Protein AF-A0A7X6XCH7-F1 (afdb_monomer)

Nearest PDB structures (foldseek):
  4cp6-assembly1_A  TM=7.936E-01  e=4.488E-11  Streptococcus pneumoniae
  4h09-assembly2_B  TM=7.066E-01  e=2.573E-09  Eubacterium ventriosum ATCC 27560
  4fs7-assembly1_A  TM=6.495E-01  e=3.274E-09  Bacteroides ovatus ATCC 8483
  4gt6-assembly1_A  TM=5.207E-01  e=1.064E-06  Faecalibacterium duncaniae
  4fd0-assembly1_A  TM=3.273E-01  e=1.185E-05  Bacteroides caccae ATCC 43185

Solvent-accessible surface area (backbone atoms only — not comparable to full-atom values): 25588 Å² total; per-residue (Å²): 131,85,80,81,74,76,48,74,67,56,51,50,50,51,52,50,51,51,50,52,48,46,68,63,45,49,62,53,50,50,50,52,50,50,51,52,50,49,53,50,48,53,50,48,50,52,48,48,55,50,49,56,52,51,60,60,68,76,74,61,90,78,88,87,82,96,80,87,88,89,87,91,87,86,89,67,92,83,80,86,69,88,86,85,79,98,82,74,81,66,93,85,63,75,63,48,78,46,77,48,72,58,94,95,43,83,43,81,44,67,58,60,70,50,60,46,100,86,71,47,78,51,87,88,68,76,80,86,72,78,40,44,36,79,93,74,77,43,79,54,74,82,93,70,98,84,72,79,72,91,75,48,55,72,63,79,68,70,76,71,72,64,68,68,82,29,49,41,66,43,76,91,73,18,25,33,59,28,44,48,68,66,97,58,91,83,66,83,83,79,47,91,74,54,69,40,66,39,74,53,61,47,49,60,97,84,36,55,30,30,29,42,26,55,43,14,53,38,46,62,90,62,98,82,52,76,84,48,35,48,39,57,45,60,38,68,51,28,32,38,40,28,36,26,18,41,15,41,25,49,27,45,54,61,65,60,37,70,45,24,35,38,39,26,36,27,21,43,16,40,23,43,27,38,45,44,57,46,38,49,44,25,32,37,41,20,40,30,18,45,14,43,24,49,24,33,36,43,38,36,31,38,42,40,70,45,74,46,64,47,34,61,36,42,26,58,58,31,53,43,34,46,37,34,89,75,16,78,48,36,32,44,55,57,33,15,40,21,37,54,85,44,30,38,37,51,37,46,26,62,63,13,36,70,51,52,55,71,62,20,33,32,40,30,54,42,16,36,26,37,27,66,32,53,60,58,48,62,42,69,46,26,32,37,38,29,37,26,21,43,18,47,26,44,27,43,53,56,65,58,40,70,43,28,33,39,40,23,38,30,18,42,16,43,28,42,27,43,42,41,52,42,40,67,46,41,44,37,38,22,34,30,16,47,12,42,22,44,31,40,80,65,36,38,34,32,42,49,93,73,92,71,63,43,73,32,66,56,20,39,25,47,21,36,94,76,91,72,34,63,50,67,75,34,72,45,128

Sequence (477 aa):
MKRNAFTLIELLAVIGILGILILAVVPNVIKIYNNALLKTMETQEANVKNASKLYVEDYCIDPIDNTYICPSSYENVVNNERYVCLNKLQSGSDKYIGNITYKNKSCTGVVVYTKDTSGSYSNSKTYLYCGYDEENNSYSYMTDPLLNVSKYSACNIVSVASTENCFAFDSSTGTITGYGYGWDEEYDELNASCPLYVNIPSKIGGVDVVTIGGSSFSRGEGENSVGKLIEITIPNSVVTIEGYAFEYNSLENVIIPNSVTSIESCAFRNNNLTSVVIPDSVMSIGYDAFSHNDLNSVTIGSGLSSISTNPFLNNPNLTNVVVDNNNPNYMSSNSAIYTKDGKTLILGNQTSANNILNTTTRIAQNAFSYNNLTTVTIPSSVTNIDDFAFYNNKLTSLTIPNSVVSIGDYTFYNNKLTNVSISNSVTSIGSFSFARNLIPQGSFLIDNNSSNISIGSYALYYNGTNGNTTITPTYLR

Foldseek 3Di:
DDPPDDDPVNVVVVVVVVVVVCVVVVVVVVVVVVVVVVVVVVVVVVVVVVVVVVVQPPPDPDDDDDDDDDDDDDDDDDPDDGDDDDDDPPPDDQKDWAWDDDPRDIDTDIWGWDADPVRHTDPPDTDDDWFAQPVVRDTDDDDDPDDDPVRTDDPDPPPLPPLLVQFDADLVVLEGQAGQDDPDPPPPPPRLRHDLADEDDCDRPNGGNAELDALRQAWDDDPPTPSARAHYDDDLNYAEQEARSRAQHAHQDDDDHLNHAEQEHCSQHNYAHQEDEAEQNHQEQYHCSQENYCHQEYEAHQNHNYYYANVHHQNQNHQAYAYPPNNQFWGDDQRFIDGPQLAETRADAQRCQAPRDLNHQEQDACNYANHQHQDGDDHLNHAYYEHRSNAQYAHADDDDHLNHAEAYARPNAQYAHQAAEAECNHQEHYALNNENYAHDAARYEYAHPDDDRHYYHCVQWNYHDDDTDRHDYDYDD

Structure (mmCIF, N/CA/C/O backbone):
data_AF-A0A7X6XCH7-F1
#
_entry.id   AF-A0A7X6XCH7-F1
#
loop_
_atom_site.group_PDB
_atom_site.id
_atom_site.type_symbol
_atom_site.label_atom_id
_atom_site.label_alt_id
_atom_site.label_comp_id
_atom_site.label_asym_id
_atom_site.label_entity_id
_atom_site.label_seq_id
_atom_site.pdbx_PDB_ins_code
_atom_site.Cartn_x
_atom_site.Cartn_y
_atom_site.Cartn_z
_atom_site.occupancy
_atom_site.B_iso_or_equiv
_atom_site.auth_seq_id
_atom_site.auth_comp_id
_atom_site.auth_asym_id
_atom_site.auth_atom_id
_atom_site.pdbx_PDB_model_num
ATOM 1 N N . MET A 1 1 ? -7.149 -88.193 10.713 1.00 42.94 1 MET A N 1
ATOM 2 C CA . MET A 1 1 ? -6.137 -87.153 10.428 1.00 42.94 1 MET A CA 1
ATOM 3 C C . MET A 1 1 ? -5.530 -86.712 11.750 1.00 42.94 1 MET A C 1
ATOM 5 O O . MET A 1 1 ? -6.243 -86.150 12.571 1.00 42.94 1 MET A O 1
ATOM 9 N N . LYS A 1 2 ? -4.268 -87.085 12.008 1.00 42.69 2 LYS A N 1
ATOM 10 C CA . LYS A 1 2 ? -3.525 -86.699 13.218 1.00 42.69 2 LYS A CA 1
ATOM 11 C C . LYS A 1 2 ? -3.462 -85.168 13.280 1.00 42.69 2 LYS A C 1
ATOM 13 O O . LYS A 1 2 ? -2.947 -84.553 12.353 1.00 42.69 2 LYS A O 1
ATOM 18 N N . ARG A 1 3 ? -3.996 -84.559 14.343 1.00 49.22 3 ARG A N 1
ATOM 19 C CA . ARG A 1 3 ? -3.659 -83.174 14.697 1.00 49.22 3 ARG A CA 1
ATOM 20 C C . ARG A 1 3 ? -2.193 -83.199 15.121 1.00 49.22 3 ARG A C 1
ATOM 22 O O . ARG A 1 3 ? -1.888 -83.744 16.178 1.00 49.22 3 ARG A O 1
ATOM 29 N N . ASN A 1 4 ? -1.300 -82.703 14.269 1.00 51.75 4 ASN A N 1
ATOM 30 C CA . ASN A 1 4 ? 0.099 -82.508 14.635 1.00 51.75 4 ASN A CA 1
ATOM 31 C C . ASN A 1 4 ? 0.127 -81.520 15.807 1.00 51.75 4 ASN A C 1
ATOM 33 O O . ASN A 1 4 ? -0.217 -80.351 15.644 1.00 51.75 4 ASN A O 1
ATOM 37 N N . ALA A 1 5 ? 0.447 -82.018 17.000 1.00 61.78 5 ALA A N 1
ATOM 38 C CA . ALA A 1 5 ? 0.806 -81.163 18.118 1.00 61.78 5 ALA A CA 1
ATOM 39 C C . ALA A 1 5 ? 2.124 -80.480 17.746 1.00 61.78 5 ALA A C 1
ATOM 41 O O . ALA A 1 5 ? 3.067 -81.167 17.353 1.00 61.78 5 ALA A O 1
ATOM 42 N N . PHE A 1 6 ? 2.161 -79.150 17.825 1.00 59.44 6 PHE A N 1
ATOM 43 C CA . PHE A 1 6 ? 3.385 -78.394 17.589 1.00 59.44 6 PHE A CA 1
ATOM 44 C C . PHE A 1 6 ? 4.492 -78.920 18.505 1.00 59.44 6 PHE A C 1
ATOM 46 O O . PHE A 1 6 ? 4.299 -79.088 19.712 1.00 59.44 6 PHE A O 1
ATOM 53 N N . THR A 1 7 ? 5.647 -79.207 17.921 1.00 76.94 7 THR A N 1
ATOM 54 C CA . THR A 1 7 ? 6.855 -79.533 18.673 1.00 76.94 7 THR A CA 1
ATOM 55 C C . THR A 1 7 ? 7.271 -78.326 19.516 1.00 76.94 7 THR A C 1
ATOM 57 O O . THR A 1 7 ? 6.983 -77.178 19.174 1.00 76.94 7 THR A O 1
ATOM 60 N N . LEU A 1 8 ? 7.983 -78.563 20.623 1.00 67.06 8 LEU A N 1
ATOM 61 C CA . LEU A 1 8 ? 8.484 -77.486 21.490 1.00 67.06 8 LEU A CA 1
ATOM 62 C C . LEU A 1 8 ? 9.296 -76.439 20.700 1.00 67.06 8 LEU A C 1
ATOM 64 O O . LEU A 1 8 ? 9.240 -75.252 21.004 1.00 67.06 8 LEU A O 1
ATOM 68 N N . ILE A 1 9 ? 10.000 -76.875 19.652 1.00 73.00 9 ILE A N 1
ATOM 69 C CA . ILE A 1 9 ? 10.787 -76.016 18.760 1.00 73.00 9 ILE A CA 1
ATOM 70 C C . ILE A 1 9 ? 9.879 -75.102 17.929 1.00 73.00 9 ILE A C 1
ATOM 72 O O . ILE A 1 9 ? 10.142 -73.905 17.833 1.00 73.00 9 ILE A O 1
ATOM 76 N N . GLU A 1 10 ? 8.789 -75.628 17.369 1.00 69.44 10 GLU A N 1
ATOM 77 C CA . GLU A 1 10 ? 7.822 -74.822 16.614 1.00 69.44 10 GLU A CA 1
ATOM 78 C C . GLU A 1 10 ? 7.094 -73.821 17.521 1.00 69.44 10 GLU A C 1
ATOM 80 O O . GLU A 1 10 ? 6.866 -72.682 17.118 1.00 69.44 10 GLU A O 1
ATOM 85 N N . LEU A 1 11 ? 6.799 -74.198 18.771 1.00 67.38 11 LEU A N 1
ATOM 86 C CA . LEU A 1 11 ? 6.211 -73.287 19.757 1.00 67.38 11 LEU A CA 1
ATOM 87 C C . LEU A 1 11 ? 7.166 -72.131 20.102 1.00 67.38 11 LEU A C 1
ATOM 89 O O . LEU A 1 11 ? 6.749 -70.974 20.137 1.00 67.38 11 LEU A O 1
ATOM 93 N N . LEU A 1 12 ? 8.454 -72.424 20.304 1.00 68.38 12 LEU A N 1
ATOM 94 C CA . LEU A 1 12 ? 9.479 -71.409 20.561 1.00 68.38 12 LEU A CA 1
ATOM 95 C C . LEU A 1 12 ? 9.701 -70.491 19.350 1.00 68.38 12 LEU A C 1
ATOM 97 O O . LEU A 1 12 ? 9.882 -69.287 19.528 1.00 68.38 12 LEU A O 1
ATOM 101 N N . ALA A 1 13 ? 9.624 -71.023 18.127 1.00 72.62 13 ALA A N 1
ATOM 102 C CA . ALA A 1 13 ? 9.703 -70.226 16.904 1.00 72.62 13 ALA A CA 1
ATOM 103 C C . ALA A 1 13 ? 8.515 -69.257 16.772 1.00 72.62 13 ALA A C 1
ATOM 105 O O . ALA A 1 13 ? 8.710 -68.085 16.455 1.00 72.62 13 ALA A O 1
ATOM 106 N N . VAL A 1 14 ? 7.295 -69.709 17.084 1.00 71.94 14 VAL A N 1
ATOM 107 C CA . VAL A 1 14 ? 6.093 -68.856 17.090 1.00 71.94 14 VAL A CA 1
ATOM 108 C C . VAL A 1 14 ? 6.190 -67.762 18.156 1.00 71.94 14 VAL A C 1
ATOM 110 O O . VAL A 1 14 ? 5.873 -66.609 17.867 1.00 71.94 14 VAL A O 1
ATOM 113 N N . ILE A 1 15 ? 6.688 -68.080 19.357 1.00 72.94 15 ILE A N 1
ATOM 114 C CA . ILE A 1 15 ? 6.932 -67.086 20.419 1.00 72.94 15 ILE A CA 1
ATOM 115 C C . ILE A 1 15 ? 7.992 -66.066 19.980 1.00 72.94 15 ILE A C 1
ATOM 117 O O . ILE A 1 15 ? 7.808 -64.869 20.193 1.00 72.94 15 ILE A O 1
ATOM 121 N N . GLY A 1 16 ? 9.069 -66.510 19.325 1.00 74.75 16 GLY A N 1
ATOM 122 C CA . GLY A 1 16 ? 10.104 -65.625 18.786 1.00 74.75 16 GLY A CA 1
ATOM 123 C C . GLY A 1 16 ? 9.568 -64.671 17.715 1.00 74.75 16 GLY A C 1
ATOM 124 O O . GLY A 1 16 ? 9.827 -63.471 17.772 1.00 74.75 16 GLY A O 1
ATOM 125 N N . ILE A 1 17 ? 8.758 -65.180 16.782 1.00 74.38 17 ILE A N 1
ATOM 126 C CA . ILE A 1 17 ? 8.119 -64.376 15.729 1.00 74.38 17 ILE A CA 1
ATOM 127 C C . ILE A 1 17 ? 7.124 -63.376 16.329 1.00 74.38 17 ILE A C 1
ATOM 129 O O . ILE A 1 17 ? 7.142 -62.207 15.947 1.00 74.38 17 ILE A O 1
ATOM 133 N N . LEU A 1 18 ? 6.303 -63.795 17.298 1.00 68.50 18 LEU A N 1
ATOM 134 C CA . LEU A 1 18 ? 5.404 -62.902 18.038 1.00 68.50 18 LEU A CA 1
ATOM 135 C C . LEU A 1 18 ? 6.182 -61.820 18.794 1.00 68.50 18 LEU A C 1
ATOM 137 O O . LEU A 1 18 ? 5.777 -60.664 18.765 1.00 68.50 18 LEU A O 1
ATOM 141 N N . GLY A 1 19 ? 7.320 -62.160 19.405 1.00 72.31 19 GLY A N 1
ATOM 142 C CA . GLY A 1 19 ? 8.203 -61.198 20.064 1.00 72.31 19 GLY A CA 1
ATOM 143 C C . GLY A 1 19 ? 8.753 -60.141 19.102 1.00 72.31 19 GLY A C 1
ATOM 144 O O . GLY A 1 19 ? 8.719 -58.953 19.413 1.00 72.31 19 GLY A O 1
ATOM 145 N N . ILE A 1 20 ? 9.187 -60.551 17.906 1.00 73.50 20 ILE A N 1
ATOM 146 C CA . ILE A 1 20 ? 9.663 -59.637 16.852 1.00 73.50 20 ILE A CA 1
ATOM 147 C C . ILE A 1 20 ? 8.519 -58.759 16.326 1.00 73.50 20 ILE A C 1
ATOM 149 O O . ILE A 1 20 ? 8.700 -57.556 16.148 1.00 73.50 20 ILE A O 1
ATOM 153 N N . LEU A 1 21 ? 7.328 -59.329 16.119 1.00 66.75 21 LEU A N 1
ATOM 154 C CA . LEU A 1 21 ? 6.133 -58.589 15.702 1.00 66.75 21 LEU A CA 1
ATOM 155 C C . LEU A 1 21 ? 5.713 -57.555 16.748 1.00 66.75 21 LEU A C 1
ATOM 157 O O . LEU A 1 21 ? 5.419 -56.419 16.395 1.00 66.75 21 LEU A O 1
ATOM 161 N N . ILE A 1 22 ? 5.743 -57.911 18.032 1.00 67.50 22 ILE A N 1
ATOM 162 C CA . ILE A 1 22 ? 5.483 -56.984 19.138 1.00 67.50 22 ILE A CA 1
ATOM 163 C C . ILE A 1 22 ? 6.528 -55.860 19.130 1.00 67.50 22 ILE A C 1
ATOM 165 O O . ILE A 1 22 ? 6.153 -54.691 19.153 1.00 67.50 22 ILE A O 1
ATOM 169 N N . LEU A 1 23 ? 7.819 -56.181 18.997 1.00 67.81 23 LEU A N 1
ATOM 170 C CA . LEU A 1 23 ? 8.896 -55.185 18.919 1.00 67.81 23 LEU A CA 1
ATOM 171 C C . LEU A 1 23 ? 8.790 -54.263 17.692 1.00 67.81 23 LEU A C 1
ATOM 173 O O . LEU A 1 23 ? 9.181 -53.103 17.779 1.00 67.81 23 LEU A O 1
ATOM 177 N N . ALA A 1 24 ? 8.248 -54.741 16.569 1.00 67.38 24 ALA A N 1
ATOM 178 C CA . ALA A 1 24 ? 8.085 -53.953 15.345 1.00 67.38 24 ALA A CA 1
ATOM 179 C C . ALA A 1 24 ? 6.790 -53.117 15.318 1.00 67.38 24 ALA A C 1
ATOM 181 O O . ALA A 1 24 ? 6.766 -52.014 14.769 1.00 67.38 24 ALA A O 1
ATOM 182 N N . VAL A 1 25 ? 5.701 -53.631 15.895 1.00 64.69 25 VAL A N 1
ATOM 183 C CA . VAL A 1 25 ? 4.364 -53.019 15.819 1.00 64.69 25 VAL A CA 1
ATOM 184 C C . VAL A 1 25 ? 4.114 -52.064 16.981 1.00 64.69 25 VAL A C 1
ATOM 186 O O . VAL A 1 25 ? 3.575 -50.978 16.763 1.00 64.69 25 VAL A O 1
ATOM 189 N N . VAL A 1 26 ? 4.536 -52.415 18.200 1.00 66.38 26 VAL A N 1
ATOM 190 C CA . VAL A 1 26 ? 4.289 -51.598 19.400 1.00 66.38 26 VAL A CA 1
ATOM 191 C C . VAL A 1 26 ? 4.837 -50.171 19.264 1.00 66.38 26 VAL A C 1
ATOM 193 O O . VAL A 1 26 ? 4.080 -49.249 19.561 1.00 66.38 26 VAL A O 1
ATOM 196 N N . PRO A 1 27 ? 6.055 -49.918 18.742 1.00 65.62 27 PRO A N 1
ATOM 197 C CA . PRO A 1 27 ? 6.546 -48.550 18.566 1.00 65.62 27 PRO A CA 1
ATOM 198 C C . PRO A 1 27 ? 5.687 -47.715 17.609 1.00 65.62 27 PRO A C 1
ATOM 200 O O . PRO A 1 27 ? 5.450 -46.535 17.859 1.00 65.62 27 PRO A O 1
ATOM 203 N N . ASN A 1 28 ? 5.175 -48.323 16.534 1.00 62.38 28 ASN A N 1
ATOM 204 C CA . ASN A 1 28 ? 4.310 -47.639 15.571 1.00 62.38 28 ASN A CA 1
ATOM 205 C C . ASN A 1 28 ? 2.915 -47.369 16.142 1.00 62.38 28 ASN A C 1
ATOM 207 O O . ASN A 1 28 ? 2.368 -46.291 15.923 1.00 62.38 28 ASN A O 1
ATOM 211 N N . VAL A 1 29 ? 2.359 -48.301 16.920 1.00 59.97 29 VAL A N 1
ATOM 212 C CA . VAL A 1 29 ? 1.086 -48.100 17.629 1.00 59.97 29 VAL A CA 1
ATOM 213 C C . VAL A 1 29 ? 1.227 -47.021 18.702 1.00 59.97 29 VAL A C 1
ATOM 215 O O . VAL A 1 29 ? 0.374 -46.145 18.781 1.00 59.97 29 VAL A O 1
ATOM 218 N N . ILE A 1 30 ? 2.330 -47.013 19.460 1.00 55.72 30 ILE A N 1
ATOM 219 C CA . ILE A 1 30 ? 2.662 -45.942 20.412 1.00 55.72 30 ILE A CA 1
ATOM 220 C C . ILE A 1 30 ? 2.785 -44.603 19.681 1.00 55.72 30 ILE A C 1
ATOM 222 O O . ILE A 1 30 ? 2.250 -43.606 20.149 1.00 55.72 30 ILE A O 1
ATOM 226 N N . LYS A 1 31 ? 3.429 -44.561 18.509 1.00 58.38 31 LYS A N 1
ATOM 227 C CA . LYS A 1 31 ? 3.550 -43.336 17.704 1.00 58.38 31 LYS A CA 1
ATOM 228 C C . LYS A 1 31 ? 2.191 -42.822 17.220 1.00 58.38 31 LYS A C 1
ATOM 230 O O . LYS A 1 31 ? 1.929 -41.629 17.311 1.00 58.38 31 LYS A O 1
ATOM 235 N N . ILE A 1 32 ? 1.316 -43.706 16.739 1.00 60.22 32 ILE A N 1
ATOM 236 C CA . ILE A 1 32 ? -0.049 -43.352 16.317 1.00 60.22 32 ILE A CA 1
ATOM 237 C C . ILE A 1 32 ? -0.876 -42.870 17.514 1.00 60.22 32 ILE A C 1
ATOM 239 O O . ILE A 1 32 ? -1.539 -41.841 17.414 1.00 60.22 32 ILE A O 1
ATOM 243 N N . TYR A 1 33 ? -0.797 -43.570 18.647 1.00 46.72 33 TYR A N 1
ATOM 244 C CA . TYR A 1 33 ? -1.466 -43.190 19.889 1.00 46.72 33 TYR A CA 1
ATOM 245 C C . TYR A 1 33 ? -0.980 -41.829 20.393 1.00 46.72 33 TYR A C 1
ATOM 247 O O . TYR A 1 33 ? -1.797 -40.969 20.692 1.00 46.72 33 TYR A O 1
ATOM 255 N N . ASN A 1 34 ? 0.333 -41.591 20.400 1.00 44.19 34 ASN A N 1
ATOM 256 C CA . ASN A 1 34 ? 0.918 -40.314 20.800 1.00 44.19 34 ASN A CA 1
ATOM 257 C C . ASN A 1 34 ? 0.518 -39.182 19.849 1.00 44.19 34 ASN A C 1
ATOM 259 O O . ASN A 1 34 ? 0.222 -38.096 20.320 1.00 44.19 34 ASN A O 1
ATOM 263 N N . ASN A 1 35 ? 0.441 -39.426 18.537 1.00 49.59 35 ASN A N 1
ATOM 264 C CA . ASN A 1 35 ? -0.033 -38.426 17.575 1.00 49.59 35 ASN A CA 1
ATOM 265 C C . ASN A 1 35 ? -1.529 -38.117 17.748 1.00 49.59 35 ASN A C 1
ATOM 267 O O . ASN A 1 35 ? -1.940 -36.966 17.626 1.00 49.59 35 ASN A O 1
ATOM 271 N N . ALA A 1 36 ? -2.352 -39.129 18.036 1.00 42.38 36 ALA A N 1
ATOM 272 C CA . ALA A 1 36 ? -3.771 -38.940 18.329 1.00 42.38 36 ALA A CA 1
ATOM 273 C C . ALA A 1 36 ? -3.980 -38.210 19.667 1.00 42.38 36 ALA A C 1
ATOM 275 O O . ALA A 1 36 ? -4.830 -37.325 19.756 1.00 42.38 36 ALA A O 1
ATOM 276 N N . LEU A 1 37 ? -3.174 -38.538 20.681 1.00 38.81 37 LEU A N 1
ATOM 277 C CA . LEU A 1 37 ? -3.140 -37.860 21.973 1.00 38.81 37 LEU A CA 1
ATOM 278 C C . LEU A 1 37 ? -2.708 -36.400 21.804 1.00 38.81 37 LEU A C 1
ATOM 280 O O . LEU A 1 37 ? -3.391 -35.523 22.311 1.00 38.81 37 LEU A O 1
ATOM 284 N N . LEU A 1 38 ? -1.660 -36.136 21.019 1.00 38.94 38 LEU A N 1
ATOM 285 C CA . LEU A 1 38 ? -1.181 -34.790 20.696 1.00 38.94 38 LEU A CA 1
ATOM 286 C C . LEU A 1 38 ? -2.274 -33.966 20.008 1.00 38.94 38 LEU A C 1
ATOM 288 O O . LEU A 1 38 ? -2.584 -32.873 20.456 1.00 38.94 38 LEU A O 1
ATOM 292 N N . LYS A 1 39 ? -2.950 -34.529 19.002 1.00 41.44 39 LYS A N 1
ATOM 293 C CA . LYS A 1 39 ? -4.059 -33.861 18.304 1.00 41.44 39 LYS A CA 1
ATOM 294 C C . LYS A 1 39 ? -5.273 -33.609 19.211 1.00 41.44 39 LYS A C 1
ATOM 296 O O . LYS A 1 39 ? -5.966 -32.602 19.077 1.00 41.44 39 LYS A O 1
ATOM 301 N N . THR A 1 40 ? -5.534 -34.519 20.153 1.00 35.97 40 THR A N 1
ATOM 302 C CA . THR A 1 40 ? -6.579 -34.354 21.180 1.00 35.97 40 THR A CA 1
ATOM 303 C C . THR A 1 40 ? -6.195 -33.261 22.177 1.00 35.97 40 THR A C 1
ATOM 305 O O . THR A 1 40 ? -7.048 -32.459 22.549 1.00 35.97 40 THR A O 1
ATOM 308 N N . MET A 1 41 ? -4.916 -33.181 22.554 1.00 36.78 41 MET A N 1
ATOM 309 C CA . MET A 1 41 ? -4.365 -32.127 23.406 1.00 36.78 41 MET A CA 1
ATOM 310 C C . MET A 1 41 ? -4.395 -30.763 22.710 1.00 36.78 41 MET A C 1
ATOM 312 O O . MET A 1 41 ? -4.850 -29.813 23.327 1.00 36.78 41 MET A O 1
ATOM 316 N N . GLU A 1 42 ? -4.032 -30.668 21.428 1.00 39.81 42 GLU A N 1
ATOM 317 C CA . GLU A 1 42 ? -4.151 -29.445 20.610 1.00 39.81 42 GLU A CA 1
ATOM 318 C C . GLU A 1 42 ? -5.610 -28.967 20.522 1.00 39.81 42 GLU A C 1
ATOM 320 O O . GLU A 1 42 ? -5.902 -27.777 20.623 1.00 39.81 42 GLU A O 1
ATOM 325 N N . THR A 1 43 ? -6.552 -29.906 20.388 1.00 37.91 43 THR A N 1
ATOM 326 C CA . THR A 1 43 ? -7.992 -29.604 20.377 1.00 37.91 43 THR A CA 1
ATOM 327 C C . THR A 1 43 ? -8.478 -29.147 21.757 1.00 37.91 43 THR A C 1
ATOM 329 O O . THR A 1 43 ? -9.260 -28.204 21.853 1.00 37.91 43 THR A O 1
ATOM 332 N N . GLN A 1 44 ? -8.006 -29.772 22.843 1.00 36.94 44 GLN A N 1
ATOM 333 C CA . GLN A 1 44 ? -8.281 -29.324 24.212 1.00 36.94 44 GLN A CA 1
ATOM 334 C C . GLN A 1 44 ? -7.660 -27.957 24.502 1.00 36.94 44 GLN A C 1
ATOM 336 O O . GLN A 1 44 ? -8.316 -27.140 25.128 1.00 36.94 44 GLN A O 1
ATOM 341 N N . GLU A 1 45 ? -6.454 -27.676 24.019 1.00 36.59 45 GLU A N 1
ATOM 342 C CA . GLU A 1 45 ? -5.775 -26.386 24.153 1.00 36.59 45 GLU A CA 1
ATOM 343 C C . GLU A 1 45 ? -6.525 -25.285 23.397 1.00 36.59 45 GLU A C 1
ATOM 345 O O . GLU A 1 45 ? -6.772 -24.218 23.955 1.00 36.59 45 GLU A O 1
ATOM 350 N N . ALA A 1 46 ? -6.992 -25.560 22.176 1.00 38.19 46 ALA A N 1
ATOM 351 C CA . ALA A 1 46 ? -7.848 -24.649 21.419 1.00 38.19 46 ALA A CA 1
ATOM 352 C C . ALA A 1 46 ? -9.199 -24.408 22.116 1.00 38.19 46 ALA A C 1
ATOM 354 O O . ALA A 1 46 ? -9.665 -23.271 22.190 1.00 38.19 46 ALA A O 1
ATOM 355 N N . ASN A 1 47 ? -9.805 -25.452 22.689 1.00 37.44 47 ASN A N 1
ATOM 356 C CA . ASN A 1 47 ? -11.039 -25.337 23.467 1.00 37.44 47 ASN A CA 1
ATOM 357 C C . ASN A 1 47 ? -10.825 -24.579 24.781 1.00 37.44 47 ASN A C 1
ATOM 359 O O . ASN A 1 47 ? -11.681 -23.791 25.163 1.00 37.44 47 ASN A O 1
ATOM 363 N N . VAL A 1 48 ? -9.684 -24.765 25.450 1.00 35.00 48 VAL A N 1
ATOM 364 C CA . VAL A 1 48 ? -9.293 -24.016 26.652 1.00 35.00 48 VAL A CA 1
ATOM 365 C C . VAL A 1 48 ? -9.057 -22.554 26.298 1.00 35.00 48 VAL A C 1
ATOM 367 O O . VAL A 1 48 ? -9.571 -21.693 27.001 1.00 35.00 48 VAL A O 1
ATOM 370 N N . LYS A 1 49 ? -8.373 -22.257 25.188 1.00 37.16 49 LYS A N 1
ATOM 371 C CA . LYS A 1 49 ? -8.145 -20.897 24.675 1.00 37.16 49 LYS A CA 1
ATOM 372 C C . LYS A 1 49 ? -9.456 -20.200 24.295 1.00 37.16 49 LYS A C 1
ATOM 374 O O . LYS A 1 49 ? -9.643 -19.030 24.604 1.00 37.16 49 LYS A O 1
ATOM 379 N N . ASN A 1 50 ? -10.396 -20.929 23.697 1.00 36.53 50 ASN A N 1
ATOM 380 C CA . ASN A 1 50 ? -11.723 -20.408 23.365 1.00 36.53 50 ASN A CA 1
ATOM 381 C C . ASN A 1 50 ? -12.629 -20.257 24.601 1.00 36.53 50 ASN A C 1
ATOM 383 O O . ASN A 1 50 ? -13.360 -19.278 24.694 1.00 36.53 50 ASN A O 1
ATOM 387 N N . ALA A 1 51 ? -12.572 -21.173 25.573 1.00 32.62 51 ALA A N 1
ATOM 388 C CA . ALA A 1 51 ? -13.350 -21.088 26.813 1.00 32.62 51 ALA A CA 1
ATOM 389 C C . ALA A 1 51 ? -12.828 -19.996 27.761 1.00 32.62 51 ALA A C 1
ATOM 391 O O . ALA A 1 51 ? -13.620 -19.340 28.431 1.00 32.62 51 ALA A O 1
ATOM 392 N N . SER A 1 52 ? -11.511 -19.775 27.798 1.00 32.03 52 SER A N 1
ATOM 393 C CA . SER A 1 52 ? -10.900 -18.647 28.516 1.00 32.03 52 SER A CA 1
ATOM 394 C C . SER A 1 52 ? -11.192 -17.311 27.832 1.00 32.03 52 SER A C 1
ATOM 396 O O . SER A 1 52 ? -11.420 -16.330 28.528 1.00 32.03 52 SER A O 1
ATOM 398 N N . LYS A 1 53 ? -11.307 -17.288 26.499 1.00 32.56 53 LYS A N 1
ATOM 399 C CA . LYS A 1 53 ? -11.813 -16.131 25.750 1.00 32.56 53 LYS A CA 1
ATOM 400 C C . LYS A 1 53 ? -13.281 -15.808 26.090 1.00 32.56 53 LYS A C 1
ATOM 402 O O . LYS A 1 53 ? -13.572 -14.677 26.448 1.00 32.56 53 LYS A O 1
ATOM 407 N N . LEU A 1 54 ? -14.168 -16.809 26.089 1.00 27.28 54 LEU A N 1
ATOM 408 C CA . LEU A 1 54 ? -15.602 -16.647 26.397 1.00 27.28 54 LEU A CA 1
ATOM 409 C C . LEU A 1 54 ? -15.888 -16.271 27.866 1.00 27.28 54 LEU A C 1
ATOM 411 O O . LEU A 1 54 ? -16.756 -15.450 28.133 1.00 27.28 54 LEU A O 1
ATOM 415 N N . TYR A 1 55 ? -15.166 -16.839 28.840 1.00 31.00 55 TYR A N 1
ATOM 416 C CA . TYR A 1 55 ? -15.403 -16.551 30.267 1.00 31.00 55 TYR A CA 1
ATOM 417 C C . TYR A 1 55 ? -15.021 -15.112 30.665 1.00 31.00 55 TYR A C 1
ATOM 419 O O . TYR A 1 55 ? -15.599 -14.554 31.595 1.00 31.00 55 TYR A O 1
ATOM 427 N N . VAL A 1 56 ? -14.062 -14.508 29.957 1.00 30.91 56 VAL A N 1
ATOM 428 C CA . VAL A 1 56 ? -13.636 -13.111 30.154 1.00 30.91 56 VAL A CA 1
ATOM 429 C C . VAL A 1 56 ? -14.634 -12.119 29.535 1.00 30.91 56 VAL A C 1
ATOM 431 O O . VAL A 1 56 ? -14.756 -11.001 30.025 1.00 30.91 56 VAL A O 1
ATOM 434 N N . GLU A 1 57 ? -15.383 -12.532 28.510 1.00 29.88 57 GLU A N 1
ATOM 435 C CA . GLU A 1 57 ? -16.342 -11.689 27.781 1.00 29.88 57 GLU A CA 1
ATOM 436 C C . GLU A 1 57 ? -17.709 -11.544 28.499 1.00 29.88 57 GLU A C 1
ATOM 438 O O . GLU A 1 57 ? -18.335 -10.494 28.378 1.00 29.88 57 GLU A O 1
ATOM 443 N N . ASP A 1 58 ? -18.156 -12.534 29.291 1.00 28.89 58 ASP A N 1
ATOM 444 C CA . ASP A 1 58 ? -19.542 -12.579 29.816 1.00 28.89 58 ASP A CA 1
ATOM 445 C C . ASP A 1 58 ? -19.761 -12.051 31.258 1.00 28.89 58 ASP A C 1
ATOM 447 O O . ASP A 1 58 ? -20.901 -11.762 31.626 1.00 28.89 58 ASP A O 1
ATOM 451 N N . TYR A 1 59 ? -18.730 -11.925 32.111 1.00 28.67 59 TYR A N 1
ATOM 452 C CA . TYR A 1 59 ? -18.925 -11.628 33.554 1.00 28.67 59 TYR A CA 1
ATOM 453 C C . TYR A 1 59 ? -18.088 -10.481 34.143 1.00 28.67 59 TYR A C 1
ATOM 455 O O . TYR A 1 59 ? -18.193 -10.199 35.340 1.00 28.67 59 TYR A O 1
ATOM 463 N N . CYS A 1 60 ? -17.305 -9.771 33.332 1.00 25.94 60 CYS A N 1
ATOM 464 C CA . CYS A 1 60 ? -16.541 -8.609 33.781 1.00 25.94 60 CYS A CA 1
ATOM 465 C C . CYS A 1 60 ? -17.166 -7.313 33.251 1.00 25.94 60 CYS A C 1
ATOM 467 O O . CYS A 1 60 ? -17.086 -7.011 32.066 1.00 25.94 60 CYS A O 1
ATOM 469 N N . ILE A 1 61 ? -17.771 -6.525 34.147 1.00 25.03 61 ILE A N 1
ATOM 470 C CA . ILE A 1 61 ? -18.102 -5.120 33.885 1.00 25.03 61 ILE A CA 1
ATOM 471 C C . ILE A 1 61 ? -16.798 -4.320 34.037 1.00 25.03 61 ILE A C 1
ATOM 473 O O . ILE A 1 61 ? -16.458 -3.903 35.138 1.00 25.03 61 ILE A O 1
ATOM 477 N N . ASP A 1 62 ? -16.098 -4.194 32.907 1.00 30.53 62 ASP A N 1
ATOM 478 C CA . ASP A 1 62 ? -15.013 -3.270 32.535 1.00 30.53 62 ASP A CA 1
ATOM 479 C C . ASP A 1 62 ? -13.681 -3.246 33.348 1.00 30.53 62 ASP A C 1
ATOM 481 O O . ASP A 1 62 ? -13.651 -3.434 34.562 1.00 30.53 62 ASP A O 1
ATOM 485 N N . PRO A 1 63 ? -12.529 -3.031 32.675 1.00 42.56 63 PRO A N 1
ATOM 486 C CA . PRO A 1 63 ? -11.683 -4.149 32.218 1.00 42.56 63 PRO A CA 1
ATOM 487 C C . PRO A 1 63 ? -10.171 -3.813 32.255 1.00 42.56 63 PRO A C 1
ATOM 489 O O . PRO A 1 63 ? -9.796 -2.661 32.059 1.00 42.56 63 PRO A O 1
ATOM 492 N N . ILE A 1 64 ? -9.249 -4.773 32.402 1.00 28.08 64 ILE A N 1
ATOM 493 C CA . ILE A 1 64 ? -7.849 -4.518 31.989 1.00 28.08 64 ILE A CA 1
ATOM 494 C C . ILE A 1 64 ? -7.192 -5.776 31.393 1.00 28.08 64 ILE A C 1
ATOM 496 O O . ILE A 1 64 ? -7.010 -6.776 32.082 1.00 28.08 64 ILE A O 1
ATOM 500 N N . ASP A 1 65 ? -6.827 -5.638 30.116 1.00 28.80 65 ASP A N 1
ATOM 501 C CA . ASP A 1 65 ? -5.809 -6.337 29.318 1.00 28.80 65 ASP A CA 1
ATOM 502 C C . ASP A 1 65 ? -5.886 -7.849 29.087 1.00 28.80 65 ASP A C 1
ATOM 504 O O . ASP A 1 65 ? -5.245 -8.665 29.747 1.00 28.80 65 ASP A O 1
ATOM 508 N N . ASN A 1 66 ? -6.533 -8.187 27.969 1.00 26.89 66 ASN A N 1
ATOM 509 C CA . ASN A 1 66 ? -6.232 -9.372 27.173 1.00 26.89 66 ASN A CA 1
ATOM 510 C C . ASN A 1 66 ? -5.056 -9.106 26.207 1.00 26.89 66 ASN A C 1
ATOM 512 O O . ASN A 1 66 ? -5.282 -8.840 25.026 1.00 26.89 66 ASN A O 1
ATOM 516 N N . THR A 1 67 ? -3.807 -9.309 26.639 1.00 24.72 67 THR A N 1
ATOM 517 C CA . THR A 1 67 ? -2.719 -9.641 25.698 1.00 24.72 67 THR A CA 1
ATOM 518 C C . THR A 1 67 ? -2.096 -11.004 26.000 1.00 24.72 67 THR A C 1
ATOM 520 O O . THR A 1 67 ? -1.388 -11.230 26.976 1.00 24.72 67 THR A O 1
ATOM 523 N N . TYR A 1 68 ? -2.357 -11.937 25.086 1.00 24.64 68 TYR A N 1
ATOM 524 C CA . TYR A 1 68 ? -1.516 -13.093 24.786 1.00 24.64 68 TYR A CA 1
ATOM 525 C C . TYR A 1 68 ? -0.798 -12.792 23.468 1.00 24.64 68 TYR A C 1
ATOM 527 O O . TYR A 1 68 ? -1.548 -12.593 22.524 1.00 24.64 68 TYR A O 1
ATOM 535 N N . ILE A 1 69 ? 0.551 -12.821 23.385 1.00 24.98 69 ILE A N 1
ATOM 536 C CA . ILE A 1 69 ? 1.427 -13.614 22.458 1.00 24.98 69 ILE A CA 1
ATOM 537 C C . ILE A 1 69 ? 2.894 -13.529 23.011 1.00 24.98 69 ILE A C 1
ATOM 539 O O . ILE A 1 69 ? 3.228 -12.537 23.640 1.00 24.98 69 ILE A O 1
ATOM 543 N N . CYS A 1 70 ? 3.816 -14.510 22.944 1.00 23.02 70 CYS A N 1
ATOM 544 C CA . CYS A 1 70 ? 4.559 -14.903 21.733 1.00 23.02 70 CYS A CA 1
ATOM 545 C C . CYS A 1 70 ? 5.471 -16.156 21.896 1.00 23.02 70 CYS A C 1
ATOM 547 O O . CYS A 1 70 ? 5.892 -16.473 23.010 1.00 23.02 70 CYS A O 1
ATOM 549 N N . PRO A 1 71 ? 5.807 -16.857 20.785 1.00 25.17 71 PRO A N 1
ATOM 550 C CA . PRO A 1 71 ? 6.628 -18.070 20.741 1.00 25.17 71 PRO A CA 1
ATOM 551 C C . PRO A 1 71 ? 8.124 -17.841 20.406 1.00 25.17 71 PRO A C 1
ATOM 553 O O . PRO A 1 71 ? 8.504 -16.844 19.800 1.00 25.17 71 PRO A O 1
ATOM 556 N N . SER A 1 72 ? 8.919 -18.889 20.688 1.00 25.72 72 SER A N 1
ATOM 557 C CA . SER A 1 72 ? 10.325 -19.209 20.332 1.00 25.72 72 SER A CA 1
ATOM 558 C C . SER A 1 72 ? 11.462 -18.734 21.270 1.00 25.72 72 SER A C 1
ATOM 560 O O . SER A 1 72 ? 11.772 -17.561 21.417 1.00 25.72 72 SER A O 1
ATOM 562 N N . SER A 1 73 ? 12.082 -19.722 21.926 1.00 29.17 73 SER A N 1
ATOM 563 C CA . SER A 1 73 ? 12.997 -19.652 23.076 1.00 29.17 73 SER A CA 1
ATOM 564 C C . SER A 1 73 ? 14.482 -19.770 22.695 1.00 29.17 73 SER A C 1
ATOM 566 O O . SER A 1 73 ? 14.824 -20.647 21.900 1.00 29.17 73 SER A O 1
ATOM 568 N N . TYR A 1 74 ? 15.377 -19.007 23.336 1.00 28.59 74 TYR A N 1
ATOM 569 C CA . TYR A 1 74 ? 16.837 -19.185 23.238 1.00 28.59 74 TYR A CA 1
ATOM 570 C C . TYR A 1 74 ? 17.545 -18.915 24.582 1.00 28.59 74 TYR A C 1
ATOM 572 O O . TYR A 1 74 ? 17.087 -18.094 25.373 1.00 28.59 74 TYR A O 1
ATOM 580 N N . GLU A 1 75 ? 18.654 -19.617 24.843 1.00 33.06 75 GLU A N 1
ATOM 581 C CA . GLU A 1 75 ? 19.397 -19.637 26.116 1.00 33.06 75 GLU A CA 1
ATOM 582 C C . GLU A 1 75 ? 20.834 -19.094 25.925 1.00 33.06 75 GLU A C 1
ATOM 584 O O . GLU A 1 75 ? 21.519 -19.498 24.986 1.00 33.06 75 GLU A O 1
ATOM 589 N N . ASN A 1 76 ? 21.340 -18.226 26.818 1.00 27.45 76 ASN A N 1
ATOM 590 C CA . ASN A 1 76 ? 22.775 -17.886 26.896 1.00 27.45 76 ASN A CA 1
ATOM 591 C C . ASN A 1 76 ? 23.261 -17.847 28.365 1.00 27.45 76 ASN A C 1
ATOM 593 O O . ASN A 1 76 ? 22.569 -17.360 29.253 1.00 27.45 76 ASN A O 1
ATOM 597 N N . VAL A 1 77 ? 24.439 -18.425 28.623 1.00 40.12 77 VAL A N 1
ATOM 598 C CA . VAL A 1 77 ? 24.848 -19.079 29.885 1.00 40.12 77 VAL A CA 1
ATOM 599 C C . VAL A 1 77 ? 25.914 -18.294 30.678 1.00 40.12 77 VAL A C 1
ATOM 601 O O . VAL A 1 77 ? 26.564 -18.861 31.545 1.00 40.12 77 VAL A O 1
ATOM 604 N N . VAL A 1 78 ? 26.109 -16.988 30.461 1.00 35.03 78 VAL A N 1
ATOM 605 C CA . VAL A 1 78 ? 27.172 -16.247 31.192 1.00 35.03 78 VAL A CA 1
ATOM 606 C C . VAL A 1 78 ? 26.643 -15.216 32.201 1.00 35.03 78 VAL A C 1
ATOM 608 O O . VAL A 1 78 ? 27.297 -15.000 33.216 1.00 35.03 78 VAL A O 1
ATOM 611 N N . ASN A 1 79 ? 25.427 -14.676 32.024 1.00 30.69 79 ASN A N 1
ATOM 612 C CA . ASN A 1 79 ? 24.922 -13.568 32.861 1.00 30.69 79 ASN A CA 1
ATOM 613 C C . ASN A 1 79 ? 23.598 -13.847 33.608 1.00 30.69 79 ASN A C 1
ATOM 615 O O . ASN A 1 79 ? 23.000 -12.934 34.159 1.00 30.69 79 ASN A O 1
ATOM 619 N N . ASN A 1 80 ? 23.180 -15.112 33.700 1.00 32.47 80 ASN A N 1
ATOM 620 C CA . ASN A 1 80 ? 22.181 -15.584 34.670 1.00 32.47 80 ASN A CA 1
ATOM 621 C C . ASN A 1 80 ? 20.750 -14.986 34.602 1.00 32.47 80 ASN A C 1
ATOM 623 O O . ASN A 1 80 ? 20.082 -14.895 35.630 1.00 32.47 80 ASN A O 1
ATOM 627 N N . GLU A 1 81 ? 20.231 -14.691 33.406 1.00 28.34 81 GLU A N 1
ATOM 628 C CA . GLU A 1 81 ? 18.797 -14.434 33.171 1.00 28.34 81 GLU A CA 1
ATOM 629 C C . GLU A 1 81 ? 18.192 -15.510 32.244 1.00 28.34 81 GLU A C 1
ATOM 631 O O . GLU A 1 81 ? 18.784 -15.851 31.217 1.00 28.34 81 GLU A O 1
ATOM 636 N N . ARG A 1 82 ? 17.025 -16.077 32.609 1.00 28.00 82 ARG A N 1
ATOM 637 C CA . ARG A 1 82 ? 16.251 -17.042 31.793 1.00 28.00 82 ARG A CA 1
ATOM 638 C C . ARG A 1 82 ? 14.736 -16.838 31.939 1.00 28.00 82 ARG A C 1
ATOM 640 O O . ARG A 1 82 ? 14.229 -16.743 33.053 1.00 28.00 82 ARG A O 1
ATOM 647 N N . TYR A 1 83 ? 14.032 -16.880 30.806 1.00 33.56 83 TYR A N 1
ATOM 648 C CA . TYR A 1 83 ? 12.569 -16.856 30.641 1.00 33.56 83 TYR A CA 1
ATOM 649 C C . TYR A 1 83 ? 12.082 -18.250 30.172 1.00 33.56 83 TYR A C 1
ATOM 651 O O . TYR A 1 83 ? 12.760 -18.855 29.342 1.00 33.56 83 TYR A O 1
ATOM 659 N N . VAL A 1 84 ? 10.955 -18.800 30.678 1.00 28.11 84 VAL A N 1
ATOM 660 C CA . VAL A 1 84 ? 10.495 -20.175 30.326 1.00 28.11 84 VAL A CA 1
ATOM 661 C C . VAL A 1 84 ? 8.962 -20.335 30.224 1.00 28.11 84 VAL A C 1
ATOM 663 O O . VAL A 1 84 ? 8.239 -20.046 31.175 1.00 28.11 84 VAL A O 1
ATOM 666 N N . CYS A 1 85 ? 8.496 -20.906 29.097 1.00 25.25 85 CYS A N 1
ATOM 667 C CA . CYS A 1 85 ? 7.151 -21.466 28.867 1.00 25.25 85 CYS A CA 1
ATOM 668 C C . CYS A 1 85 ? 6.967 -22.886 29.455 1.00 25.25 85 CYS A C 1
ATOM 670 O O . CYS A 1 85 ? 7.910 -23.668 29.561 1.00 25.25 85 CYS A O 1
ATOM 672 N N . LEU A 1 86 ? 5.709 -23.222 29.773 1.00 27.17 86 LEU A N 1
ATOM 673 C CA . LEU A 1 86 ? 5.182 -24.477 30.335 1.00 27.17 86 LEU A CA 1
ATOM 674 C C . LEU A 1 86 ? 5.735 -25.763 29.686 1.00 27.17 86 LEU A C 1
ATOM 676 O O . LEU A 1 86 ? 5.173 -26.272 28.728 1.00 27.17 86 LEU A O 1
ATOM 680 N N . ASN A 1 87 ? 6.788 -26.345 30.260 1.00 27.86 87 ASN A N 1
ATOM 681 C CA . ASN A 1 87 ? 7.166 -27.743 30.018 1.00 27.86 87 ASN A CA 1
ATOM 682 C C . ASN A 1 87 ? 7.818 -28.370 31.261 1.00 27.86 87 ASN A C 1
ATOM 684 O O . ASN A 1 87 ? 8.902 -28.935 31.190 1.00 27.86 87 ASN A O 1
ATOM 688 N N . LYS A 1 88 ? 7.157 -28.259 32.423 1.00 26.09 88 LYS A N 1
ATOM 689 C CA . LYS A 1 88 ? 7.348 -29.136 33.597 1.00 26.09 88 LYS A CA 1
ATOM 690 C C . LYS A 1 88 ? 6.073 -29.160 34.446 1.00 26.09 88 LYS A C 1
ATOM 692 O O . LYS A 1 88 ? 6.035 -28.597 35.534 1.00 26.09 88 LYS A O 1
ATOM 697 N N . LEU A 1 89 ? 5.033 -29.849 33.982 1.00 30.34 89 LEU A N 1
ATOM 698 C CA . LEU A 1 89 ? 4.145 -30.509 34.938 1.00 30.34 89 LEU A CA 1
ATOM 699 C C . LEU A 1 89 ? 4.934 -31.705 35.478 1.00 30.34 89 LEU A C 1
ATOM 701 O O . LEU A 1 89 ? 5.169 -32.673 34.756 1.00 30.34 89 LEU A O 1
ATOM 705 N N . GLN A 1 90 ? 5.394 -31.634 36.729 1.00 28.73 90 GLN A N 1
ATOM 706 C CA . GLN A 1 90 ? 5.664 -32.876 37.448 1.00 28.73 90 GLN A CA 1
ATOM 707 C C . GLN A 1 90 ? 4.343 -33.647 37.501 1.00 28.73 90 GLN A C 1
ATOM 709 O O . GLN A 1 90 ? 3.301 -33.078 37.829 1.00 28.73 90 GLN A O 1
ATOM 714 N N . SER A 1 91 ? 4.366 -34.927 37.133 1.00 28.09 91 SER A N 1
ATOM 715 C CA . SER A 1 91 ? 3.182 -35.770 37.246 1.00 28.09 91 SER A CA 1
ATOM 716 C C . SER A 1 91 ? 2.717 -35.780 38.706 1.00 28.09 91 SER A C 1
ATOM 718 O O . SER A 1 91 ? 3.442 -36.279 39.567 1.00 28.09 91 SER A O 1
ATOM 720 N N . GLY A 1 92 ? 1.518 -35.255 38.977 1.00 35.09 92 GLY A N 1
ATOM 721 C CA . GLY A 1 92 ? 0.810 -35.512 40.234 1.00 35.09 92 GLY A CA 1
ATOM 722 C C . GLY A 1 92 ? 0.556 -34.346 41.194 1.00 35.09 92 GLY A C 1
ATOM 723 O O . GLY A 1 92 ? 0.211 -34.633 42.335 1.00 35.09 92 GLY A O 1
ATOM 724 N N . SER A 1 93 ? 0.659 -33.070 40.803 1.00 33.44 93 SER A N 1
ATOM 725 C CA . SER A 1 93 ? 0.193 -31.972 41.674 1.00 33.44 93 SER A CA 1
ATOM 726 C C . SER A 1 93 ? -0.791 -31.019 40.992 1.00 33.44 93 SER A C 1
ATOM 728 O O . SER A 1 93 ? -0.459 -30.379 39.998 1.00 33.44 93 SER A O 1
ATOM 730 N N . ASP A 1 94 ? -1.981 -30.879 41.589 1.00 37.84 94 ASP A N 1
ATOM 731 C CA . ASP A 1 94 ? -3.118 -30.040 41.162 1.00 37.84 94 ASP A CA 1
ATOM 732 C C . ASP A 1 94 ? -2.902 -28.519 41.384 1.00 37.84 94 ASP A C 1
ATOM 734 O O . ASP A 1 94 ? -3.843 -27.777 41.672 1.00 37.84 94 ASP A O 1
ATOM 738 N N . LYS A 1 95 ? -1.654 -28.031 41.332 1.00 35.81 95 LYS A N 1
ATOM 739 C CA . LYS A 1 95 ? -1.304 -26.639 41.667 1.00 35.81 95 LYS A CA 1
ATOM 740 C C . LYS A 1 95 ? -0.174 -26.109 40.789 1.00 35.81 95 LYS A C 1
ATOM 742 O O . LYS A 1 95 ? 0.826 -26.795 40.592 1.00 35.81 95 LYS A O 1
ATOM 747 N N . TYR A 1 96 ? -0.312 -24.862 40.347 1.00 37.56 96 TYR A N 1
ATOM 748 C CA . TYR A 1 96 ? 0.759 -24.079 39.733 1.00 37.56 96 TYR A CA 1
ATOM 749 C C . TYR A 1 96 ? 1.178 -22.944 40.677 1.00 37.56 96 TYR A C 1
ATOM 751 O O . TYR A 1 96 ? 0.327 -22.182 41.133 1.00 37.56 96 TYR A O 1
ATOM 759 N N . ILE A 1 97 ? 2.478 -22.827 40.963 1.00 35.28 97 ILE A N 1
ATOM 760 C CA . ILE A 1 97 ? 3.082 -21.738 41.749 1.00 35.28 97 ILE A CA 1
ATOM 761 C C . ILE A 1 97 ? 4.089 -21.040 40.834 1.00 35.28 97 ILE A C 1
ATOM 763 O O . ILE A 1 97 ? 5.041 -21.679 40.383 1.00 35.28 97 ILE A O 1
ATOM 767 N N . GLY A 1 98 ? 3.889 -19.753 40.549 1.00 35.88 98 GLY A N 1
ATOM 768 C CA . GLY A 1 98 ? 4.753 -19.002 39.639 1.00 35.88 98 GLY A CA 1
ATOM 769 C C . GLY A 1 98 ? 4.677 -17.492 39.850 1.00 35.88 98 GLY A C 1
ATOM 770 O O . GLY A 1 98 ? 3.733 -16.975 40.443 1.00 35.88 98 GLY A O 1
ATOM 771 N N . ASN A 1 99 ? 5.693 -16.770 39.380 1.00 34.94 99 ASN A N 1
ATOM 772 C CA . ASN A 1 99 ? 5.679 -15.309 39.397 1.00 34.94 99 ASN A CA 1
ATOM 773 C C . ASN A 1 99 ? 4.804 -14.782 38.257 1.00 34.94 99 ASN A C 1
ATOM 775 O O . ASN A 1 99 ? 4.948 -15.217 37.117 1.00 34.94 99 ASN A O 1
ATOM 779 N N . ILE A 1 100 ? 3.922 -13.842 38.576 1.00 36.16 100 ILE A N 1
ATOM 780 C CA . ILE A 1 100 ? 3.078 -13.113 37.636 1.00 36.16 100 ILE A CA 1
ATOM 781 C C . ILE A 1 100 ? 3.502 -11.647 37.710 1.00 36.16 100 ILE A C 1
ATOM 783 O O . ILE A 1 100 ? 3.540 -11.055 38.792 1.00 36.16 100 ILE A O 1
ATOM 787 N N . THR A 1 101 ? 3.845 -11.072 36.562 1.00 34.41 101 THR A N 1
ATOM 788 C CA . THR A 1 101 ? 4.267 -9.673 36.455 1.00 34.41 101 THR A CA 1
ATOM 789 C C . THR A 1 101 ? 3.136 -8.867 35.840 1.00 34.41 101 THR A C 1
ATOM 791 O O . THR A 1 101 ? 2.658 -9.203 34.761 1.00 34.41 101 THR A O 1
ATOM 794 N N . TYR A 1 102 ? 2.717 -7.801 36.517 1.00 35.38 102 TYR A N 1
ATOM 795 C CA . TYR A 1 102 ? 1.709 -6.866 36.019 1.00 35.38 102 TYR A CA 1
ATOM 796 C C . TYR A 1 102 ? 2.223 -5.437 36.217 1.00 35.38 102 TYR A C 1
ATOM 798 O O . TYR A 1 102 ? 2.655 -5.081 37.315 1.00 35.38 102 TYR A O 1
ATOM 806 N N . LYS A 1 103 ? 2.236 -4.640 35.139 1.00 31.05 103 LYS A N 1
ATOM 807 C CA . LYS A 1 103 ? 2.712 -3.240 35.109 1.00 31.05 103 LYS A CA 1
ATOM 808 C C . LYS A 1 103 ? 4.051 -3.019 35.842 1.00 31.05 103 LYS A C 1
ATOM 810 O O . LYS A 1 103 ? 4.148 -2.200 36.753 1.00 31.05 103 LYS A O 1
ATOM 815 N N . ASN A 1 104 ? 5.089 -3.764 35.451 1.00 34.00 104 ASN A N 1
ATOM 816 C CA . ASN A 1 104 ? 6.463 -3.665 35.978 1.00 34.00 104 ASN A CA 1
ATOM 817 C C . ASN A 1 104 ? 6.650 -3.939 37.490 1.00 34.00 104 ASN A C 1
ATOM 819 O O . ASN A 1 104 ? 7.674 -3.561 38.059 1.00 34.00 104 ASN A O 1
ATOM 823 N N . LYS A 1 105 ? 5.725 -4.654 38.147 1.00 32.53 105 LYS A N 1
ATOM 824 C CA . LYS A 1 105 ? 5.949 -5.264 39.472 1.00 32.53 105 LYS A CA 1
ATOM 825 C C . LYS A 1 105 ? 5.742 -6.780 39.417 1.00 32.53 105 LYS A C 1
ATOM 827 O O . LYS A 1 105 ? 4.778 -7.255 38.820 1.00 32.53 105 LYS A O 1
ATOM 832 N N . SER A 1 106 ? 6.647 -7.526 40.053 1.00 33.72 106 SER A N 1
ATOM 833 C CA . SER A 1 106 ? 6.581 -8.989 40.176 1.00 33.72 106 SER A CA 1
ATOM 834 C C . SER A 1 106 ? 5.852 -9.391 41.455 1.00 33.72 106 SER A C 1
ATOM 836 O O . SER A 1 106 ? 6.265 -8.999 42.545 1.00 33.72 106 SER A O 1
ATOM 838 N N . CYS A 1 107 ? 4.824 -10.228 41.333 1.00 32.03 107 CYS A N 1
ATOM 839 C CA . CYS A 1 107 ? 4.143 -10.868 42.457 1.00 32.03 107 CYS A CA 1
ATOM 840 C C . CYS A 1 107 ? 4.237 -12.391 42.298 1.00 32.03 107 CYS A C 1
ATOM 842 O O . CYS A 1 107 ? 4.098 -12.906 41.193 1.00 32.03 107 CYS A O 1
ATOM 844 N N . THR A 1 108 ? 4.435 -13.146 43.379 1.00 32.56 108 THR A N 1
ATOM 845 C CA . THR A 1 108 ? 4.340 -14.616 43.332 1.00 32.56 108 THR A CA 1
ATOM 846 C C . THR A 1 108 ? 2.882 -15.027 43.537 1.00 32.56 108 THR A C 1
ATOM 848 O O . THR A 1 108 ? 2.324 -14.807 44.609 1.00 32.56 108 THR A O 1
ATOM 851 N N . GLY A 1 109 ? 2.253 -15.587 42.502 1.00 35.53 109 GLY A N 1
ATOM 852 C CA . GLY A 1 109 ? 0.856 -16.023 42.503 1.00 35.53 109 GLY A CA 1
ATOM 853 C C . GLY A 1 109 ? 0.723 -17.547 42.458 1.00 35.53 109 GLY A C 1
ATOM 854 O O . GLY A 1 109 ? 1.604 -18.259 41.972 1.00 35.53 109 GLY A O 1
ATOM 855 N N . VAL A 1 110 ? -0.400 -18.065 42.956 1.00 33.34 110 VAL A N 1
ATOM 856 C CA . VAL A 1 110 ? -0.762 -19.486 42.844 1.00 33.34 110 VAL A CA 1
ATOM 857 C C . VAL A 1 110 ? -2.079 -19.584 42.091 1.00 33.34 110 VAL A C 1
ATOM 859 O O . VAL A 1 110 ? -3.074 -19.007 42.520 1.00 33.34 110 VAL A O 1
ATOM 862 N N . VAL A 1 111 ? -2.097 -20.337 40.992 1.00 37.69 111 VAL A N 1
ATOM 863 C CA . VAL A 1 111 ? -3.334 -20.680 40.278 1.00 37.69 111 VAL A CA 1
ATOM 864 C C . VAL A 1 111 ? -3.705 -22.108 40.668 1.00 37.69 111 VAL A C 1
ATOM 866 O O . VAL A 1 111 ? -2.932 -23.047 40.450 1.00 37.69 111 VAL A O 1
ATOM 869 N N . VAL A 1 112 ? -4.873 -22.268 41.293 1.00 33.06 112 VAL A N 1
ATOM 870 C CA . VAL A 1 112 ? -5.399 -23.563 41.744 1.00 33.06 112 VAL A CA 1
ATOM 871 C C . VAL A 1 112 ? -6.629 -23.910 40.920 1.00 33.06 112 VAL A C 1
ATOM 873 O O . VAL A 1 112 ? -7.557 -23.113 40.833 1.00 33.06 112 VAL A O 1
ATOM 876 N N . TYR A 1 113 ? -6.661 -25.124 40.374 1.00 40.31 113 TYR A N 1
ATOM 877 C CA . TYR A 1 113 ? -7.846 -25.667 39.718 1.00 40.31 113 TYR A CA 1
ATOM 878 C C . TYR A 1 113 ? -8.464 -26.750 40.603 1.00 40.31 113 TYR A C 1
ATOM 880 O O . TYR A 1 113 ? -7.748 -27.592 41.144 1.00 40.31 113 TYR A O 1
ATOM 888 N N . THR A 1 114 ? -9.792 -26.762 40.735 1.00 35.03 114 THR A N 1
ATOM 889 C CA . THR A 1 114 ? -10.510 -27.869 41.387 1.00 35.03 114 THR A CA 1
ATOM 890 C C . THR A 1 114 ? -11.270 -28.685 40.347 1.00 35.03 114 THR A C 1
ATOM 892 O O . THR A 1 114 ? -11.922 -28.137 39.456 1.00 35.03 114 THR A O 1
ATOM 895 N N . LYS A 1 115 ? -11.145 -30.014 40.435 1.00 36.81 115 LYS A N 1
ATOM 896 C CA . LYS A 1 115 ? -11.959 -30.945 39.650 1.00 36.81 115 LYS A CA 1
ATOM 897 C C . LYS A 1 115 ? -13.339 -31.051 40.283 1.00 36.81 115 LYS A C 1
ATOM 899 O O . LYS A 1 115 ? -13.451 -31.134 41.507 1.00 36.81 115 LYS A O 1
ATOM 904 N N . ASP A 1 116 ? -14.374 -31.068 39.460 1.00 41.09 116 ASP A N 1
ATOM 905 C CA . ASP A 1 116 ? -15.687 -31.514 39.899 1.00 41.09 116 ASP A CA 1
ATOM 906 C C . ASP A 1 116 ? -15.700 -33.038 40.136 1.00 41.09 116 ASP A C 1
ATOM 908 O O . ASP A 1 116 ? -14.713 -33.750 39.913 1.00 41.09 116 ASP A O 1
ATOM 912 N N . THR A 1 117 ? -16.831 -33.563 40.606 1.00 37.25 117 THR A N 1
ATOM 913 C CA . THR A 1 117 ? -17.003 -34.988 40.930 1.00 37.25 117 THR A CA 1
ATOM 914 C C . THR A 1 117 ? -16.901 -35.921 39.718 1.00 37.25 117 THR A C 1
ATOM 916 O O . THR A 1 117 ? -16.819 -37.134 39.906 1.00 37.25 117 THR A O 1
ATOM 919 N N . SER A 1 118 ? -16.872 -35.385 38.491 1.00 40.03 118 SER A N 1
ATOM 920 C CA . SER A 1 118 ? -16.644 -36.136 37.251 1.00 40.03 118 SER A CA 1
ATOM 921 C C . SER A 1 118 ? -15.162 -36.213 36.856 1.00 40.03 118 SER A C 1
ATOM 923 O O . SER A 1 118 ? -14.811 -36.920 35.913 1.00 40.03 118 SER A O 1
ATOM 925 N N . GLY A 1 119 ? -14.280 -35.512 37.579 1.00 38.97 119 GLY A N 1
ATOM 926 C CA . GLY A 1 119 ? -12.859 -35.402 37.253 1.00 38.97 119 GLY A CA 1
ATOM 927 C C . GLY A 1 119 ? -12.536 -34.312 36.225 1.00 38.97 119 GLY A C 1
ATOM 928 O O . GLY A 1 119 ? -11.380 -34.216 35.808 1.00 38.97 119 GLY A O 1
ATOM 929 N N . SER A 1 120 ? -13.519 -33.484 35.851 1.00 39.91 120 SER A N 1
ATOM 930 C CA . SER A 1 120 ? -13.362 -32.358 34.923 1.00 39.91 120 SER A CA 1
ATOM 931 C C . SER A 1 120 ? -13.059 -31.069 35.685 1.00 39.91 120 SER A C 1
ATOM 933 O O . SER A 1 120 ? -13.583 -30.841 36.772 1.00 39.91 120 SER A O 1
ATOM 935 N N . TYR A 1 121 ? -12.184 -30.219 35.148 1.00 42.91 121 TYR A N 1
ATOM 936 C CA . TYR A 1 121 ? -11.850 -28.936 35.773 1.00 42.91 121 TYR A CA 1
ATOM 937 C C . TYR A 1 121 ? -13.044 -27.974 35.681 1.00 42.91 121 TYR A C 1
ATOM 939 O O . TYR A 1 121 ? -13.562 -27.736 34.593 1.00 42.91 121 TYR A O 1
ATOM 947 N N . SER A 1 122 ? -13.492 -27.440 36.820 1.00 37.03 122 SER A N 1
ATOM 948 C CA . SER A 1 122 ? -14.654 -26.547 36.896 1.00 37.03 122 SER A CA 1
ATOM 949 C C . SER A 1 122 ? -14.218 -25.079 36.923 1.00 37.03 122 SER A C 1
ATOM 951 O O . SER A 1 122 ? -13.521 -24.660 37.845 1.00 37.03 122 SER A O 1
ATOM 953 N N . ASN A 1 123 ? -14.689 -24.275 35.962 1.00 34.88 123 ASN A N 1
ATOM 954 C CA . ASN A 1 123 ? -14.382 -22.837 35.840 1.00 34.88 123 ASN A CA 1
ATOM 955 C C . ASN A 1 123 ? -15.001 -21.956 36.949 1.00 34.88 123 ASN A C 1
ATOM 957 O O . ASN A 1 123 ? -14.744 -20.759 37.002 1.00 34.88 123 ASN A O 1
ATOM 961 N N . SER A 1 124 ? -15.825 -22.514 37.840 1.00 31.69 124 SER A N 1
ATOM 962 C CA . SER A 1 124 ? -16.681 -21.742 38.755 1.00 31.69 124 SER A CA 1
ATOM 963 C C . SER A 1 124 ? -16.035 -21.293 40.075 1.00 31.69 124 SER A C 1
ATOM 965 O O . SER A 1 124 ? -16.719 -20.676 40.891 1.00 31.69 124 SER A O 1
ATOM 967 N N . LYS A 1 125 ? -14.754 -21.601 40.335 1.00 34.00 125 LYS A N 1
ATOM 968 C CA . LYS A 1 125 ? -14.082 -21.269 41.612 1.00 34.00 125 LYS A CA 1
ATOM 969 C C . LYS A 1 125 ? -12.605 -20.903 41.446 1.00 34.00 125 LYS A C 1
ATOM 971 O O . LYS A 1 125 ? -11.727 -21.558 42.005 1.00 34.00 125 LYS A O 1
ATOM 976 N N . THR A 1 126 ? -12.344 -19.841 40.694 1.00 34.25 126 THR A N 1
ATOM 977 C CA . THR A 1 126 ? -11.024 -19.199 40.623 1.00 34.25 126 THR A CA 1
ATOM 978 C C . THR A 1 126 ? -11.010 -18.004 41.575 1.00 34.25 126 THR A C 1
ATOM 980 O O . THR A 1 126 ? -11.874 -17.138 41.473 1.00 34.25 126 THR A O 1
ATOM 983 N N . TYR A 1 127 ? -10.045 -17.943 42.495 1.00 34.69 127 TYR A N 1
ATOM 984 C CA . TYR A 1 127 ? -9.870 -16.806 43.406 1.00 34.69 127 TYR A CA 1
ATOM 985 C C . TYR A 1 127 ? -8.496 -16.171 43.184 1.00 34.69 127 TYR A C 1
ATOM 987 O O . TYR A 1 127 ? -7.486 -16.873 43.186 1.00 34.69 127 TYR A O 1
ATOM 995 N N . LEU A 1 128 ? -8.464 -14.848 43.019 1.00 34.06 128 LEU A N 1
ATOM 996 C CA . LEU A 1 128 ? -7.249 -14.040 42.944 1.00 34.06 128 LEU A CA 1
ATOM 997 C C . LEU A 1 128 ? -7.389 -12.890 43.951 1.00 34.06 128 LEU A C 1
ATOM 999 O O . LEU A 1 128 ? -8.370 -12.152 43.892 1.00 34.06 128 LEU A O 1
ATOM 1003 N N . TYR A 1 129 ? -6.444 -12.733 44.879 1.00 38.03 129 TYR A N 1
ATOM 1004 C CA . TYR A 1 129 ? -6.379 -11.539 45.727 1.00 38.03 129 TYR A CA 1
ATOM 1005 C C . TYR A 1 129 ? -4.933 -11.240 46.123 1.00 38.03 129 TYR A C 1
ATOM 1007 O O . TYR A 1 129 ? -4.210 -12.134 46.563 1.00 38.03 129 TYR A O 1
ATOM 1015 N N . CYS A 1 130 ? -4.517 -9.985 45.975 1.00 37.00 130 CYS A N 1
ATOM 1016 C CA . CYS A 1 130 ? -3.200 -9.488 46.361 1.00 37.00 130 CYS A CA 1
ATOM 1017 C C . CYS A 1 130 ? -3.357 -8.281 47.301 1.00 37.00 130 CYS A C 1
ATOM 1019 O O . CYS A 1 130 ? -4.125 -7.364 47.017 1.00 37.00 130 CYS A O 1
ATOM 1021 N N . GLY A 1 131 ? -2.647 -8.292 48.434 1.00 38.81 131 GLY A N 1
ATOM 1022 C CA . GLY A 1 131 ? -2.679 -7.221 49.434 1.00 38.81 131 GLY A CA 1
ATOM 1023 C C . GLY A 1 131 ? -1.308 -6.984 50.071 1.00 38.81 131 GLY A C 1
ATOM 1024 O O . GLY A 1 131 ? -0.480 -7.896 50.143 1.00 38.81 131 GLY A O 1
ATOM 1025 N N . TYR A 1 132 ? -1.072 -5.746 50.506 1.00 39.69 132 TYR A N 1
ATOM 1026 C CA . TYR A 1 132 ? 0.142 -5.317 51.201 1.00 39.69 132 TYR A CA 1
ATOM 1027 C C . TYR A 1 132 ? -0.144 -5.208 52.704 1.00 39.69 132 TYR A C 1
ATOM 1029 O O . TYR A 1 132 ? -1.126 -4.581 53.098 1.00 39.69 132 TYR A O 1
ATOM 1037 N N . ASP A 1 133 ? 0.672 -5.854 53.537 1.00 44.34 133 ASP A N 1
ATOM 1038 C CA . ASP A 1 133 ? 0.582 -5.771 54.998 1.00 44.34 133 ASP A CA 1
ATOM 1039 C C . ASP A 1 133 ? 1.532 -4.672 55.497 1.00 44.34 133 ASP A C 1
ATOM 1041 O O . ASP A 1 133 ? 2.757 -4.835 55.471 1.00 44.34 133 ASP A O 1
ATOM 1045 N N . GLU A 1 134 ? 0.961 -3.544 55.928 1.00 41.72 134 GLU A N 1
ATOM 1046 C CA . GLU A 1 134 ? 1.711 -2.372 56.395 1.00 41.72 134 GLU A CA 1
ATOM 1047 C C . GLU A 1 134 ? 2.378 -2.581 57.763 1.00 41.72 134 GLU A C 1
ATOM 1049 O O . GLU A 1 134 ? 3.422 -1.983 58.017 1.00 41.72 134 GLU A O 1
ATOM 1054 N N . GLU A 1 135 ? 1.840 -3.449 58.628 1.00 42.41 135 GLU A N 1
ATOM 1055 C CA . GLU A 1 135 ? 2.419 -3.711 59.955 1.00 42.41 135 GLU A CA 1
ATOM 1056 C C . GLU A 1 135 ? 3.703 -4.544 59.847 1.00 42.41 135 GLU A C 1
ATOM 1058 O O . GLU A 1 135 ? 4.646 -4.344 60.613 1.00 42.41 135 GLU A O 1
ATOM 1063 N N . ASN A 1 136 ? 3.759 -5.454 58.869 1.00 44.88 136 ASN A N 1
ATOM 1064 C CA . ASN A 1 136 ? 4.877 -6.384 58.684 1.00 44.88 136 ASN A CA 1
ATOM 1065 C C . ASN A 1 136 ? 5.753 -6.072 57.461 1.00 44.88 136 ASN A C 1
ATOM 1067 O O . ASN A 1 136 ? 6.691 -6.819 57.173 1.00 44.88 136 ASN A O 1
ATOM 1071 N N . ASN A 1 137 ? 5.454 -4.988 56.737 1.00 42.50 137 ASN A N 1
ATOM 1072 C CA . ASN A 1 137 ? 6.164 -4.538 55.537 1.00 42.50 137 ASN A CA 1
ATOM 1073 C C . ASN A 1 137 ? 6.381 -5.673 54.512 1.00 42.50 137 ASN A C 1
ATOM 1075 O O . ASN A 1 137 ? 7.481 -5.857 53.983 1.00 42.50 137 ASN A O 1
ATOM 1079 N N . SER A 1 138 ? 5.343 -6.486 54.284 1.00 37.94 138 SER A N 1
ATOM 1080 C CA . SER A 1 138 ? 5.431 -7.709 53.477 1.00 37.94 138 SER A CA 1
ATOM 1081 C C . SER A 1 138 ? 4.183 -7.936 52.618 1.00 37.94 138 SER A C 1
ATOM 1083 O O . SER A 1 138 ? 3.083 -7.502 52.956 1.00 37.94 138 SER A O 1
ATOM 1085 N N . TYR A 1 139 ? 4.355 -8.615 51.481 1.00 40.62 139 TYR A N 1
ATOM 1086 C CA . TYR A 1 139 ? 3.246 -9.038 50.623 1.00 40.62 139 TYR A CA 1
ATOM 1087 C C . TYR A 1 139 ? 2.744 -10.408 51.084 1.00 40.62 139 TYR A C 1
ATOM 1089 O O . TYR A 1 139 ? 3.542 -11.334 51.237 1.00 40.62 139 TYR A O 1
ATOM 1097 N N . SER A 1 140 ? 1.431 -10.550 51.277 1.00 36.00 140 SER A N 1
ATOM 1098 C CA . SER A 1 140 ? 0.805 -11.809 51.696 1.00 36.00 140 SER A CA 1
ATOM 1099 C C . SER A 1 140 ? -0.330 -12.207 50.748 1.00 36.00 140 SER A C 1
ATOM 1101 O O . SER A 1 140 ? -0.949 -11.353 50.111 1.00 36.00 140 SER A O 1
ATOM 1103 N N . TYR A 1 141 ? -0.600 -13.510 50.638 1.00 37.12 141 TYR A N 1
ATOM 1104 C CA . TYR A 1 141 ? -1.706 -14.076 49.859 1.00 37.12 141 TYR A CA 1
ATOM 1105 C C . TYR A 1 141 ? -2.575 -14.964 50.761 1.00 37.12 141 TYR A C 1
ATOM 1107 O O . TYR A 1 141 ? -2.057 -15.684 51.614 1.00 37.12 141 TYR A O 1
ATOM 1115 N N . MET A 1 142 ? -3.903 -14.918 50.595 1.00 38.47 142 MET A N 1
ATOM 1116 C CA . MET A 1 142 ? -4.844 -15.688 51.423 1.00 38.47 142 MET A CA 1
ATOM 1117 C C . MET A 1 142 ? -5.438 -16.897 50.698 1.00 38.47 142 MET A C 1
ATOM 1119 O O . MET A 1 142 ? -5.639 -16.888 49.487 1.00 38.47 142 MET A O 1
ATOM 1123 N N . THR A 1 143 ? -5.770 -17.925 51.486 1.00 36.72 143 THR A N 1
ATOM 1124 C CA . THR A 1 143 ? -6.535 -19.118 51.074 1.00 36.72 143 THR A CA 1
ATOM 1125 C C . THR A 1 143 ? -7.746 -19.402 51.989 1.00 36.72 143 THR A C 1
ATOM 1127 O O . THR A 1 143 ? -8.349 -20.465 51.869 1.00 36.72 143 THR A O 1
ATOM 1130 N N . ASP A 1 144 ? -8.132 -18.473 52.883 1.00 34.50 144 ASP A N 1
ATOM 1131 C CA . ASP A 1 144 ? -9.169 -18.677 53.918 1.00 34.50 144 ASP A CA 1
ATOM 1132 C C . ASP A 1 144 ? -10.376 -17.714 53.746 1.00 34.50 144 ASP A C 1
ATOM 1134 O O . ASP A 1 144 ? -10.177 -16.498 53.723 1.00 34.50 144 ASP A O 1
ATOM 1138 N N . PRO A 1 145 ? -11.623 -18.218 53.629 1.00 36.69 145 PRO A N 1
ATOM 1139 C CA . PRO A 1 145 ? -12.819 -17.409 53.383 1.00 36.69 145 PRO A CA 1
ATOM 1140 C C . PRO A 1 145 ? -13.432 -16.685 54.606 1.00 36.69 145 PRO A C 1
ATOM 1142 O O . PRO A 1 145 ? -14.499 -16.092 54.452 1.00 36.69 145 PRO A O 1
ATOM 1145 N N . LEU A 1 146 ? -12.831 -16.711 55.808 1.00 33.84 146 LEU A N 1
ATOM 1146 C CA . LEU A 1 146 ? -13.460 -16.165 57.036 1.00 33.84 146 LEU A CA 1
ATOM 1147 C C . LEU A 1 146 ? -12.732 -14.990 57.731 1.00 33.84 146 LEU A C 1
ATOM 1149 O O . LEU A 1 146 ? -13.083 -14.649 58.863 1.00 33.84 146 LEU A O 1
ATOM 1153 N N . LEU A 1 147 ? -11.756 -14.329 57.097 1.00 32.62 147 LEU A N 1
ATOM 1154 C CA . LEU A 1 147 ? -10.968 -13.256 57.735 1.00 32.62 147 LEU A CA 1
ATOM 1155 C C . LEU A 1 147 ? -11.411 -11.823 57.375 1.00 32.62 147 LEU A C 1
ATOM 1157 O O . LEU A 1 147 ? -11.813 -11.522 56.255 1.00 32.62 147 LEU A O 1
ATOM 1161 N N . ASN A 1 148 ? -11.334 -10.933 58.373 1.00 38.44 148 ASN A N 1
ATOM 1162 C CA . ASN A 1 148 ? -11.856 -9.563 58.355 1.00 38.44 148 ASN A CA 1
ATOM 1163 C C . ASN A 1 148 ? -10.962 -8.601 57.539 1.00 38.44 148 ASN A C 1
ATOM 1165 O O . ASN A 1 148 ? -9.820 -8.328 57.910 1.00 38.44 148 ASN A O 1
ATOM 1169 N N . VAL A 1 149 ? -11.525 -8.071 56.450 1.00 34.69 149 VAL A N 1
ATOM 1170 C CA . VAL A 1 149 ? -10.882 -7.296 55.367 1.00 34.69 149 VAL A CA 1
ATOM 1171 C C . VAL A 1 149 ? -10.305 -5.942 55.824 1.00 34.69 149 VAL A C 1
ATOM 1173 O O . VAL A 1 149 ? -9.514 -5.329 55.117 1.00 34.69 149 VAL A O 1
ATOM 1176 N N . SER A 1 150 ? -10.641 -5.472 57.027 1.00 37.41 150 SER A N 1
ATOM 1177 C CA . SER A 1 150 ? -10.297 -4.129 57.521 1.00 37.41 150 SER A CA 1
ATOM 1178 C C . SER A 1 150 ? -8.824 -3.908 57.909 1.00 37.41 150 SER A C 1
ATOM 1180 O O . SER A 1 150 ? -8.486 -2.811 58.341 1.00 37.41 150 SER A O 1
ATOM 1182 N N . LYS A 1 151 ? -7.960 -4.930 57.822 1.00 32.44 151 LYS A N 1
ATOM 1183 C CA . LYS A 1 151 ? -6.526 -4.856 58.181 1.00 32.44 151 LYS A CA 1
ATOM 1184 C C . LYS A 1 151 ? -5.569 -4.663 56.999 1.00 32.44 151 LYS A C 1
ATOM 1186 O O . LYS A 1 151 ? -4.386 -4.444 57.227 1.00 32.44 151 LYS A O 1
ATOM 1191 N N . TYR A 1 152 ? -6.054 -4.758 55.764 1.00 35.75 152 TYR A N 1
ATOM 1192 C CA . TYR A 1 152 ? -5.220 -4.699 54.564 1.00 35.75 152 TYR A CA 1
ATOM 1193 C C . TYR A 1 152 ? -5.616 -3.479 53.741 1.00 35.75 152 TYR A C 1
ATOM 1195 O O . TYR A 1 152 ? -6.780 -3.344 53.357 1.00 35.75 152 TYR A O 1
ATOM 1203 N N . SER A 1 153 ? -4.666 -2.582 53.475 1.00 36.00 153 SER A N 1
ATOM 1204 C CA . SER A 1 153 ? -4.897 -1.478 52.551 1.00 36.00 153 SER A CA 1
ATOM 1205 C C . SER A 1 153 ? -5.052 -2.063 51.146 1.00 36.00 153 SER A C 1
ATOM 1207 O O . SER A 1 153 ? -4.229 -2.859 50.681 1.00 36.00 153 SER A O 1
ATOM 1209 N N . ALA A 1 154 ? -6.162 -1.727 50.479 1.00 33.59 154 ALA A N 1
ATOM 1210 C CA . ALA A 1 154 ? -6.309 -1.992 49.055 1.00 33.59 154 ALA A CA 1
ATOM 1211 C C . ALA A 1 154 ? -5.044 -1.466 48.375 1.00 33.59 154 ALA A C 1
ATOM 1213 O O . ALA A 1 154 ? -4.653 -0.329 48.639 1.00 33.59 154 ALA A O 1
ATOM 1214 N N . CYS A 1 155 ? -4.383 -2.326 47.592 1.00 27.00 155 CYS A N 1
ATOM 1215 C CA . CYS A 1 155 ? -3.143 -2.022 46.885 1.00 27.00 155 CYS A CA 1
ATOM 1216 C C . CYS A 1 155 ? -3.253 -0.597 46.346 1.00 27.00 155 CYS A C 1
ATOM 1218 O O . CYS A 1 155 ? -4.137 -0.371 45.523 1.00 27.00 155 CYS A O 1
ATOM 1220 N N . ASN A 1 156 ? -2.475 0.346 46.901 1.00 27.59 156 ASN A N 1
ATOM 1221 C CA . ASN A 1 156 ? -2.651 1.774 46.650 1.00 27.59 156 ASN A CA 1
ATOM 1222 C C . ASN A 1 156 ? -2.694 1.999 45.138 1.00 27.59 156 ASN A C 1
ATOM 1224 O O . ASN A 1 156 ? -1.660 2.026 44.465 1.00 27.59 156 ASN A O 1
ATOM 1228 N N . ILE A 1 157 ? -3.912 2.137 44.616 1.00 29.02 157 ILE A N 1
ATOM 1229 C CA . ILE A 1 157 ? -4.179 2.747 43.335 1.00 29.02 157 ILE A CA 1
ATOM 1230 C C . ILE A 1 157 ? -3.672 4.155 43.584 1.00 29.02 157 ILE A C 1
ATOM 1232 O O . ILE A 1 157 ? -4.324 4.934 44.277 1.00 29.02 157 ILE A O 1
ATOM 1236 N N . VAL A 1 158 ? -2.455 4.451 43.112 1.00 26.53 158 VAL A N 1
ATOM 1237 C CA . VAL A 1 158 ? -2.073 5.838 42.851 1.00 26.53 158 VAL A CA 1
ATOM 1238 C C . VAL A 1 158 ? -3.268 6.375 42.102 1.00 26.53 158 VAL A C 1
ATOM 1240 O O . VAL A 1 158 ? -3.586 5.824 41.049 1.00 26.53 158 VAL A O 1
ATOM 1243 N N . SER A 1 159 ? -3.996 7.299 42.728 1.00 29.72 159 SER A N 1
ATOM 1244 C CA . SER A 1 159 ? -5.228 7.860 42.200 1.00 29.72 159 SER A CA 1
ATOM 1245 C C . SER A 1 159 ? -4.962 8.195 40.745 1.00 29.72 159 SER A C 1
ATOM 1247 O O . SER A 1 159 ? -4.217 9.135 40.461 1.00 29.72 159 SER A O 1
ATOM 1249 N N . VAL A 1 160 ? -5.467 7.358 39.838 1.00 35.84 160 VAL A N 1
ATOM 1250 C CA . VAL A 1 160 ? -5.375 7.627 38.415 1.00 35.84 160 VAL A CA 1
ATOM 1251 C C . VAL A 1 160 ? -6.191 8.895 38.295 1.00 35.84 160 VAL A C 1
ATOM 1253 O O . VAL A 1 160 ? -7.394 8.871 38.568 1.00 35.84 160 VAL A O 1
ATOM 1256 N N . ALA A 1 161 ? -5.530 10.025 38.041 1.00 36.56 161 ALA A N 1
ATOM 1257 C CA . ALA A 1 161 ? -6.241 11.225 37.641 1.00 36.56 161 ALA A CA 1
ATOM 1258 C C . ALA A 1 161 ? -7.223 10.775 36.555 1.00 36.56 161 ALA A C 1
ATOM 1260 O O . ALA A 1 161 ? -6.824 10.029 35.659 1.00 36.56 161 ALA A O 1
ATOM 1261 N N . SER A 1 162 ? -8.508 11.093 36.713 1.00 45.06 162 SER A N 1
ATOM 1262 C CA . SER A 1 162 ? -9.559 10.624 35.811 1.00 45.06 162 SER A CA 1
ATOM 1263 C C . SER A 1 162 ? -9.100 10.800 34.365 1.00 45.06 162 SER A C 1
ATOM 1265 O O . SER A 1 162 ? -8.844 11.928 33.938 1.00 45.06 162 SER A O 1
ATOM 1267 N N . THR A 1 163 ? -8.976 9.697 33.622 1.00 52.50 163 THR A N 1
ATOM 1268 C CA . THR A 1 163 ? -8.544 9.718 32.215 1.00 52.50 163 THR A CA 1
ATOM 1269 C C . THR A 1 163 ? -9.484 10.551 31.351 1.00 52.50 163 THR A C 1
ATOM 1271 O O . THR A 1 163 ? -9.060 11.038 30.312 1.00 52.50 163 THR A O 1
ATOM 1274 N N . GLU A 1 164 ? -10.721 10.794 31.805 1.00 58.97 164 GLU A N 1
ATOM 1275 C CA . GLU A 1 164 ? -11.661 11.733 31.183 1.00 58.97 164 GLU A CA 1
ATOM 1276 C C . GLU A 1 164 ? -11.049 13.118 30.935 1.00 58.97 164 GLU A C 1
ATOM 1278 O O . GLU A 1 164 ? -11.286 13.692 29.878 1.00 58.97 164 GLU A O 1
ATOM 1283 N N . ASN A 1 165 ? -10.192 13.626 31.829 1.00 71.44 165 ASN A N 1
ATOM 1284 C CA . ASN A 1 165 ? -9.574 14.948 31.650 1.00 71.44 165 ASN A CA 1
ATOM 1285 C C . ASN A 1 165 ? -8.514 14.972 30.537 1.00 71.44 165 ASN A C 1
ATOM 1287 O O . ASN A 1 165 ? -8.070 16.047 30.148 1.00 71.44 165 ASN A O 1
ATOM 1291 N N . CYS A 1 166 ? -8.093 13.807 30.038 1.00 82.19 166 CYS A N 1
ATOM 1292 C CA . CYS A 1 166 ? -7.136 13.702 28.944 1.00 82.19 166 CYS A CA 1
ATOM 1293 C C . CYS A 1 166 ? -7.792 13.727 27.566 1.00 82.19 166 CYS A C 1
ATOM 1295 O O . CYS A 1 166 ? -7.070 13.880 26.585 1.00 82.19 166 CYS A O 1
ATOM 1297 N N . PHE A 1 167 ? -9.114 13.574 27.467 1.00 87.38 167 PHE A N 1
ATOM 1298 C CA . PHE A 1 167 ? -9.821 13.553 26.190 1.00 87.38 167 PHE A CA 1
ATOM 1299 C C . PHE A 1 167 ? -10.538 14.883 25.949 1.00 87.38 167 PHE A C 1
ATOM 1301 O O . PHE A 1 167 ? -11.445 15.259 26.690 1.00 87.38 167 PHE A O 1
ATOM 1308 N N . ALA A 1 168 ? -10.187 15.565 24.862 1.00 90.25 168 ALA A N 1
ATOM 1309 C CA . ALA A 1 168 ? -11.064 16.566 24.274 1.00 90.25 168 ALA A CA 1
ATOM 1310 C C . ALA A 1 168 ? -12.146 15.831 23.472 1.00 90.25 168 ALA A C 1
ATOM 1312 O O . ALA A 1 168 ? -11.834 15.006 22.610 1.00 90.25 168 ALA A O 1
ATOM 1313 N N . PHE A 1 169 ? -13.416 16.088 23.792 1.00 92.75 169 PHE A N 1
ATOM 1314 C CA . PHE A 1 169 ? -14.541 15.315 23.273 1.00 92.75 169 PHE A CA 1
ATOM 1315 C C . PHE A 1 169 ? -15.694 16.216 22.823 1.00 92.75 169 PHE A C 1
ATOM 1317 O O . PHE A 1 169 ? -16.223 17.013 23.599 1.00 92.75 169 PHE A O 1
ATOM 1324 N N . ASP A 1 170 ? -16.110 16.060 21.568 1.00 95.50 170 ASP A N 1
ATOM 1325 C CA . ASP A 1 170 ? -17.317 16.671 21.023 1.00 95.50 170 ASP A CA 1
ATOM 1326 C C . ASP A 1 170 ? -18.513 15.733 21.220 1.00 95.50 170 ASP A C 1
ATOM 1328 O O . ASP A 1 170 ? -18.764 14.811 20.441 1.00 95.50 170 ASP A O 1
ATOM 1332 N N . SER A 1 171 ? -19.290 16.011 22.266 1.00 96.00 171 SER A N 1
ATOM 1333 C CA . SER A 1 171 ? -20.502 15.256 22.606 1.00 96.00 171 SER A CA 1
ATOM 1334 C C . SER A 1 171 ? -21.625 15.330 21.563 1.00 96.00 171 SER A C 1
ATOM 1336 O O . SER A 1 171 ? -22.525 14.495 21.596 1.00 96.00 171 SER A O 1
ATOM 1338 N N . SER A 1 172 ? -21.606 16.301 20.641 1.00 97.31 172 SER A N 1
ATOM 1339 C CA . SER A 1 172 ? -22.637 16.410 19.599 1.00 97.31 172 SER A CA 1
ATOM 1340 C C . SER A 1 172 ? -22.440 15.397 18.471 1.00 97.31 172 SER A C 1
ATOM 1342 O O . SER A 1 172 ? -23.409 14.982 17.833 1.00 97.31 172 SER A O 1
ATOM 1344 N N . THR A 1 173 ? -21.192 14.975 18.260 1.00 97.00 173 THR A N 1
ATOM 1345 C CA . THR A 1 173 ? -20.793 14.019 17.222 1.00 97.00 173 THR A CA 1
ATOM 1346 C C . THR A 1 173 ? -20.272 12.700 17.792 1.00 97.00 173 THR A C 1
ATOM 1348 O O . THR A 1 173 ? -20.141 11.736 17.046 1.00 97.00 173 THR A O 1
ATOM 1351 N N . GLY A 1 174 ? -19.995 12.633 19.099 1.00 97.19 174 GLY A N 1
ATOM 1352 C CA . GLY A 1 174 ? -19.358 11.482 19.738 1.00 97.19 174 GLY A CA 1
ATOM 1353 C C . GLY A 1 174 ? -17.891 11.320 19.326 1.00 97.19 174 GLY A C 1
ATOM 1354 O O . GLY A 1 174 ? -17.394 10.196 19.220 1.00 97.19 174 GLY A O 1
ATOM 1355 N N . THR A 1 175 ? -17.204 12.436 19.065 1.00 97.81 175 THR A N 1
ATOM 1356 C CA . THR A 1 175 ? -15.847 12.455 18.501 1.00 97.81 175 THR A CA 1
ATOM 1357 C C . THR A 1 175 ? -14.814 12.839 19.548 1.00 97.81 175 THR A C 1
ATOM 1359 O O . THR A 1 175 ? -14.937 13.881 20.189 1.00 97.81 175 THR A O 1
ATOM 1362 N N . ILE A 1 176 ? -13.745 12.051 19.680 1.00 95.56 176 ILE A N 1
ATOM 1363 C CA . ILE A 1 176 ? -12.538 12.508 20.381 1.00 95.56 176 ILE A CA 1
ATOM 1364 C C . ILE A 1 176 ? -11.780 13.441 19.443 1.00 95.56 176 ILE A C 1
ATOM 1366 O O . ILE A 1 176 ? -11.305 13.016 18.395 1.00 95.56 176 ILE A O 1
ATOM 1370 N N . THR A 1 177 ? -11.663 14.709 19.816 1.00 93.69 177 THR A N 1
ATOM 1371 C CA . THR A 1 177 ? -11.000 15.753 19.023 1.00 93.69 177 THR A CA 1
ATOM 1372 C C . THR A 1 177 ? -9.557 15.996 19.456 1.00 93.69 177 THR A C 1
ATOM 1374 O O . THR A 1 177 ? -8.812 16.672 18.753 1.00 93.69 177 THR A O 1
ATOM 1377 N N . GLY A 1 178 ? -9.132 15.421 20.583 1.00 89.38 178 GLY A N 1
ATOM 1378 C CA . GLY A 1 178 ? -7.768 15.553 21.083 1.00 89.38 178 GLY A CA 1
ATOM 1379 C C . GLY A 1 178 ? -7.486 14.658 22.285 1.00 89.38 178 GLY A C 1
ATOM 1380 O O . GLY A 1 178 ? -8.396 14.304 23.036 1.00 89.38 178 GLY A O 1
ATOM 1381 N N . TYR A 1 179 ? -6.214 14.313 22.474 1.00 86.75 179 TYR A N 1
ATOM 1382 C CA . TYR A 1 179 ? -5.732 13.558 23.623 1.00 86.75 179 TYR A CA 1
ATOM 1383 C C . TYR A 1 179 ? -4.432 14.125 24.200 1.00 86.75 179 TYR A C 1
ATOM 1385 O O . TYR A 1 179 ? -3.362 14.077 23.573 1.00 86.75 179 TYR A O 1
ATOM 1393 N N . GLY A 1 180 ? -4.516 14.594 25.445 1.00 77.81 180 GLY A N 1
ATOM 1394 C CA . GLY A 1 180 ? -3.427 15.270 26.141 1.00 77.81 180 GLY A CA 1
ATOM 1395 C C . GLY A 1 180 ? -3.127 16.643 25.531 1.00 77.81 180 GLY A C 1
ATOM 1396 O O . GLY A 1 180 ? -3.901 17.578 25.713 1.00 77.81 180 GLY A O 1
ATOM 1397 N N . TYR A 1 181 ? -1.992 16.763 24.832 1.00 62.28 181 TYR A N 1
ATOM 1398 C CA . TYR A 1 181 ? -1.508 18.003 24.213 1.00 62.28 181 TYR A CA 1
ATOM 1399 C C . TYR A 1 181 ? -2.348 18.402 22.989 1.00 62.28 181 TYR A C 1
ATOM 1401 O O . TYR A 1 181 ? -2.382 17.681 21.992 1.00 62.28 181 TYR A O 1
ATOM 1409 N N . GLY A 1 182 ? -2.982 19.575 23.047 1.00 49.00 182 GLY A N 1
ATOM 1410 C CA . GLY A 1 182 ? -3.351 20.329 21.849 1.00 49.00 182 GLY A CA 1
ATOM 1411 C C . GLY A 1 182 ? -2.113 21.017 21.265 1.00 49.00 182 GLY A C 1
ATOM 1412 O O . GLY A 1 182 ? -1.160 21.289 21.986 1.00 49.00 182 GLY A O 1
ATOM 1413 N N . TRP A 1 183 ? -2.123 21.314 19.967 1.00 44.78 183 TRP A N 1
ATOM 1414 C CA . TRP A 1 183 ? -1.042 22.003 19.243 1.00 44.78 183 TRP A CA 1
ATOM 1415 C C . TRP A 1 183 ? -0.861 23.485 19.633 1.00 44.78 183 TRP A C 1
ATOM 1417 O O . TRP A 1 183 ? -0.131 24.206 18.958 1.00 44.78 183 TRP A O 1
ATOM 1427 N N . ASP A 1 184 ? -1.524 23.944 20.695 1.00 43.31 184 ASP A N 1
ATOM 1428 C CA . ASP A 1 184 ? -1.409 25.309 21.194 1.00 43.31 184 ASP A CA 1
ATOM 1429 C C . ASP A 1 184 ? -0.310 25.384 22.261 1.00 43.31 184 ASP A C 1
ATOM 1431 O O . ASP A 1 184 ? -0.412 24.787 23.334 1.00 43.31 184 ASP A O 1
ATOM 1435 N N . GLU A 1 185 ? 0.727 26.169 21.961 1.00 43.69 185 GLU A N 1
ATOM 1436 C CA . GLU A 1 185 ? 1.911 26.447 22.793 1.00 43.69 185 GLU A CA 1
ATOM 1437 C C . GLU A 1 185 ? 1.595 27.101 24.163 1.00 43.69 185 GLU A C 1
ATOM 1439 O O . GLU A 1 185 ? 2.508 27.395 24.928 1.00 43.69 185 GLU A O 1
ATOM 1444 N N . GLU A 1 186 ? 0.324 27.343 24.507 1.00 42.72 186 GLU A N 1
ATOM 1445 C CA . GLU A 1 186 ? -0.074 28.144 25.679 1.00 42.72 186 GLU A CA 1
ATOM 1446 C C . GLU A 1 186 ? -0.522 27.317 26.909 1.00 42.72 186 GLU A C 1
ATOM 1448 O O . GLU A 1 186 ? -0.758 27.877 27.978 1.00 42.72 186 GLU A O 1
ATOM 1453 N N . TYR A 1 187 ? -0.592 25.983 26.821 1.00 44.44 187 TYR A N 1
ATOM 1454 C CA . TYR A 1 187 ? -1.019 25.108 27.934 1.00 44.44 187 TYR A CA 1
ATOM 1455 C C . TYR A 1 187 ? 0.094 24.156 28.410 1.00 44.44 187 TYR A C 1
ATOM 1457 O O . TYR A 1 187 ? -0.067 22.934 28.438 1.00 44.44 187 TYR A O 1
ATOM 1465 N N . ASP A 1 188 ? 1.231 24.728 28.807 1.00 43.03 188 ASP A N 1
ATOM 1466 C CA . ASP A 1 188 ? 2.498 23.999 28.993 1.00 43.03 188 ASP A CA 1
ATOM 1467 C C . ASP A 1 188 ? 2.775 23.457 30.417 1.00 43.03 188 ASP A C 1
ATOM 1469 O O . ASP A 1 188 ? 3.858 22.948 30.682 1.00 43.03 188 ASP A O 1
ATOM 1473 N N . GLU A 1 189 ? 1.830 23.497 31.370 1.00 40.03 189 GLU A N 1
ATOM 1474 C CA . GLU A 1 189 ? 2.138 23.040 32.750 1.00 40.03 189 GLU A CA 1
ATOM 1475 C C . GLU A 1 189 ? 1.160 22.029 33.382 1.00 40.03 189 GLU A C 1
ATOM 1477 O O . GLU A 1 189 ? 1.477 21.450 34.420 1.00 40.03 189 GLU A O 1
ATOM 1482 N N . LEU A 1 190 ? 0.010 21.725 32.761 1.00 40.38 190 LEU A N 1
ATOM 1483 C CA . LEU A 1 190 ? -0.990 20.791 33.328 1.00 40.38 190 LEU A CA 1
ATOM 1484 C C . LEU A 1 190 ? -1.148 19.459 32.566 1.00 40.38 190 LEU A C 1
ATOM 1486 O O . LEU A 1 190 ? -1.700 18.509 33.120 1.00 40.38 190 LEU A O 1
ATOM 1490 N N . ASN A 1 191 ? -0.620 19.345 31.341 1.00 48.66 191 ASN A N 1
ATOM 1491 C CA . ASN A 1 191 ? -0.935 18.244 30.412 1.00 48.66 191 ASN A CA 1
ATOM 1492 C C . ASN A 1 191 ? 0.164 17.170 30.251 1.00 48.66 191 ASN A C 1
ATOM 1494 O O . ASN A 1 191 ? -0.012 16.213 29.498 1.00 48.66 191 ASN A O 1
ATOM 1498 N N . ALA A 1 192 ? 1.250 17.241 31.029 1.00 51.19 192 ALA A N 1
ATOM 1499 C CA . ALA A 1 192 ? 2.317 16.228 31.066 1.00 51.19 192 ALA A CA 1
ATOM 1500 C C . ALA A 1 192 ? 1.934 14.913 31.797 1.00 51.19 192 ALA A C 1
ATOM 1502 O O . ALA A 1 192 ? 2.781 14.042 31.991 1.00 51.19 192 ALA A O 1
ATOM 1503 N N . SER A 1 193 ? 0.676 14.760 32.235 1.00 66.12 193 SER A N 1
ATOM 1504 C CA . SER A 1 193 ? 0.224 13.650 33.095 1.00 66.12 193 SER A CA 1
ATOM 1505 C C . SER A 1 193 ? -0.632 12.593 32.383 1.00 66.12 193 SER A C 1
ATOM 1507 O O . SER A 1 193 ? -1.008 11.600 33.013 1.00 66.12 193 SER A O 1
ATOM 1509 N N . CYS A 1 194 ? -0.980 12.783 31.108 1.00 75.06 194 CYS A N 1
ATOM 1510 C CA . CYS A 1 194 ? -1.818 11.817 30.399 1.00 75.06 194 CYS A CA 1
ATOM 1511 C C . CYS A 1 194 ? -1.039 10.531 30.082 1.00 75.06 194 CYS A C 1
ATOM 1513 O O . CYS A 1 194 ? 0.113 10.600 29.644 1.00 75.06 194 CYS A O 1
ATOM 1515 N N . PRO A 1 195 ? -1.628 9.344 30.316 1.00 74.81 195 PRO A N 1
ATOM 1516 C CA . PRO A 1 195 ? -0.918 8.085 30.138 1.00 74.81 195 PRO A CA 1
ATOM 1517 C C . PRO A 1 195 ? -0.571 7.825 28.666 1.00 74.81 195 PRO A C 1
ATOM 1519 O O . PRO A 1 195 ? -1.325 8.177 27.763 1.00 74.81 195 PRO A O 1
ATOM 1522 N N . LEU A 1 196 ? 0.564 7.161 28.432 1.00 75.75 196 LEU A N 1
ATOM 1523 C CA . LEU A 1 196 ? 0.998 6.703 27.099 1.00 75.75 196 LEU A CA 1
ATOM 1524 C C . LEU A 1 196 ? 0.395 5.344 26.704 1.00 75.75 196 LEU A C 1
ATOM 1526 O O . LEU A 1 196 ? 0.511 4.928 25.554 1.00 75.75 196 LEU A O 1
ATOM 1530 N N . TYR A 1 197 ? -0.227 4.673 27.676 1.00 76.81 197 TYR A N 1
ATOM 1531 C CA . TYR A 1 197 ? -1.029 3.462 27.523 1.00 76.81 197 TYR A CA 1
ATOM 1532 C C . TYR A 1 197 ? -2.484 3.882 27.670 1.00 76.81 197 TYR A C 1
ATOM 1534 O O . TYR A 1 197 ? -2.923 4.231 28.771 1.00 76.81 197 TYR A O 1
ATOM 1542 N N . VAL A 1 198 ? -3.204 3.930 26.559 1.00 76.75 198 VAL A N 1
ATOM 1543 C CA . VAL A 1 198 ? -4.513 4.575 26.507 1.00 76.75 198 VAL A CA 1
ATOM 1544 C C . VAL A 1 198 ? -5.587 3.529 26.290 1.00 76.75 198 VAL A C 1
ATOM 1546 O O . VAL A 1 198 ? -5.601 2.839 25.277 1.00 76.75 198 VAL A O 1
ATOM 1549 N N . ASN A 1 199 ? -6.527 3.454 27.226 1.00 80.75 199 ASN A N 1
ATOM 1550 C CA . ASN A 1 199 ? -7.788 2.763 27.009 1.00 80.75 199 ASN A CA 1
ATOM 1551 C C . ASN A 1 199 ? -8.858 3.815 26.713 1.00 80.75 199 ASN A C 1
ATOM 1553 O O . ASN A 1 199 ? -9.236 4.569 27.613 1.00 80.75 199 ASN A O 1
ATOM 1557 N N . ILE A 1 200 ? -9.288 3.917 25.453 1.00 83.12 200 ILE A N 1
ATOM 1558 C CA . ILE A 1 200 ? -10.343 4.857 25.075 1.00 83.12 200 ILE A CA 1
ATOM 1559 C C . ILE A 1 200 ? -11.664 4.335 25.659 1.00 83.12 200 ILE A C 1
ATOM 1561 O O . ILE A 1 200 ? -12.068 3.214 25.341 1.00 83.12 200 ILE A O 1
ATOM 1565 N N . PRO A 1 201 ? -12.363 5.116 26.500 1.00 83.81 201 PRO A N 1
ATOM 1566 C CA . PRO A 1 201 ? -13.636 4.678 27.045 1.00 83.81 201 PRO A CA 1
ATOM 1567 C C . PRO A 1 201 ? -14.687 4.604 25.932 1.00 83.81 201 PRO A C 1
ATOM 1569 O O . PRO A 1 201 ? -14.704 5.425 25.018 1.00 83.81 201 PRO A O 1
ATOM 1572 N N . SER A 1 202 ? -15.611 3.648 26.030 1.00 88.38 202 SER A N 1
ATOM 1573 C CA . SER A 1 202 ? -16.736 3.548 25.087 1.00 88.38 202 SER A CA 1
ATOM 1574 C C . SER A 1 202 ? -17.704 4.731 25.187 1.00 88.38 202 SER A C 1
ATOM 1576 O O . SER A 1 202 ? -18.451 4.991 24.246 1.00 88.38 202 SER A O 1
ATOM 1578 N N . LYS A 1 203 ? -17.678 5.463 26.311 1.00 91.06 203 LYS A N 1
ATOM 1579 C CA . LYS A 1 203 ? -18.486 6.656 26.573 1.00 91.06 203 LYS A CA 1
ATOM 1580 C C . LYS A 1 203 ? -17.687 7.736 27.290 1.00 91.06 203 LYS A C 1
ATOM 1582 O O . LYS A 1 203 ? -16.926 7.426 28.200 1.00 91.06 203 LYS A O 1
ATOM 1587 N N . ILE A 1 204 ? -17.945 8.999 26.962 1.00 86.81 204 ILE A N 1
ATOM 1588 C CA . ILE A 1 204 ? -17.449 10.171 27.700 1.00 86.81 204 ILE A CA 1
ATOM 1589 C C . ILE A 1 204 ? -18.655 11.047 28.041 1.00 86.81 204 ILE A C 1
ATOM 1591 O O . ILE A 1 204 ? -19.459 11.379 27.171 1.00 86.81 204 ILE A O 1
ATOM 1595 N N . GLY A 1 205 ? -18.851 11.363 29.326 1.00 88.25 205 GLY A N 1
ATOM 1596 C CA . GLY A 1 205 ? -20.028 12.126 29.769 1.00 88.25 205 GLY A CA 1
ATOM 1597 C C . GLY A 1 205 ? -21.372 11.445 29.451 1.00 88.25 205 GLY A C 1
ATOM 1598 O O . GLY A 1 205 ? -22.386 12.118 29.286 1.00 88.25 205 GLY A O 1
ATOM 1599 N N . GLY A 1 206 ? -21.381 10.112 29.326 1.00 90.88 206 GLY A N 1
ATOM 1600 C CA . GLY A 1 206 ? -22.565 9.315 28.984 1.00 90.88 206 GLY A CA 1
ATOM 1601 C C . GLY A 1 206 ? -22.892 9.216 27.487 1.00 90.88 206 GLY A C 1
ATOM 1602 O O . GLY A 1 206 ? -23.813 8.476 27.139 1.00 90.88 206 GLY A O 1
ATOM 1603 N N . VAL A 1 207 ? -22.145 9.900 26.616 1.00 95.00 207 VAL A N 1
ATOM 1604 C CA . VAL A 1 207 ? -22.286 9.834 25.151 1.00 95.00 207 VAL A CA 1
ATOM 1605 C C . VAL A 1 207 ? -21.291 8.829 24.582 1.00 95.00 207 VAL A C 1
ATOM 1607 O O . VAL A 1 207 ? -20.139 8.811 25.010 1.00 95.00 207 VAL A O 1
ATOM 1610 N N . ASP A 1 208 ? -21.731 8.003 23.630 1.00 94.69 208 ASP A N 1
ATOM 1611 C CA . ASP A 1 208 ? -20.877 7.017 22.962 1.00 94.69 208 ASP A CA 1
ATOM 1612 C C . ASP A 1 208 ? -19.724 7.686 22.200 1.00 94.69 208 ASP A C 1
ATOM 1614 O O . ASP A 1 208 ? -19.912 8.671 21.483 1.00 94.69 208 ASP A O 1
ATOM 1618 N N . VAL A 1 209 ? -18.526 7.119 22.335 1.00 95.62 209 VAL A N 1
ATOM 1619 C CA . VAL A 1 209 ? -17.365 7.474 21.518 1.00 95.62 209 VAL A CA 1
ATOM 1620 C C . VAL A 1 209 ? -17.456 6.692 20.214 1.00 95.62 209 VAL A C 1
ATOM 1622 O O . VAL A 1 209 ? -17.186 5.490 20.191 1.00 95.62 209 VAL A O 1
ATOM 1625 N N . VAL A 1 210 ? -17.851 7.371 19.139 1.00 97.38 210 VAL A N 1
ATOM 1626 C CA . VAL A 1 210 ? -18.091 6.767 17.817 1.00 97.38 210 VAL A CA 1
ATOM 1627 C C . VAL A 1 210 ? -17.021 7.125 16.789 1.00 97.38 210 VAL A C 1
ATOM 1629 O O . VAL A 1 210 ? -16.831 6.378 15.829 1.00 97.38 210 VAL A O 1
ATOM 1632 N N . THR A 1 211 ? -16.275 8.209 17.005 1.00 98.25 211 THR A N 1
ATOM 1633 C CA . THR A 1 211 ? -15.241 8.673 16.072 1.00 98.25 211 THR A CA 1
ATOM 1634 C C . THR A 1 211 ? -13.955 9.014 16.811 1.00 98.25 211 THR A C 1
ATOM 1636 O O . THR A 1 211 ? -13.961 9.723 17.821 1.00 98.25 211 THR A O 1
ATOM 1639 N N . ILE A 1 212 ? -12.833 8.549 16.267 1.00 98.12 212 ILE A N 1
ATOM 1640 C CA . ILE A 1 212 ? -11.511 9.075 16.602 1.00 98.12 212 ILE A CA 1
ATOM 1641 C C . ILE A 1 212 ? -11.192 10.176 15.599 1.00 98.12 212 ILE A C 1
ATOM 1643 O O . ILE A 1 212 ? -10.962 9.886 14.425 1.00 98.12 212 ILE A O 1
ATOM 1647 N N . GLY A 1 213 ? -11.239 11.425 16.059 1.00 97.00 213 GLY A N 1
ATOM 1648 C CA . GLY A 1 213 ? -11.123 12.604 15.213 1.00 97.00 213 GLY A CA 1
ATOM 1649 C C . GLY A 1 213 ? -9.727 12.786 14.630 1.00 97.00 213 GLY A C 1
ATOM 1650 O O . GLY A 1 213 ? -8.733 12.266 15.155 1.00 97.00 213 GLY A O 1
ATOM 1651 N N . GLY A 1 214 ? -9.655 13.539 13.536 1.00 93.81 214 GLY A N 1
ATOM 1652 C CA . GLY A 1 214 ? -8.411 13.764 12.814 1.00 93.81 214 GLY A CA 1
ATOM 1653 C C . GLY A 1 214 ? -7.321 14.368 13.699 1.00 93.81 214 GLY A C 1
ATOM 1654 O O . GLY A 1 214 ? -7.571 15.285 14.479 1.00 93.81 214 GLY A O 1
ATOM 1655 N N . SER A 1 215 ? -6.111 13.818 13.606 1.00 91.62 215 SER A N 1
ATOM 1656 C CA . SER A 1 215 ? -4.947 14.198 14.424 1.00 91.62 215 SER A CA 1
ATOM 1657 C C . SER A 1 215 ? -5.136 14.144 15.952 1.00 91.62 215 SER A C 1
ATOM 1659 O O . SER A 1 215 ? -4.259 14.614 16.677 1.00 91.62 215 SER A O 1
ATOM 1661 N N . SER A 1 216 ? -6.230 13.568 16.468 1.00 91.75 216 SER A N 1
ATOM 1662 C CA . SER A 1 216 ? -6.589 13.642 17.896 1.00 91.75 216 SER A CA 1
ATOM 1663 C C . SER A 1 216 ? -5.544 13.031 18.836 1.00 91.75 216 SER A C 1
ATOM 1665 O O . SER A 1 216 ? -5.323 13.546 19.930 1.00 91.75 216 SER A O 1
ATOM 1667 N N . PHE A 1 217 ? -4.848 11.981 18.401 1.00 91.94 217 PHE A N 1
ATOM 1668 C CA . PHE A 1 217 ? -3.733 11.358 19.115 1.00 91.94 217 PHE A CA 1
ATOM 1669 C C . PHE A 1 217 ? -2.393 11.541 18.387 1.00 91.94 217 PHE A C 1
ATOM 1671 O O . PHE A 1 217 ? -1.396 10.941 18.791 1.00 91.94 217 PHE A O 1
ATOM 1678 N N . SER A 1 218 ? -2.336 12.362 17.332 1.00 89.25 218 SER A N 1
ATOM 1679 C CA . SER A 1 218 ? -1.106 12.603 16.576 1.00 89.25 218 SER A CA 1
ATOM 1680 C C . SER A 1 218 ? -0.032 13.216 17.468 1.00 89.25 218 SER A C 1
ATOM 1682 O O . SER A 1 218 ? -0.314 13.985 18.396 1.00 89.25 218 SER A O 1
ATOM 1684 N N . ARG A 1 219 ? 1.227 12.913 17.158 1.00 84.44 219 ARG A N 1
ATOM 1685 C CA . ARG A 1 219 ? 2.385 13.606 17.733 1.00 84.44 219 ARG A CA 1
ATOM 1686 C C . ARG A 1 219 ? 3.189 14.298 16.638 1.00 84.44 219 ARG A C 1
ATOM 1688 O O . ARG A 1 219 ? 2.995 14.036 15.457 1.00 84.44 219 ARG A O 1
ATOM 1695 N N . GLY A 1 220 ? 4.021 15.263 17.019 1.00 71.56 220 GLY A N 1
ATOM 1696 C CA . GLY A 1 220 ? 4.869 15.980 16.067 1.00 71.56 220 GLY A CA 1
ATOM 1697 C C . GLY A 1 220 ? 6.009 15.108 15.528 1.00 71.56 220 GLY A C 1
ATOM 1698 O O . GLY A 1 220 ? 6.482 14.191 16.199 1.00 71.56 220 GLY A O 1
ATOM 1699 N N . GLU A 1 221 ? 6.489 15.426 14.327 1.00 67.19 221 GLU A N 1
ATOM 1700 C CA . GLU A 1 221 ? 7.678 14.814 13.726 1.00 67.19 221 GLU A CA 1
ATOM 1701 C C . GLU A 1 221 ? 8.965 15.328 14.412 1.00 67.19 221 GLU A C 1
ATOM 1703 O O . GLU A 1 221 ? 9.168 16.535 14.529 1.00 67.19 221 GLU A O 1
ATOM 1708 N N . GLY A 1 222 ? 9.853 14.428 14.865 1.00 57.00 222 GLY A N 1
ATOM 1709 C CA . GLY A 1 222 ? 11.194 14.772 15.382 1.00 57.00 222 GLY A CA 1
ATOM 1710 C C . GLY A 1 222 ? 11.585 14.103 16.709 1.00 57.00 222 GLY A C 1
ATOM 1711 O O . GLY A 1 222 ? 10.729 13.684 17.483 1.00 57.00 222 GLY A O 1
ATOM 1712 N N . GLU A 1 223 ? 12.891 14.008 16.992 1.00 48.56 223 GLU A N 1
ATOM 1713 C CA . GLU A 1 223 ? 13.468 13.325 18.176 1.00 48.56 223 GLU A CA 1
ATOM 1714 C C . GLU A 1 223 ? 13.078 13.955 19.530 1.00 48.56 223 GLU A C 1
ATOM 1716 O O . GLU A 1 223 ? 13.174 13.299 20.562 1.00 48.56 223 GLU A O 1
ATOM 1721 N N . ASN A 1 224 ? 12.577 15.197 19.526 1.00 51.19 224 ASN A N 1
ATOM 1722 C CA . ASN A 1 224 ? 12.156 15.926 20.730 1.00 51.19 224 ASN A CA 1
ATOM 1723 C C . ASN A 1 224 ? 10.645 15.829 21.019 1.00 51.19 224 ASN A C 1
ATOM 1725 O O . ASN A 1 224 ? 10.151 16.497 21.925 1.00 51.19 224 ASN A O 1
ATOM 1729 N N . SER A 1 225 ? 9.897 15.028 20.252 1.00 61.84 225 SER A N 1
ATOM 1730 C CA . SER A 1 225 ? 8.468 14.813 20.504 1.00 61.84 225 SER A CA 1
ATOM 1731 C C . SER A 1 225 ? 8.274 13.918 21.735 1.00 61.84 225 SER A C 1
ATOM 1733 O O . SER A 1 225 ? 8.468 12.702 21.697 1.00 61.84 225 SER A O 1
ATOM 1735 N N . VAL A 1 226 ? 7.909 14.538 22.858 1.00 63.69 226 VAL A N 1
ATOM 1736 C CA . VAL A 1 226 ? 7.501 13.842 24.085 1.00 63.69 226 VAL A CA 1
ATOM 1737 C C . VAL A 1 226 ? 6.053 13.351 23.971 1.00 63.69 226 VAL A C 1
ATOM 1739 O O . VAL A 1 226 ? 5.265 13.863 23.180 1.00 63.69 226 VAL A O 1
ATOM 1742 N N . GLY A 1 227 ? 5.681 12.341 24.761 1.00 70.88 227 GLY A N 1
ATOM 1743 C CA . GLY A 1 227 ? 4.280 11.923 24.879 1.00 70.88 227 GLY A CA 1
ATOM 1744 C C . GLY A 1 227 ? 3.753 10.995 23.778 1.00 70.88 227 GLY A C 1
ATOM 1745 O O . GLY A 1 227 ? 2.535 10.902 23.609 1.00 70.88 227 GLY A O 1
ATOM 1746 N N . LYS A 1 228 ? 4.632 10.311 23.032 1.00 81.56 228 LYS A N 1
ATOM 1747 C CA . LYS A 1 228 ? 4.235 9.282 22.056 1.00 81.56 228 LYS A CA 1
ATOM 1748 C C . LYS A 1 228 ? 3.531 8.116 22.728 1.00 81.56 228 LYS A C 1
ATOM 1750 O O . LYS A 1 228 ? 4.035 7.562 23.704 1.00 81.56 228 LYS A O 1
ATOM 1755 N N . LEU A 1 229 ? 2.379 7.745 22.185 1.00 81.31 229 LEU A N 1
ATOM 1756 C CA . LEU A 1 229 ? 1.629 6.592 22.653 1.00 81.31 229 LEU A CA 1
ATOM 1757 C C . LEU A 1 229 ? 2.408 5.312 22.382 1.00 81.31 229 LEU A C 1
ATOM 1759 O O . LEU A 1 229 ? 3.004 5.158 21.317 1.00 81.31 229 LEU A O 1
ATOM 1763 N N . ILE A 1 230 ? 2.368 4.406 23.352 1.00 77.00 230 ILE A N 1
ATOM 1764 C CA . ILE A 1 230 ? 2.975 3.073 23.264 1.00 77.00 230 ILE A CA 1
ATOM 1765 C C . ILE A 1 230 ? 1.888 2.030 22.998 1.00 77.00 230 ILE A C 1
ATOM 1767 O O . ILE A 1 230 ? 2.091 1.097 22.225 1.00 77.00 230 ILE A O 1
ATOM 1771 N N . GLU A 1 231 ? 0.709 2.219 23.593 1.00 78.44 231 GLU A N 1
ATOM 1772 C CA . GLU A 1 231 ? -0.412 1.298 23.460 1.00 78.44 231 GLU A CA 1
ATOM 1773 C C . GLU A 1 231 ? -1.736 2.052 23.395 1.00 78.44 231 GLU A C 1
ATOM 1775 O O . GLU A 1 231 ? -1.938 3.062 24.079 1.00 78.44 231 GLU A O 1
ATOM 1780 N N . ILE A 1 232 ? -2.646 1.527 22.577 1.00 81.94 232 ILE A N 1
ATOM 1781 C CA . ILE A 1 232 ? -3.995 2.046 22.412 1.00 81.94 232 ILE A CA 1
ATOM 1782 C C . ILE A 1 232 ? -4.997 0.892 22.372 1.00 81.94 232 ILE A C 1
ATOM 1784 O O . ILE A 1 232 ? -4.856 -0.052 21.596 1.00 81.94 232 ILE A O 1
ATOM 1788 N N . THR A 1 233 ? -6.043 1.001 23.185 1.00 83.12 233 THR A N 1
ATOM 1789 C CA . THR A 1 233 ? -7.251 0.182 23.074 1.00 83.12 233 THR A CA 1
ATOM 1790 C C . THR A 1 233 ? -8.380 1.049 22.537 1.00 83.12 233 THR A C 1
ATOM 1792 O O . THR A 1 233 ? -8.724 2.074 23.130 1.00 83.12 233 THR A O 1
ATOM 1795 N N . ILE A 1 234 ? -8.940 0.634 21.400 1.00 82.94 234 ILE A N 1
ATOM 1796 C CA . ILE A 1 234 ? -10.064 1.291 20.730 1.00 82.94 234 ILE A CA 1
ATOM 1797 C C . ILE A 1 234 ? -11.334 0.480 21.046 1.00 82.94 234 ILE A C 1
ATOM 1799 O O . ILE A 1 234 ? -11.348 -0.726 20.789 1.00 82.94 234 ILE A O 1
ATOM 1803 N N . PRO A 1 235 ? -12.400 1.079 21.606 1.00 84.88 235 PRO A N 1
ATOM 1804 C CA . PRO A 1 235 ? -13.609 0.350 21.970 1.00 84.88 235 PRO A CA 1
ATOM 1805 C C . PRO A 1 235 ? -14.473 0.030 20.743 1.00 84.88 235 PRO A C 1
ATOM 1807 O O . PRO A 1 235 ? -14.470 0.754 19.750 1.00 84.88 235 PRO A O 1
ATOM 1810 N N . ASN A 1 236 ? -15.306 -1.011 20.853 1.00 83.25 236 ASN A N 1
ATOM 1811 C CA . ASN A 1 236 ? -16.271 -1.422 19.817 1.00 83.25 236 ASN A CA 1
ATOM 1812 C C . ASN A 1 236 ? -17.386 -0.388 19.537 1.00 83.25 236 ASN A C 1
ATOM 1814 O O . ASN A 1 236 ? -18.243 -0.626 18.692 1.00 83.25 236 ASN A O 1
ATOM 1818 N N . SER A 1 237 ? -17.434 0.731 20.264 1.00 87.88 237 SER A N 1
ATOM 1819 C CA . SER A 1 237 ? -18.324 1.850 19.941 1.00 87.88 237 SER A CA 1
ATOM 1820 C C . SER A 1 237 ? -17.802 2.678 18.760 1.00 87.88 237 SER A C 1
ATOM 1822 O O . SER A 1 237 ? -18.592 3.341 18.094 1.00 87.88 237 SER A O 1
ATOM 1824 N N . VAL A 1 238 ? -16.494 2.625 18.476 1.00 93.19 238 VAL A N 1
ATOM 1825 C CA . VAL A 1 238 ? -15.854 3.411 17.414 1.00 93.19 238 VAL A CA 1
ATOM 1826 C C . VAL A 1 238 ? -16.179 2.832 16.042 1.00 93.19 238 VAL A C 1
ATOM 1828 O O . VAL A 1 238 ? -15.951 1.653 15.778 1.00 93.19 238 VAL A O 1
ATOM 1831 N N . VAL A 1 239 ? -16.658 3.688 15.146 1.00 94.50 239 VAL A N 1
ATOM 1832 C CA . VAL A 1 239 ? -17.030 3.371 13.762 1.00 94.50 239 VAL A CA 1
ATOM 1833 C C . VAL A 1 239 ? -16.028 3.957 12.762 1.00 94.50 239 VAL A C 1
ATOM 1835 O O . VAL A 1 239 ? -15.760 3.350 11.724 1.00 94.50 239 VAL A O 1
ATOM 1838 N N . THR A 1 240 ? -15.422 5.103 13.080 1.00 96.75 240 THR A N 1
ATOM 1839 C CA . THR A 1 240 ? -14.531 5.822 12.157 1.00 96.75 240 THR A CA 1
ATOM 1840 C C . THR A 1 240 ? -13.220 6.209 12.834 1.00 96.75 240 THR A C 1
ATOM 1842 O O . THR A 1 240 ? -13.221 6.748 13.942 1.00 96.75 240 THR A O 1
ATOM 1845 N N . ILE A 1 241 ? -12.104 5.964 12.139 1.00 98.38 241 ILE A N 1
ATOM 1846 C CA . ILE A 1 241 ? -10.776 6.479 12.492 1.00 98.38 241 ILE A CA 1
ATOM 1847 C C . ILE A 1 241 ? -10.374 7.487 11.415 1.00 98.38 241 ILE A C 1
ATOM 1849 O O . ILE A 1 241 ? -10.073 7.103 10.283 1.00 98.38 241 ILE A O 1
ATOM 1853 N N . GLU A 1 242 ? -10.416 8.772 11.760 1.00 98.38 242 GLU A N 1
ATOM 1854 C CA . GLU A 1 242 ? -10.148 9.862 10.825 1.00 98.38 242 GLU A CA 1
ATOM 1855 C C . GLU A 1 242 ? -8.653 10.050 10.530 1.00 98.38 242 GLU A C 1
ATOM 1857 O O . GLU A 1 242 ? -7.770 9.406 11.106 1.00 98.38 242 GLU A O 1
ATOM 1862 N N . GLY A 1 243 ? -8.369 10.930 9.567 1.00 96.75 243 GLY A N 1
ATOM 1863 C CA . GLY A 1 243 ? -7.028 11.095 9.034 1.00 96.75 243 GLY A CA 1
ATOM 1864 C C . GLY A 1 243 ? -6.040 11.561 10.099 1.00 96.75 243 GLY A C 1
ATOM 1865 O O . GLY A 1 243 ? -6.370 12.390 10.942 1.00 96.75 243 GLY A O 1
ATOM 1866 N N . TYR A 1 244 ? -4.819 11.032 10.053 1.00 95.62 244 TYR A N 1
ATOM 1867 C CA . TYR A 1 244 ? -3.738 11.356 10.994 1.00 95.62 244 TYR A CA 1
ATOM 1868 C C . TYR A 1 244 ? -4.022 11.017 12.471 1.00 95.62 244 TYR A C 1
ATOM 1870 O O . TYR A 1 244 ? -3.213 11.364 13.327 1.00 95.62 244 TYR A O 1
ATOM 1878 N N . ALA A 1 245 ? -5.136 10.341 12.792 1.00 96.31 245 ALA A N 1
ATOM 1879 C CA . ALA A 1 245 ? -5.602 10.105 14.162 1.00 96.31 245 ALA A CA 1
ATOM 1880 C C . ALA A 1 245 ? -4.496 9.673 15.136 1.00 96.31 245 ALA A C 1
ATOM 1882 O O . ALA A 1 245 ? -4.399 10.247 16.214 1.00 96.31 245 ALA A O 1
ATOM 1883 N N . PHE A 1 246 ? -3.646 8.722 14.747 1.00 96.12 246 PHE A N 1
ATOM 1884 C CA . PHE A 1 246 ? -2.558 8.165 15.553 1.00 96.12 246 PHE A CA 1
ATOM 1885 C C . PHE A 1 246 ? -1.173 8.361 14.912 1.00 96.12 246 PHE A C 1
ATOM 1887 O O . PHE A 1 246 ? -0.248 7.606 15.222 1.00 96.12 246 PHE A O 1
ATOM 1894 N N . GLU A 1 247 ? -0.991 9.347 14.029 1.00 94.31 247 GLU A N 1
ATOM 1895 C CA . GLU A 1 247 ? 0.287 9.557 13.334 1.00 94.31 247 GLU A CA 1
ATOM 1896 C C . GLU A 1 247 ? 1.447 9.893 14.302 1.00 94.31 247 GLU A C 1
ATOM 1898 O O . GLU A 1 247 ? 1.253 10.562 15.321 1.00 94.31 247 GLU A O 1
ATOM 1903 N N . TYR A 1 248 ? 2.667 9.445 13.973 1.00 91.56 248 TYR A N 1
ATOM 1904 C CA . TYR A 1 248 ? 3.922 9.769 14.680 1.00 91.56 248 TYR A CA 1
ATOM 1905 C C . TYR A 1 248 ? 3.985 9.301 16.149 1.00 91.56 248 TYR A C 1
ATOM 1907 O O . TYR A 1 248 ? 4.682 9.896 16.979 1.00 91.56 248 TYR A O 1
ATOM 1915 N N . ASN A 1 249 ? 3.305 8.204 16.478 1.00 89.19 249 ASN A N 1
ATOM 1916 C CA . ASN A 1 249 ? 3.386 7.557 17.789 1.00 89.19 249 ASN A CA 1
ATOM 1917 C C . ASN A 1 249 ? 4.412 6.406 17.808 1.00 89.19 249 ASN A C 1
ATOM 1919 O O . ASN A 1 249 ? 5.191 6.226 16.875 1.00 89.19 249 ASN A O 1
ATOM 1923 N N . SER A 1 250 ? 4.455 5.660 18.912 1.00 86.88 250 SER A N 1
ATOM 1924 C CA . SER A 1 250 ? 5.319 4.490 19.114 1.00 86.88 250 SER A CA 1
ATOM 1925 C C . SER A 1 250 ? 4.489 3.210 19.267 1.00 86.88 250 SER A C 1
ATOM 1927 O O . SER A 1 250 ? 4.894 2.300 19.988 1.00 86.88 250 SER A O 1
ATOM 1929 N N . LEU A 1 251 ? 3.307 3.147 18.640 1.00 84.31 251 LEU A N 1
ATOM 1930 C CA . LEU A 1 251 ? 2.411 1.999 18.770 1.00 84.31 251 LEU A CA 1
ATOM 1931 C C . LEU A 1 251 ? 3.053 0.762 18.142 1.00 84.31 251 LEU A C 1
ATOM 1933 O O . LEU A 1 251 ? 3.376 0.776 16.957 1.00 84.31 251 LEU A O 1
ATOM 1937 N N . GLU A 1 252 ? 3.196 -0.309 18.919 1.00 84.56 252 GLU A N 1
ATOM 1938 C CA . GLU A 1 252 ? 3.718 -1.598 18.430 1.00 84.56 252 GLU A CA 1
ATOM 1939 C C . GLU A 1 252 ? 2.606 -2.532 17.938 1.00 84.56 252 GLU A C 1
ATOM 1941 O O . GLU A 1 252 ? 2.819 -3.386 17.070 1.00 84.56 252 GLU A O 1
ATOM 1946 N N . ASN A 1 253 ? 1.405 -2.357 18.495 1.00 79.56 253 ASN A N 1
ATOM 1947 C CA . ASN A 1 253 ? 0.223 -3.152 18.204 1.00 79.56 253 ASN A CA 1
ATOM 1948 C C . ASN A 1 253 ? -1.024 -2.265 18.204 1.00 79.56 253 ASN A C 1
ATOM 1950 O O . ASN A 1 253 ? -1.120 -1.299 18.961 1.00 79.56 253 ASN A O 1
ATOM 1954 N N . VAL A 1 254 ? -2.002 -2.640 17.383 1.00 81.00 254 VAL A N 1
ATOM 1955 C CA . VAL A 1 254 ? -3.344 -2.062 17.412 1.00 81.00 254 VAL A CA 1
ATOM 1956 C C . VAL A 1 254 ? -4.367 -3.139 17.075 1.00 81.00 254 VAL A C 1
ATOM 1958 O O . VAL A 1 254 ? -4.186 -3.920 16.140 1.00 81.00 254 VAL A O 1
ATOM 1961 N N . ILE A 1 255 ? -5.457 -3.173 17.839 1.00 83.44 255 ILE A N 1
ATOM 1962 C CA . ILE A 1 255 ? -6.642 -3.961 17.507 1.00 83.44 255 ILE A CA 1
ATOM 1963 C C . ILE A 1 255 ? -7.659 -2.995 16.914 1.00 83.44 255 ILE A C 1
ATOM 1965 O O . ILE A 1 255 ? -8.114 -2.083 17.601 1.00 83.44 255 ILE A O 1
ATOM 1969 N N . ILE A 1 256 ? -8.004 -3.192 15.641 1.00 84.81 256 ILE A N 1
ATOM 1970 C CA . ILE A 1 256 ? -9.070 -2.440 14.976 1.00 84.81 256 ILE A CA 1
ATOM 1971 C C . ILE A 1 256 ? -10.391 -3.171 15.261 1.00 84.81 256 ILE A C 1
ATOM 1973 O O . ILE A 1 256 ? -10.536 -4.325 14.848 1.00 84.81 256 ILE A O 1
ATOM 1977 N N . PRO A 1 257 ? -11.347 -2.549 15.972 1.00 81.94 257 PRO A N 1
ATOM 1978 C CA . PRO A 1 257 ? -12.629 -3.170 16.289 1.00 81.94 257 PRO A CA 1
ATOM 1979 C C . PRO A 1 257 ? -13.459 -3.526 15.051 1.00 81.94 257 PRO A C 1
ATOM 1981 O O . PRO A 1 257 ? -13.440 -2.809 14.052 1.00 81.94 257 PRO A O 1
ATOM 1984 N N . ASN A 1 258 ? -14.289 -4.570 15.155 1.00 82.94 258 ASN A N 1
ATOM 1985 C CA . ASN A 1 258 ? -15.230 -4.986 14.097 1.00 82.94 258 ASN A CA 1
ATOM 1986 C C . ASN A 1 258 ? -16.384 -3.989 13.862 1.00 82.94 258 ASN A C 1
ATOM 1988 O O . ASN A 1 258 ? -17.255 -4.228 13.030 1.00 82.94 258 ASN A O 1
ATOM 1992 N N . SER A 1 259 ? -16.445 -2.905 14.630 1.00 88.12 259 SER A N 1
ATOM 1993 C CA . SER A 1 259 ? -17.356 -1.783 14.410 1.00 88.12 259 SER A CA 1
ATOM 1994 C C . SER A 1 259 ? -16.793 -0.754 13.428 1.00 88.12 259 SER A C 1
ATOM 1996 O O . SER A 1 259 ? -17.563 0.018 12.862 1.00 88.12 259 SER A O 1
ATOM 1998 N N . VAL A 1 260 ? -15.472 -0.737 13.205 1.00 94.06 260 VAL A N 1
ATOM 1999 C CA . VAL A 1 260 ? -14.820 0.259 12.351 1.00 94.06 260 VAL A CA 1
ATOM 2000 C C . VAL A 1 260 ? -15.122 -0.024 10.886 1.00 94.06 260 VAL A C 1
ATOM 2002 O O . VAL A 1 260 ? -14.881 -1.131 10.401 1.00 94.06 260 VAL A O 1
ATOM 2005 N N . THR A 1 261 ? -15.608 0.988 10.169 1.00 95.62 261 THR A N 1
ATOM 2006 C CA . THR A 1 261 ? -15.949 0.894 8.743 1.00 95.62 261 THR A CA 1
ATOM 2007 C C . THR A 1 261 ? -14.980 1.632 7.825 1.00 95.62 261 THR A C 1
ATOM 2009 O O . THR A 1 261 ? -14.884 1.275 6.652 1.00 95.62 261 THR A O 1
ATOM 2012 N N . SER A 1 262 ? -14.247 2.634 8.322 1.00 95.00 262 SER A N 1
ATOM 2013 C CA . SER A 1 262 ? -13.239 3.361 7.535 1.00 95.00 262 SER A CA 1
ATOM 2014 C C . SER A 1 262 ? -12.001 3.697 8.362 1.00 95.00 262 SER A C 1
ATOM 2016 O O . SER A 1 262 ? -12.107 4.059 9.537 1.00 95.00 262 SER A O 1
ATOM 2018 N N . ILE A 1 263 ? -10.838 3.586 7.715 1.00 98.25 263 ILE A N 1
ATOM 2019 C CA . ILE A 1 263 ? -9.534 4.021 8.219 1.00 98.25 263 ILE A CA 1
ATOM 2020 C C . ILE A 1 263 ? -9.007 5.055 7.234 1.00 98.25 263 ILE A C 1
ATOM 2022 O O . ILE A 1 263 ? -8.624 4.710 6.115 1.00 98.25 263 ILE A O 1
ATOM 2026 N N . GLU A 1 264 ? -9.016 6.319 7.629 1.00 98.25 264 GLU A N 1
ATOM 2027 C CA . GLU A 1 264 ? -8.705 7.431 6.736 1.00 98.25 264 GLU A CA 1
ATOM 2028 C C . GLU A 1 264 ? -7.193 7.663 6.567 1.00 98.25 264 GLU A C 1
ATOM 2030 O O . GLU A 1 264 ? -6.340 6.972 7.132 1.00 98.25 264 GLU A O 1
ATOM 2035 N N . SER A 1 265 ? -6.849 8.634 5.720 1.00 97.88 265 SER A N 1
ATOM 2036 C CA . SER A 1 265 ? -5.471 8.896 5.294 1.00 97.88 265 SER A CA 1
ATOM 2037 C C . SER A 1 265 ? -4.507 9.129 6.463 1.00 97.88 265 SER A C 1
ATOM 2039 O O . SER A 1 265 ? -4.796 9.891 7.379 1.00 97.88 265 SER A O 1
ATOM 2041 N N . CYS A 1 266 ? -3.337 8.493 6.416 1.00 97.25 266 CYS A N 1
ATOM 2042 C CA . CYS A 1 266 ? -2.268 8.596 7.414 1.00 97.25 266 CYS A CA 1
ATOM 2043 C C . CYS A 1 266 ? -2.658 8.218 8.859 1.00 97.25 266 CYS A C 1
ATOM 2045 O O . CYS A 1 266 ? -1.887 8.503 9.772 1.00 97.25 266 CYS A O 1
ATOM 2047 N N . ALA A 1 267 ? -3.811 7.575 9.095 1.00 98.06 267 ALA A N 1
ATOM 2048 C CA . ALA A 1 267 ? -4.334 7.313 10.442 1.00 98.06 267 ALA A CA 1
ATOM 2049 C C . ALA A 1 267 ? -3.327 6.654 11.405 1.00 98.06 267 ALA A C 1
ATOM 2051 O O . ALA A 1 267 ? -3.306 7.003 12.577 1.00 98.06 267 ALA A O 1
ATOM 2052 N N . PHE A 1 268 ? -2.476 5.749 10.919 1.00 98.19 268 PHE A N 1
ATOM 2053 C CA . PHE A 1 268 ? -1.440 5.042 11.682 1.00 98.19 268 PHE A CA 1
ATOM 2054 C C . PHE A 1 268 ? -0.035 5.222 11.080 1.00 98.19 268 PHE A C 1
ATOM 2056 O O . PHE A 1 268 ? 0.860 4.405 11.316 1.00 98.19 268 PHE A O 1
ATOM 2063 N N . ARG A 1 269 ? 0.191 6.277 10.289 1.00 97.31 269 ARG A N 1
ATOM 2064 C CA . ARG A 1 269 ? 1.493 6.544 9.661 1.00 97.31 269 ARG A CA 1
ATOM 2065 C C . ARG A 1 269 ? 2.571 6.849 10.716 1.00 97.31 269 ARG A C 1
ATOM 2067 O O . ARG A 1 269 ? 2.276 7.457 11.741 1.00 97.31 269 ARG A O 1
ATOM 2074 N N . ASN A 1 270 ? 3.820 6.446 10.465 1.00 95.50 270 ASN A N 1
ATOM 2075 C CA . ASN A 1 270 ? 4.957 6.658 11.379 1.00 95.50 270 ASN A CA 1
ATOM 2076 C C . ASN A 1 270 ? 4.703 6.105 12.795 1.00 95.50 270 ASN A C 1
ATOM 2078 O O . ASN A 1 270 ? 4.718 6.848 13.773 1.00 95.50 270 ASN A O 1
ATOM 2082 N N . ASN A 1 271 ? 4.452 4.802 12.882 1.00 94.81 271 ASN A N 1
ATOM 2083 C CA . ASN A 1 271 ? 4.369 4.049 14.135 1.00 94.81 271 ASN A CA 1
ATOM 2084 C C . ASN A 1 271 ? 5.352 2.866 14.090 1.00 94.81 271 ASN A C 1
ATOM 2086 O O . ASN A 1 271 ? 6.116 2.726 13.137 1.00 94.81 271 ASN A O 1
ATOM 2090 N N . ASN A 1 272 ? 5.316 1.999 15.102 1.00 93.00 272 ASN A N 1
ATOM 2091 C CA . ASN A 1 272 ? 6.164 0.810 15.196 1.00 93.00 272 ASN A CA 1
ATOM 2092 C C . ASN A 1 272 ? 5.342 -0.478 15.002 1.00 93.00 272 ASN A C 1
ATOM 2094 O O . ASN A 1 272 ? 5.689 -1.532 15.542 1.00 93.00 272 ASN A O 1
ATOM 2098 N N . LEU A 1 273 ? 4.211 -0.407 14.284 1.00 92.25 273 LEU A N 1
ATOM 2099 C CA . LEU A 1 273 ? 3.294 -1.538 14.169 1.00 92.25 273 LEU A CA 1
ATOM 2100 C C . LEU A 1 273 ? 3.993 -2.695 13.466 1.00 92.25 273 LEU A C 1
ATOM 2102 O O . LEU A 1 273 ? 4.505 -2.541 12.359 1.00 92.25 273 LEU A O 1
ATOM 2106 N N . THR A 1 274 ? 3.962 -3.872 14.086 1.00 89.19 274 THR A N 1
ATOM 2107 C CA . THR A 1 274 ? 4.592 -5.078 13.523 1.00 89.19 274 THR A CA 1
ATOM 2108 C C . THR A 1 274 ? 3.614 -5.937 12.728 1.00 89.19 274 THR A C 1
ATOM 2110 O O . THR A 1 274 ? 4.009 -6.684 11.831 1.00 89.19 274 THR A O 1
ATOM 2113 N N . SER A 1 275 ? 2.322 -5.825 13.019 1.00 88.12 275 SER A N 1
ATOM 2114 C CA . SER A 1 275 ? 1.260 -6.479 12.266 1.00 88.12 275 SER A CA 1
ATOM 2115 C C . SER A 1 275 ? -0.026 -5.671 12.334 1.00 88.12 275 SER A C 1
ATOM 2117 O O . SER A 1 275 ? -0.228 -4.881 13.256 1.00 88.12 275 SER A O 1
ATOM 2119 N N . VAL A 1 276 ? -0.906 -5.883 11.358 1.00 89.12 276 VAL A N 1
ATOM 2120 C CA . VAL A 1 276 ? -2.256 -5.323 11.391 1.00 89.12 276 VAL A CA 1
ATOM 2121 C C . VAL A 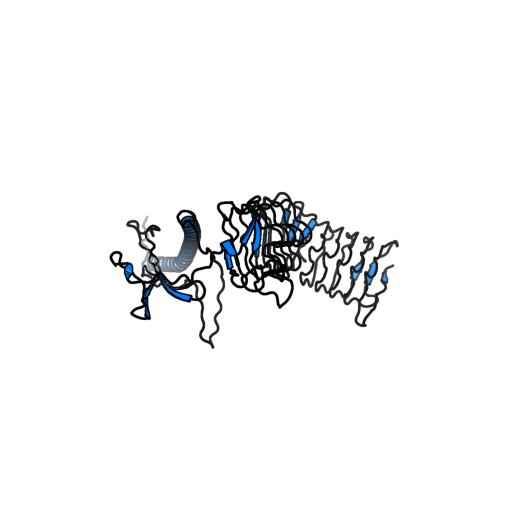1 276 ? -3.267 -6.313 10.821 1.00 89.12 276 VAL A C 1
ATOM 2123 O O . VAL A 1 276 ? -3.026 -6.975 9.805 1.00 89.12 276 VAL A O 1
ATOM 2126 N N . VAL A 1 277 ? -4.416 -6.403 11.489 1.00 91.75 277 VAL A 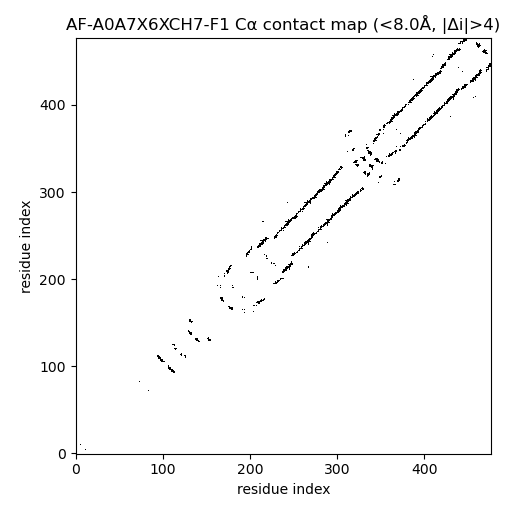N 1
ATOM 2127 C CA . VAL A 1 277 ? -5.600 -7.117 11.008 1.00 91.75 277 VAL A CA 1
ATOM 2128 C C . VAL A 1 277 ? -6.667 -6.082 10.687 1.00 91.75 277 VAL A C 1
ATOM 2130 O O . VAL A 1 277 ? -7.164 -5.402 11.580 1.00 91.75 277 VAL A O 1
ATOM 2133 N N . ILE A 1 278 ? -7.009 -5.966 9.409 1.00 93.69 278 ILE A N 1
ATOM 2134 C CA . ILE A 1 278 ? -8.118 -5.149 8.925 1.00 93.69 278 ILE A CA 1
ATOM 2135 C C . ILE A 1 278 ? -9.379 -6.026 8.964 1.00 93.69 278 ILE A C 1
ATOM 2137 O O . ILE A 1 278 ? -9.442 -6.993 8.198 1.00 93.69 278 ILE A O 1
ATOM 2141 N N . PRO A 1 279 ? -10.352 -5.759 9.854 1.00 86.81 279 PRO A N 1
ATOM 2142 C CA . PRO A 1 279 ? -11.509 -6.630 10.037 1.00 86.81 279 PRO A CA 1
ATOM 2143 C C . PRO A 1 279 ? -12.482 -6.575 8.853 1.00 86.81 279 PRO A C 1
ATOM 2145 O O . PRO A 1 279 ? -12.421 -5.678 8.011 1.00 86.81 279 PRO A O 1
ATOM 2148 N N . ASP A 1 280 ? -13.420 -7.526 8.815 1.00 89.81 280 ASP A N 1
ATOM 2149 C CA . ASP A 1 280 ? -14.446 -7.636 7.766 1.00 89.81 280 ASP A CA 1
ATOM 2150 C C . ASP A 1 280 ? -15.326 -6.388 7.629 1.00 89.81 280 ASP A C 1
ATOM 2152 O O . ASP A 1 280 ? -15.895 -6.159 6.568 1.00 89.81 280 ASP A O 1
ATOM 2156 N N . SER A 1 281 ? -15.451 -5.586 8.685 1.00 93.00 281 SER A N 1
ATOM 2157 C CA . SER A 1 281 ? -16.261 -4.369 8.698 1.00 93.00 281 SER A CA 1
ATOM 2158 C C . SER A 1 281 ? -15.632 -3.199 7.941 1.00 93.00 281 SER A C 1
ATOM 2160 O O . SER A 1 281 ? -16.357 -2.303 7.509 1.00 93.00 281 SER A O 1
ATOM 2162 N N . VAL A 1 282 ? -14.306 -3.184 7.770 1.00 97.19 282 VAL A N 1
ATOM 2163 C CA . VAL A 1 282 ? -13.606 -2.057 7.143 1.00 97.19 282 VAL A CA 1
ATOM 2164 C C . VAL A 1 282 ? -13.827 -2.092 5.637 1.00 97.19 282 VAL A C 1
ATOM 2166 O O . VAL A 1 282 ? -13.407 -3.017 4.944 1.00 97.19 282 VAL A O 1
ATOM 2169 N N . MET A 1 283 ? -14.454 -1.039 5.120 1.00 97.75 283 MET A N 1
ATOM 2170 C CA . MET A 1 283 ? -14.792 -0.885 3.708 1.00 97.75 283 MET A CA 1
ATOM 2171 C C . MET A 1 283 ? -13.725 -0.118 2.924 1.00 97.75 283 MET A C 1
ATOM 2173 O O . MET A 1 283 ? -13.622 -0.311 1.708 1.00 97.75 283 MET A O 1
ATOM 2177 N N . SER A 1 284 ? -12.929 0.724 3.590 1.00 97.38 284 SER A N 1
ATOM 2178 C CA . SER A 1 284 ? -11.906 1.569 2.963 1.00 97.38 284 SER A CA 1
ATOM 2179 C C . SER A 1 284 ? -10.651 1.750 3.818 1.00 97.38 284 SER A C 1
ATOM 2181 O O . SER A 1 284 ? -10.737 1.933 5.032 1.00 97.38 284 SER A O 1
ATOM 2183 N N . ILE A 1 285 ? -9.491 1.749 3.149 1.00 98.06 285 ILE A N 1
ATOM 2184 C CA . ILE A 1 285 ? -8.194 2.160 3.710 1.00 98.06 285 ILE A CA 1
ATOM 2185 C C . ILE A 1 285 ? -7.677 3.369 2.921 1.00 98.06 285 ILE A C 1
ATOM 2187 O O . ILE A 1 285 ? -7.518 3.303 1.697 1.00 98.06 285 ILE A O 1
ATOM 2191 N N . GLY A 1 286 ? -7.424 4.463 3.634 1.00 97.75 286 GLY A N 1
ATOM 2192 C CA . GLY A 1 286 ? -6.992 5.749 3.104 1.00 97.75 286 GLY A CA 1
ATOM 2193 C C . GLY A 1 286 ? -5.539 5.789 2.631 1.00 97.75 286 GLY A C 1
ATOM 2194 O O . GLY A 1 286 ? -4.783 4.821 2.727 1.00 97.75 286 GLY A O 1
ATOM 2195 N N . TYR A 1 287 ? -5.161 6.944 2.082 1.00 96.50 287 TYR A N 1
ATOM 2196 C CA . TYR A 1 287 ? -3.815 7.190 1.563 1.00 96.50 287 TYR A CA 1
ATOM 2197 C C . TYR A 1 287 ? -2.778 7.078 2.691 1.00 96.50 287 TYR A C 1
ATOM 2199 O O . TYR A 1 287 ? -2.993 7.644 3.759 1.00 96.50 287 TYR A O 1
ATOM 2207 N N . ASP A 1 288 ? -1.674 6.353 2.481 1.00 96.75 288 ASP A N 1
ATOM 2208 C CA . ASP A 1 288 ? -0.567 6.211 3.451 1.00 96.75 288 ASP A CA 1
ATOM 2209 C C . ASP A 1 288 ? -0.969 5.731 4.870 1.00 96.75 288 ASP A C 1
ATOM 2211 O O . ASP A 1 288 ? -0.172 5.857 5.803 1.00 96.75 288 ASP A O 1
ATOM 2215 N N . ALA A 1 289 ? -2.171 5.161 5.053 1.00 98.12 289 ALA A N 1
ATOM 2216 C CA . ALA A 1 289 ? -2.781 4.894 6.366 1.00 98.12 289 ALA A CA 1
ATOM 2217 C C . ALA A 1 289 ? -1.881 4.128 7.352 1.00 98.12 289 ALA A C 1
ATOM 2219 O O . ALA A 1 289 ? -1.870 4.457 8.530 1.00 98.12 289 ALA A O 1
ATOM 2220 N N . PHE A 1 290 ? -1.103 3.159 6.875 1.00 98.19 290 PHE A N 1
ATOM 2221 C CA . PHE A 1 290 ? -0.138 2.362 7.641 1.00 98.19 290 PHE A CA 1
ATOM 2222 C C . PHE A 1 290 ? 1.285 2.487 7.074 1.00 98.19 290 PHE A C 1
ATOM 2224 O O . PHE A 1 290 ? 2.103 1.567 7.182 1.00 98.19 290 PHE A O 1
ATOM 2231 N N . SER A 1 291 ? 1.596 3.602 6.412 1.00 97.25 291 SER A N 1
ATOM 2232 C CA . SER A 1 291 ? 2.938 3.823 5.876 1.00 97.25 291 SER A CA 1
ATOM 2233 C C . SER A 1 291 ? 3.957 4.066 6.995 1.00 97.25 291 SER A C 1
ATOM 2235 O O . SER A 1 291 ? 3.596 4.539 8.073 1.00 97.25 291 SER A O 1
ATOM 2237 N N . HIS A 1 292 ? 5.235 3.778 6.734 1.00 96.56 292 HIS A N 1
ATOM 2238 C CA . HIS A 1 292 ? 6.333 4.010 7.683 1.00 96.56 292 HIS A CA 1
ATOM 2239 C C . HIS A 1 292 ? 6.093 3.308 9.029 1.00 96.56 292 HIS A C 1
ATOM 2241 O O . HIS A 1 292 ? 6.021 3.946 10.075 1.00 96.56 292 HIS A O 1
ATOM 2247 N N . ASN A 1 293 ? 5.910 1.993 8.971 1.00 96.31 293 ASN A N 1
ATOM 2248 C CA . ASN A 1 293 ? 5.794 1.110 10.128 1.00 96.31 293 ASN A CA 1
ATOM 2249 C C . ASN A 1 293 ? 6.804 -0.046 9.996 1.00 96.31 293 ASN A C 1
ATOM 2251 O O . ASN A 1 293 ? 7.566 -0.123 9.026 1.00 96.31 293 ASN A O 1
ATOM 2255 N N . ASP A 1 294 ? 6.778 -0.973 10.951 1.00 94.12 294 ASP A N 1
ATOM 2256 C CA . ASP A 1 294 ? 7.610 -2.178 10.969 1.00 94.12 294 ASP A CA 1
ATOM 2257 C C . ASP A 1 294 ? 6.818 -3.440 10.584 1.00 94.12 294 ASP A C 1
ATOM 2259 O O . ASP A 1 294 ? 7.135 -4.552 11.027 1.00 94.12 294 ASP A O 1
ATOM 2263 N N . LEU A 1 295 ? 5.777 -3.291 9.749 1.00 94.00 295 LEU A N 1
ATOM 2264 C CA . LEU A 1 295 ? 4.853 -4.383 9.454 1.00 94.00 295 LEU A CA 1
ATOM 2265 C C . LEU A 1 295 ? 5.599 -5.554 8.816 1.00 94.00 295 LEU A C 1
ATOM 2267 O O . LEU A 1 295 ? 6.196 -5.428 7.749 1.00 94.00 295 LEU A O 1
ATOM 2271 N N . ASN A 1 296 ? 5.503 -6.721 9.447 1.00 92.50 296 ASN A N 1
ATOM 2272 C CA . ASN A 1 296 ? 5.894 -8.005 8.873 1.00 92.50 296 ASN A CA 1
ATOM 2273 C C . ASN A 1 296 ? 4.696 -8.742 8.257 1.00 92.50 296 ASN A C 1
ATOM 2275 O O . ASN A 1 296 ? 4.878 -9.545 7.331 1.00 92.50 296 ASN A O 1
ATOM 2279 N N . SER A 1 297 ? 3.482 -8.442 8.737 1.00 89.38 297 SER A N 1
ATOM 2280 C CA . SER A 1 297 ? 2.254 -9.090 8.297 1.00 89.38 297 SER A CA 1
ATOM 2281 C C . SER A 1 297 ? 1.047 -8.155 8.224 1.00 89.38 297 SER A C 1
ATOM 2283 O O . SER A 1 297 ? 0.833 -7.300 9.081 1.00 89.38 297 SER A O 1
ATOM 2285 N N . VAL A 1 298 ? 0.233 -8.358 7.189 1.00 94.12 298 VAL A N 1
ATOM 2286 C CA . VAL A 1 298 ? -1.051 -7.677 6.987 1.00 94.12 298 VAL A CA 1
ATOM 2287 C C . VAL A 1 298 ? -2.110 -8.727 6.667 1.00 94.12 298 VAL A C 1
ATOM 2289 O O . VAL A 1 298 ? -1.923 -9.536 5.756 1.00 94.12 298 VAL A O 1
ATOM 2292 N N . THR A 1 299 ? -3.229 -8.706 7.390 1.00 93.44 299 THR A N 1
ATOM 2293 C CA . THR A 1 299 ? -4.424 -9.499 7.055 1.00 93.44 299 THR A CA 1
ATOM 2294 C C . THR A 1 299 ? -5.584 -8.568 6.739 1.00 93.44 299 THR A C 1
ATOM 2296 O O . THR A 1 299 ? -5.829 -7.625 7.484 1.00 93.44 299 THR A O 1
ATOM 2299 N N . ILE A 1 300 ? -6.293 -8.829 5.644 1.00 93.69 300 ILE A N 1
ATOM 2300 C CA . ILE A 1 300 ? -7.411 -8.020 5.161 1.00 93.69 300 ILE A CA 1
ATOM 2301 C C . ILE A 1 300 ? -8.683 -8.860 5.108 1.00 93.69 300 ILE A C 1
ATOM 2303 O O . ILE A 1 300 ? -8.705 -9.898 4.450 1.00 93.69 300 ILE A O 1
ATOM 2307 N N . GLY A 1 301 ? -9.740 -8.384 5.762 1.00 90.19 301 GLY A N 1
ATOM 2308 C CA . GLY A 1 301 ? -11.064 -8.993 5.758 1.00 90.19 301 GLY A CA 1
ATOM 2309 C C . GLY A 1 301 ? -11.811 -8.899 4.423 1.00 90.19 301 GLY A C 1
ATOM 2310 O O . GLY A 1 301 ? -11.382 -8.298 3.432 1.00 90.19 301 GLY A O 1
ATOM 2311 N N . SER A 1 302 ? -12.983 -9.515 4.403 1.00 95.12 302 SER A N 1
ATOM 2312 C CA . SER A 1 302 ? -13.836 -9.678 3.227 1.00 95.12 302 SER A CA 1
ATOM 2313 C C . SER A 1 302 ? -14.565 -8.401 2.787 1.00 95.12 302 SER A C 1
ATOM 2315 O O . SER A 1 302 ? -14.860 -8.264 1.600 1.00 95.12 302 SER A O 1
ATOM 2317 N N . GLY A 1 303 ? -14.827 -7.448 3.689 1.00 95.50 303 GLY A N 1
ATOM 2318 C CA . GLY A 1 303 ? -15.602 -6.239 3.375 1.00 95.50 303 GLY A CA 1
ATOM 2319 C C . GLY A 1 303 ? -14.837 -5.118 2.673 1.00 95.50 303 GLY A C 1
ATOM 2320 O O . GLY A 1 303 ? -15.465 -4.175 2.186 1.00 95.50 303 GLY A O 1
ATOM 2321 N N . LEU A 1 304 ? -13.506 -5.210 2.564 1.00 97.44 304 LEU A N 1
ATOM 2322 C CA . LEU A 1 304 ? -12.706 -4.132 1.987 1.00 97.44 304 LEU A CA 1
ATOM 2323 C C . LEU A 1 304 ? -13.048 -3.914 0.508 1.00 97.44 304 LEU A C 1
ATOM 2325 O O . LEU A 1 304 ? -12.876 -4.803 -0.331 1.00 97.44 304 LEU A O 1
ATOM 2329 N N . SER A 1 305 ? -13.513 -2.706 0.199 1.00 96.94 305 SER A N 1
ATOM 2330 C CA . SER A 1 305 ? -13.996 -2.305 -1.124 1.00 96.94 305 SER A CA 1
ATOM 2331 C C . SER A 1 305 ? -13.092 -1.312 -1.841 1.00 96.94 305 SER A C 1
ATOM 2333 O O . SER A 1 305 ? -13.089 -1.268 -3.070 1.00 96.94 305 SER A O 1
ATOM 2335 N N . SER A 1 306 ? -12.299 -0.554 -1.083 1.00 96.00 306 SER A N 1
ATOM 2336 C CA . SER A 1 306 ? -11.386 0.446 -1.617 1.00 96.00 306 SER A CA 1
ATOM 2337 C C . SER A 1 306 ? -10.070 0.466 -0.845 1.00 96.00 306 SER A C 1
ATOM 2339 O O . SER A 1 306 ? -10.046 0.542 0.383 1.00 96.00 306 SER A O 1
ATOM 2341 N N . ILE A 1 307 ? -8.969 0.433 -1.586 1.00 95.12 307 ILE A N 1
ATOM 2342 C CA . ILE A 1 307 ? -7.613 0.658 -1.101 1.00 95.12 307 ILE A CA 1
ATOM 2343 C C . ILE A 1 307 ? -7.085 1.875 -1.851 1.00 95.12 307 ILE A C 1
ATOM 2345 O O . ILE A 1 307 ? -6.979 1.843 -3.079 1.00 95.12 307 ILE A O 1
ATOM 2349 N N . SER A 1 308 ? -6.785 2.946 -1.118 1.00 94.44 308 SER A N 1
ATOM 2350 C CA . SER A 1 308 ? -6.174 4.144 -1.690 1.00 94.44 308 SER A CA 1
ATOM 2351 C C . SER A 1 308 ? -4.718 3.891 -2.101 1.00 94.44 308 SER A C 1
ATOM 2353 O O . SER A 1 308 ? -4.179 2.794 -1.962 1.00 94.44 308 SER A O 1
ATOM 2355 N N . THR A 1 309 ? -4.054 4.914 -2.623 1.00 89.81 309 THR A N 1
ATOM 2356 C CA . THR A 1 309 ? -2.633 4.855 -2.962 1.00 89.81 309 THR A CA 1
ATOM 2357 C C . THR A 1 309 ? -1.787 4.672 -1.690 1.00 89.81 309 THR A C 1
ATOM 2359 O O . THR A 1 309 ? -1.982 5.375 -0.701 1.00 89.81 309 THR A O 1
ATOM 2362 N N . ASN A 1 310 ? -0.819 3.749 -1.738 1.00 90.81 310 ASN A N 1
ATOM 2363 C CA . ASN A 1 310 ? 0.272 3.597 -0.761 1.00 90.81 310 ASN A CA 1
ATOM 2364 C C . ASN A 1 310 ? -0.081 3.248 0.706 1.00 90.81 310 ASN A C 1
ATOM 2366 O O . ASN A 1 310 ? 0.698 3.581 1.599 1.00 90.81 310 ASN A O 1
ATOM 2370 N N . PRO A 1 311 ? -1.160 2.509 1.020 1.00 94.12 311 PRO A N 1
ATOM 2371 C CA . PRO A 1 311 ? -1.595 2.290 2.406 1.00 94.12 311 PRO A CA 1
ATOM 2372 C C . PRO A 1 311 ? -0.521 1.653 3.299 1.00 94.12 311 PRO A C 1
ATOM 2374 O O . PRO A 1 311 ? -0.538 1.871 4.499 1.00 94.12 311 PRO A O 1
ATOM 2377 N N . PHE A 1 312 ? 0.413 0.885 2.727 1.00 96.50 312 PHE A N 1
ATOM 2378 C CA . PHE A 1 312 ? 1.463 0.155 3.443 1.00 96.50 312 PHE A CA 1
ATOM 2379 C C . PHE A 1 312 ? 2.876 0.538 2.964 1.00 96.50 312 PHE A C 1
ATOM 2381 O O . PHE A 1 312 ? 3.807 -0.262 3.074 1.00 96.50 312 PHE A O 1
ATOM 2388 N N . LEU A 1 313 ? 3.059 1.736 2.398 1.00 95.31 313 LEU A N 1
ATOM 2389 C CA . LEU A 1 313 ? 4.358 2.196 1.894 1.00 95.31 313 LEU A CA 1
ATOM 2390 C C . LEU A 1 313 ? 5.438 2.189 2.986 1.00 95.31 313 LEU A C 1
ATOM 2392 O O . LEU A 1 313 ? 5.177 2.565 4.124 1.00 95.31 313 LEU A O 1
ATOM 2396 N N . ASN A 1 314 ? 6.671 1.827 2.621 1.00 94.81 314 ASN A N 1
ATOM 2397 C CA . ASN A 1 314 ? 7.821 1.835 3.530 1.00 94.81 314 ASN A CA 1
ATOM 2398 C C . ASN A 1 314 ? 7.609 0.965 4.785 1.00 94.81 314 ASN A C 1
ATOM 2400 O O . ASN A 1 314 ? 7.819 1.405 5.910 1.00 94.81 314 ASN A O 1
ATOM 2404 N N . ASN A 1 315 ? 7.192 -0.283 4.555 1.00 95.31 315 ASN A N 1
ATOM 2405 C CA . ASN A 1 315 ? 7.213 -1.374 5.530 1.00 95.31 315 ASN A CA 1
ATOM 2406 C C . ASN A 1 315 ? 8.232 -2.432 5.064 1.00 95.31 315 ASN A C 1
ATOM 2408 O O . ASN A 1 315 ? 7.858 -3.435 4.450 1.00 95.31 315 ASN A O 1
ATOM 2412 N N . PRO A 1 316 ? 9.541 -2.207 5.273 1.00 89.12 316 PRO A N 1
ATOM 2413 C CA . PRO A 1 316 ? 10.600 -2.978 4.616 1.00 89.12 316 PRO A CA 1
ATOM 2414 C C . PRO A 1 316 ? 10.655 -4.458 5.028 1.00 89.12 316 PRO A C 1
ATOM 2416 O O . PRO A 1 316 ? 11.253 -5.265 4.311 1.00 89.12 316 PRO A O 1
ATOM 2419 N N . ASN A 1 317 ? 10.051 -4.808 6.168 1.00 90.50 317 ASN A N 1
ATOM 2420 C CA . ASN A 1 317 ? 10.011 -6.164 6.722 1.00 90.50 317 ASN A CA 1
ATOM 2421 C C . ASN A 1 317 ? 8.759 -6.955 6.306 1.00 90.50 317 ASN A C 1
ATOM 2423 O O . ASN A 1 317 ? 8.605 -8.112 6.712 1.00 90.50 317 ASN A O 1
ATOM 2427 N N . LEU A 1 318 ? 7.873 -6.364 5.497 1.00 92.94 318 LEU A N 1
ATOM 2428 C CA . LEU A 1 318 ? 6.621 -6.993 5.099 1.00 92.94 318 LEU A CA 1
ATOM 2429 C C . LEU A 1 318 ? 6.910 -8.230 4.252 1.00 92.94 318 LEU A C 1
ATOM 2431 O O . LEU A 1 318 ? 7.534 -8.150 3.199 1.00 92.94 318 LEU A O 1
ATOM 2435 N N . THR A 1 319 ? 6.464 -9.394 4.711 1.00 90.50 319 THR A N 1
ATOM 2436 C CA . THR A 1 319 ? 6.705 -10.676 4.020 1.00 90.50 319 THR A CA 1
ATOM 2437 C C . THR A 1 319 ? 5.456 -11.537 3.918 1.00 90.50 319 THR A C 1
ATOM 2439 O O . THR A 1 319 ? 5.413 -12.458 3.095 1.00 90.50 319 THR A O 1
ATOM 2442 N N . ASN A 1 320 ? 4.427 -11.226 4.712 1.00 88.00 320 ASN A N 1
ATOM 2443 C CA . ASN A 1 320 ? 3.162 -11.938 4.728 1.00 88.00 320 ASN A CA 1
ATOM 2444 C C . ASN A 1 320 ? 1.991 -10.980 4.489 1.00 88.00 320 ASN A C 1
ATOM 2446 O O . ASN A 1 320 ? 1.746 -10.073 5.278 1.00 88.00 320 ASN A O 1
ATOM 2450 N N . VAL A 1 321 ? 1.245 -11.195 3.410 1.00 94.00 321 VAL A N 1
ATOM 2451 C CA . VAL A 1 321 ? 0.020 -10.438 3.142 1.00 94.00 321 VAL A CA 1
ATOM 2452 C C . VAL A 1 321 ? -1.073 -11.406 2.744 1.00 94.00 321 VAL A C 1
ATOM 2454 O O . VAL A 1 321 ? -0.906 -12.174 1.794 1.00 94.00 321 VAL A O 1
ATOM 2457 N N . VAL A 1 322 ? -2.186 -11.351 3.468 1.00 94.19 322 VAL A N 1
ATOM 2458 C CA . VAL A 1 322 ? -3.343 -12.218 3.262 1.00 94.19 322 VAL A CA 1
ATOM 2459 C C . VAL A 1 322 ? -4.583 -11.356 3.091 1.00 94.19 322 VAL A C 1
ATOM 2461 O O . VAL A 1 322 ? -4.851 -10.471 3.895 1.00 94.19 322 VAL A O 1
ATOM 2464 N N . VAL A 1 323 ? -5.350 -11.632 2.045 1.00 96.44 323 VAL A N 1
ATOM 2465 C CA . VAL A 1 323 ? -6.694 -11.093 1.842 1.00 96.44 323 VAL A CA 1
ATOM 2466 C C . VAL A 1 323 ? -7.664 -12.260 1.952 1.00 96.44 323 VAL A C 1
ATOM 2468 O O . VAL A 1 323 ? -7.417 -13.315 1.364 1.00 96.44 323 VAL A O 1
ATOM 2471 N N . ASP A 1 324 ? -8.756 -12.080 2.691 1.00 95.94 324 ASP A N 1
ATOM 2472 C CA . ASP A 1 324 ? -9.809 -13.082 2.815 1.00 95.94 324 ASP A CA 1
ATOM 2473 C C . ASP A 1 324 ? -10.306 -13.528 1.430 1.00 95.94 324 ASP A C 1
ATOM 2475 O O . ASP A 1 324 ? -10.543 -12.718 0.527 1.00 95.94 324 ASP A O 1
ATOM 2479 N N . ASN A 1 325 ? -10.483 -14.837 1.250 1.00 94.38 325 ASN A N 1
ATOM 2480 C CA . ASN A 1 325 ? -10.864 -15.411 -0.041 1.00 94.38 325 ASN A CA 1
ATOM 2481 C C . ASN A 1 325 ? -12.242 -14.927 -0.528 1.00 94.38 325 ASN A C 1
ATOM 2483 O O . ASN A 1 325 ? -12.483 -14.896 -1.742 1.00 94.38 325 ASN A O 1
ATOM 2487 N N . ASN A 1 326 ? -13.121 -14.526 0.393 1.00 96.12 326 ASN A N 1
ATOM 2488 C CA . ASN A 1 326 ? -14.446 -13.988 0.108 1.00 96.12 326 ASN A CA 1
ATOM 2489 C C . ASN A 1 326 ? -14.431 -12.492 -0.220 1.00 96.12 326 ASN A C 1
ATOM 2491 O O . ASN A 1 326 ? -15.473 -11.973 -0.617 1.00 96.12 326 ASN A O 1
ATOM 2495 N N . ASN A 1 327 ? -13.290 -11.796 -0.114 1.00 98.00 327 ASN A N 1
ATOM 2496 C CA . ASN A 1 327 ? -13.214 -10.400 -0.534 1.00 98.00 327 ASN A CA 1
ATOM 2497 C C . ASN A 1 327 ? -13.549 -10.286 -2.039 1.00 98.00 327 ASN A C 1
ATOM 2499 O O . ASN A 1 327 ? -12.902 -10.955 -2.855 1.00 98.00 327 ASN A O 1
ATOM 2503 N N . PRO A 1 328 ? -14.551 -9.482 -2.441 1.00 97.88 328 PRO A N 1
ATOM 2504 C CA . PRO A 1 328 ? -14.994 -9.426 -3.832 1.00 97.88 328 PRO A CA 1
ATOM 2505 C C . PRO A 1 328 ? -14.100 -8.558 -4.730 1.00 97.88 328 PRO A C 1
ATOM 2507 O O . PRO A 1 328 ? -14.157 -8.705 -5.949 1.00 97.88 328 PRO A O 1
ATOM 2510 N N . ASN A 1 329 ? -13.268 -7.679 -4.162 1.00 98.31 329 ASN A N 1
ATOM 2511 C CA . ASN A 1 329 ? -12.497 -6.672 -4.905 1.00 98.31 329 ASN A CA 1
ATOM 2512 C C . ASN A 1 329 ? -11.003 -6.985 -4.975 1.00 98.31 329 ASN A C 1
ATOM 2514 O O . ASN A 1 329 ? -10.338 -6.622 -5.950 1.00 98.31 329 ASN A O 1
ATOM 2518 N N . TYR A 1 330 ? -10.487 -7.699 -3.978 1.00 98.50 330 TYR A N 1
ATOM 2519 C CA . TYR A 1 330 ? -9.068 -7.968 -3.815 1.00 98.50 330 TYR A CA 1
ATOM 2520 C C . TYR A 1 330 ? -8.793 -9.448 -3.570 1.00 98.50 330 TYR A C 1
ATOM 2522 O O . TYR A 1 330 ? -9.654 -10.227 -3.159 1.00 98.50 330 TYR A O 1
ATOM 2530 N N . MET A 1 331 ? -7.556 -9.844 -3.835 1.00 98.31 331 MET A N 1
ATOM 2531 C CA . MET A 1 331 ? -7.030 -11.152 -3.471 1.00 98.31 331 MET A CA 1
ATOM 2532 C C . MET A 1 331 ? -5.574 -11.024 -3.047 1.00 98.31 331 MET A C 1
ATOM 2534 O O . MET A 1 331 ? -4.874 -10.106 -3.476 1.00 98.31 331 MET A O 1
ATOM 2538 N N . SER A 1 332 ? -5.104 -11.983 -2.256 1.00 97.38 332 SER A N 1
ATOM 2539 C CA . SER A 1 332 ? -3.679 -12.166 -2.018 1.00 97.38 332 SER A CA 1
ATOM 2540 C C . SER A 1 332 ? -3.133 -13.341 -2.815 1.00 97.38 332 SER A C 1
ATOM 2542 O O . SER A 1 332 ? -3.757 -14.399 -2.868 1.00 97.38 332 SER A O 1
ATOM 2544 N N . SER A 1 333 ? -1.937 -13.190 -3.375 1.00 97.00 333 SER A N 1
ATOM 2545 C CA . SER A 1 333 ? -1.156 -14.305 -3.915 1.00 97.00 333 SER A CA 1
ATOM 2546 C C . SER A 1 333 ? 0.327 -14.044 -3.712 1.00 97.00 333 SER A C 1
ATOM 2548 O O . SER A 1 333 ? 0.782 -12.923 -3.917 1.00 97.00 333 SER A O 1
ATOM 2550 N N . ASN A 1 334 ? 1.090 -15.069 -3.327 1.00 94.31 334 ASN A N 1
ATOM 2551 C CA . ASN A 1 334 ? 2.529 -14.957 -3.054 1.00 94.31 334 ASN A CA 1
ATOM 2552 C C . ASN A 1 334 ? 2.870 -13.816 -2.076 1.00 94.31 334 ASN A C 1
ATOM 2554 O O . ASN A 1 334 ? 3.866 -13.127 -2.264 1.00 94.31 334 ASN A O 1
ATOM 2558 N N . SER A 1 335 ? 2.024 -13.594 -1.064 1.00 93.19 335 SER A N 1
ATOM 2559 C CA . SER A 1 335 ? 2.130 -12.478 -0.113 1.00 93.19 335 SER A CA 1
ATOM 2560 C C . SER A 1 335 ? 2.041 -11.081 -0.743 1.00 93.19 335 SER A C 1
ATOM 2562 O O . SER A 1 335 ? 2.630 -10.140 -0.227 1.00 93.19 335 SER A O 1
ATOM 2564 N N . ALA A 1 336 ? 1.315 -10.917 -1.845 1.00 97.12 336 ALA A N 1
ATOM 2565 C CA . ALA A 1 336 ? 1.040 -9.627 -2.477 1.00 97.12 336 ALA A CA 1
ATOM 2566 C C . ALA A 1 336 ? -0.464 -9.392 -2.639 1.00 97.12 336 ALA A C 1
ATOM 2568 O O . ALA A 1 336 ? -1.209 -10.359 -2.770 1.00 97.12 336 ALA A O 1
ATOM 2569 N N . ILE A 1 337 ? -0.892 -8.127 -2.680 1.00 98.12 337 ILE A N 1
ATOM 2570 C CA . ILE A 1 337 ? -2.283 -7.719 -2.926 1.00 98.12 337 ILE A CA 1
ATOM 2571 C C . ILE A 1 337 ? -2.475 -7.468 -4.416 1.00 98.12 337 ILE A C 1
ATOM 2573 O O . ILE A 1 337 ? -1.751 -6.674 -5.020 1.00 98.12 337 ILE A O 1
ATOM 2577 N N . TYR A 1 338 ? -3.504 -8.087 -4.982 1.00 98.50 338 TYR A N 1
ATOM 2578 C CA . TYR A 1 338 ? -3.957 -7.856 -6.345 1.00 98.50 338 TYR A CA 1
ATOM 2579 C C . TYR A 1 338 ? -5.423 -7.426 -6.360 1.00 98.50 338 TYR A C 1
ATOM 2581 O O . TYR A 1 338 ? -6.176 -7.697 -5.420 1.00 98.50 338 TYR A O 1
ATOM 2589 N N . THR A 1 339 ? -5.856 -6.826 -7.469 1.00 98.25 339 THR A N 1
ATOM 2590 C CA . THR A 1 339 ? -7.280 -6.821 -7.835 1.00 98.25 339 THR A CA 1
ATOM 2591 C C . THR A 1 339 ? -7.807 -8.254 -7.917 1.00 98.25 339 THR A C 1
ATOM 2593 O O . THR A 1 339 ? -7.048 -9.177 -8.214 1.00 98.25 339 THR A O 1
ATOM 2596 N N . LYS A 1 340 ? -9.108 -8.464 -7.681 1.00 97.94 340 LYS A N 1
ATOM 2597 C CA . LYS A 1 340 ? -9.714 -9.809 -7.639 1.00 97.94 340 LYS A CA 1
ATOM 2598 C C . LYS A 1 340 ? -9.478 -10.634 -8.907 1.00 97.94 340 LYS A C 1
ATOM 2600 O O . LYS A 1 340 ? -9.416 -11.855 -8.840 1.00 97.94 340 LYS A O 1
ATOM 2605 N N . ASP A 1 341 ? -9.341 -9.973 -10.053 1.00 97.81 341 ASP A N 1
ATOM 2606 C CA . ASP A 1 341 ? -9.055 -10.605 -11.343 1.00 97.81 341 ASP A CA 1
ATOM 2607 C C . ASP A 1 341 ? -7.570 -10.963 -11.559 1.00 97.81 341 ASP A C 1
ATOM 2609 O O . ASP A 1 341 ? -7.219 -11.503 -12.609 1.00 97.81 341 ASP A O 1
ATOM 2613 N N . GLY A 1 342 ? -6.691 -10.653 -10.600 1.00 97.94 342 GLY A N 1
ATOM 2614 C CA . GLY A 1 342 ? -5.256 -10.938 -10.648 1.00 97.94 342 GLY A CA 1
ATOM 2615 C C . GLY A 1 342 ? -4.469 -10.107 -11.669 1.00 97.94 342 GLY A C 1
ATOM 2616 O O . GLY A 1 342 ? -3.314 -10.439 -11.955 1.00 97.94 342 GLY A O 1
ATOM 2617 N N . LYS A 1 343 ? -5.068 -9.057 -12.253 1.00 98.44 343 LYS A N 1
ATOM 2618 C CA . LYS A 1 343 ? -4.443 -8.267 -13.331 1.00 98.44 343 LYS A CA 1
ATOM 2619 C C . LYS A 1 343 ? -3.613 -7.091 -12.843 1.00 98.44 343 LYS A C 1
ATOM 2621 O O . LYS A 1 343 ? -2.623 -6.750 -13.490 1.00 98.44 343 LYS A O 1
ATOM 2626 N N . THR A 1 344 ? -3.988 -6.475 -11.728 1.00 98.38 344 THR A N 1
ATOM 2627 C CA . THR A 1 344 ? -3.249 -5.342 -11.164 1.00 98.38 344 THR A CA 1
ATOM 2628 C C . THR A 1 344 ? -2.610 -5.761 -9.855 1.00 98.38 344 THR A C 1
ATOM 2630 O O . THR A 1 344 ? -3.317 -6.114 -8.914 1.00 98.38 344 THR A O 1
ATOM 2633 N N . LEU A 1 345 ? -1.280 -5.715 -9.798 1.00 98.50 345 LEU A N 1
ATOM 2634 C CA . LEU A 1 345 ? -0.521 -5.846 -8.560 1.00 98.50 345 LEU A CA 1
ATOM 2635 C C . LEU A 1 345 ? -0.540 -4.501 -7.832 1.00 98.50 345 LEU A C 1
ATOM 2637 O O . LEU A 1 345 ? 0.029 -3.534 -8.333 1.00 98.50 345 LEU A O 1
ATOM 2641 N N . ILE A 1 346 ? -1.198 -4.452 -6.675 1.00 97.69 346 ILE A N 1
ATOM 2642 C CA . ILE A 1 346 ? -1.402 -3.238 -5.872 1.00 97.69 346 ILE A CA 1
ATOM 2643 C C . ILE A 1 346 ? -0.268 -3.066 -4.860 1.00 97.69 346 ILE A C 1
ATOM 2645 O O . ILE A 1 346 ? 0.280 -1.978 -4.723 1.00 97.69 346 ILE A O 1
ATOM 2649 N N . LEU A 1 347 ? 0.097 -4.148 -4.170 1.00 97.38 347 LEU A N 1
ATOM 2650 C CA . LEU A 1 347 ? 1.171 -4.169 -3.178 1.00 97.38 347 LEU A CA 1
ATOM 2651 C C . LEU A 1 347 ? 1.956 -5.465 -3.319 1.00 97.38 347 LEU A C 1
ATOM 2653 O O . LEU A 1 347 ? 1.387 -6.551 -3.222 1.00 97.38 347 LEU A O 1
ATOM 2657 N N . GLY A 1 348 ? 3.261 -5.352 -3.497 1.00 96.62 348 GLY A N 1
ATOM 2658 C CA . GLY A 1 348 ? 4.208 -6.447 -3.456 1.00 96.62 348 GLY A CA 1
ATOM 2659 C C . GLY A 1 348 ? 5.212 -6.290 -2.319 1.00 96.62 348 GLY A C 1
ATOM 2660 O O . GLY A 1 348 ? 5.253 -5.277 -1.627 1.00 96.62 348 GLY A O 1
ATOM 2661 N N . ASN A 1 349 ? 6.016 -7.329 -2.120 1.00 93.88 349 ASN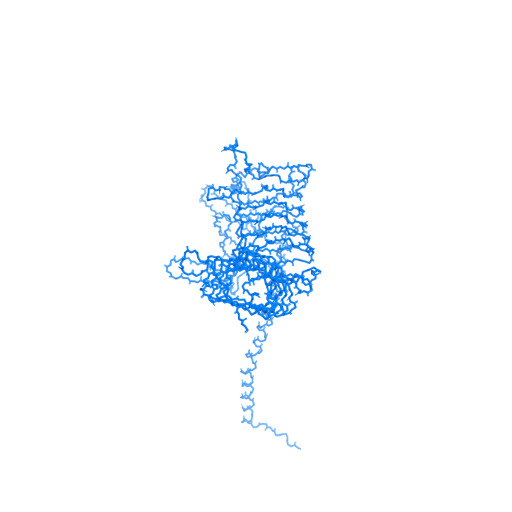 A N 1
ATOM 2662 C CA . ASN A 1 349 ? 7.090 -7.338 -1.144 1.00 93.88 349 ASN A CA 1
ATOM 2663 C C . ASN A 1 349 ? 8.261 -8.226 -1.581 1.00 93.88 349 ASN A C 1
ATOM 2665 O O . ASN A 1 349 ? 8.291 -8.736 -2.703 1.00 93.88 349 ASN A O 1
ATOM 2669 N N . GLN A 1 350 ? 9.233 -8.423 -0.688 1.00 92.06 350 GLN A N 1
ATOM 2670 C CA . GLN A 1 350 ? 10.415 -9.247 -0.954 1.00 92.06 350 GLN A CA 1
ATOM 2671 C C . GLN A 1 350 ? 10.072 -10.691 -1.363 1.00 92.06 350 GLN A C 1
ATOM 2673 O O . GLN A 1 350 ? 10.750 -11.259 -2.218 1.00 92.06 350 GLN A O 1
ATOM 2678 N N . THR A 1 351 ? 9.002 -11.272 -0.812 1.00 89.38 351 THR A N 1
ATOM 2679 C CA . THR A 1 351 ? 8.542 -12.632 -1.139 1.00 89.38 351 THR A CA 1
ATOM 2680 C C . THR A 1 351 ? 7.905 -12.698 -2.531 1.00 89.38 351 THR A C 1
ATOM 2682 O O . THR A 1 351 ? 8.112 -13.662 -3.278 1.00 89.38 351 THR A O 1
ATOM 2685 N N . SER A 1 352 ? 7.139 -11.670 -2.908 1.00 92.75 352 SER A N 1
ATOM 2686 C CA . SER A 1 352 ? 6.373 -11.659 -4.157 1.00 92.75 352 SER A CA 1
ATOM 2687 C C . SER A 1 352 ? 7.153 -11.153 -5.374 1.00 92.75 352 SER A C 1
ATOM 2689 O O . SER A 1 352 ? 6.765 -11.456 -6.500 1.00 92.75 352 SER A O 1
ATOM 2691 N N . ALA A 1 353 ? 8.263 -10.432 -5.188 1.00 91.12 353 ALA A N 1
ATOM 2692 C CA . ALA A 1 353 ? 9.004 -9.767 -6.269 1.00 91.12 353 ALA A CA 1
ATOM 2693 C C . ALA A 1 353 ? 9.493 -10.702 -7.390 1.00 91.12 353 ALA A C 1
ATOM 2695 O O . ALA A 1 353 ? 9.580 -1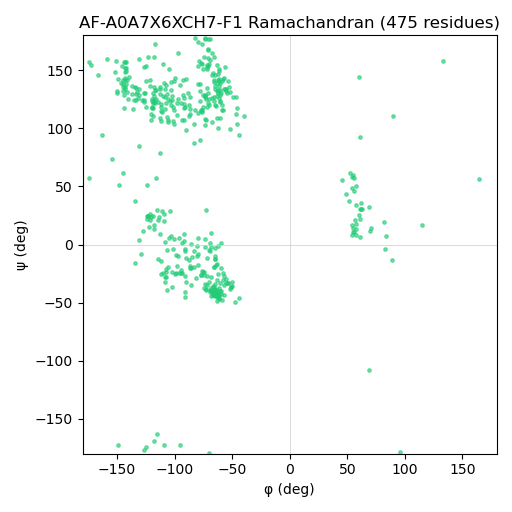0.302 -8.551 1.00 91.12 353 ALA A O 1
ATOM 2696 N N . ASN A 1 354 ? 9.791 -11.960 -7.065 1.00 94.00 354 ASN A N 1
ATOM 2697 C CA . ASN A 1 354 ? 10.178 -12.982 -8.045 1.00 94.00 354 ASN A CA 1
ATOM 2698 C C . ASN A 1 354 ? 9.049 -13.974 -8.362 1.00 94.00 354 ASN A C 1
ATOM 2700 O O . ASN A 1 354 ? 9.267 -14.956 -9.062 1.00 94.00 354 ASN A O 1
ATOM 2704 N N . ASN A 1 355 ? 7.845 -13.707 -7.856 1.00 95.44 355 ASN A N 1
ATOM 2705 C CA . ASN A 1 355 ? 6.656 -14.543 -7.985 1.00 95.44 355 ASN A CA 1
ATOM 2706 C C . ASN A 1 355 ? 5.425 -13.691 -8.356 1.00 95.44 355 ASN A C 1
ATOM 2708 O O . ASN A 1 355 ? 4.319 -13.934 -7.868 1.00 95.44 355 ASN A O 1
ATOM 2712 N N . ILE A 1 356 ? 5.604 -12.665 -9.194 1.00 98.00 356 ILE A N 1
ATOM 2713 C CA . ILE A 1 356 ? 4.488 -11.877 -9.734 1.00 98.00 356 ILE A CA 1
ATOM 2714 C C . ILE A 1 356 ? 3.641 -12.788 -10.634 1.00 98.00 356 ILE A C 1
ATOM 2716 O O . ILE A 1 356 ? 4.183 -13.571 -11.417 1.00 98.00 356 ILE A O 1
ATOM 2720 N N . LEU A 1 357 ? 2.312 -12.711 -10.517 1.00 98.12 357 LEU A N 1
ATOM 2721 C CA . LEU A 1 357 ? 1.408 -13.568 -11.285 1.00 98.12 357 LEU A CA 1
ATOM 2722 C C . LEU A 1 357 ? 1.557 -13.352 -12.799 1.00 98.12 357 LEU A C 1
ATOM 2724 O O . LEU A 1 357 ? 1.637 -12.230 -13.289 1.00 98.12 357 LEU A O 1
ATOM 2728 N N . ASN A 1 358 ? 1.495 -14.438 -13.569 1.00 97.44 358 ASN A N 1
ATOM 2729 C CA . ASN A 1 358 ? 1.506 -14.395 -15.038 1.00 97.44 358 ASN A CA 1
ATOM 2730 C C . ASN A 1 358 ? 0.215 -13.819 -15.654 1.00 97.44 358 ASN A C 1
ATOM 2732 O O . ASN A 1 358 ? 0.114 -13.688 -16.870 1.00 97.44 358 ASN A O 1
ATOM 2736 N N . THR A 1 359 ? -0.785 -13.512 -14.829 1.00 97.94 359 THR A N 1
ATOM 2737 C CA . THR A 1 359 ? -1.996 -12.778 -15.209 1.00 97.94 359 THR A CA 1
ATOM 2738 C C . THR A 1 359 ? -1.835 -11.270 -15.040 1.00 97.94 359 THR A C 1
ATOM 2740 O O . THR A 1 359 ? -2.687 -10.517 -15.503 1.00 97.94 359 THR A O 1
ATOM 2743 N N . THR A 1 360 ? -0.772 -10.813 -14.369 1.00 98.69 360 THR A N 1
ATOM 2744 C CA . THR A 1 360 ? -0.562 -9.399 -14.062 1.00 98.69 360 THR A CA 1
ATOM 2745 C C . THR A 1 360 ? -0.241 -8.622 -15.329 1.00 98.69 360 THR A C 1
ATOM 2747 O O . THR A 1 360 ? 0.758 -8.891 -15.992 1.00 98.69 360 THR A O 1
ATOM 2750 N N . THR A 1 361 ? -1.073 -7.635 -15.645 1.00 98.62 361 THR A N 1
ATOM 2751 C CA . THR A 1 361 ? -0.880 -6.704 -16.763 1.00 98.62 361 THR A CA 1
ATOM 2752 C C . THR A 1 361 ? -0.363 -5.348 -16.295 1.00 98.62 361 THR A C 1
ATOM 2754 O O . THR A 1 361 ? 0.277 -4.638 -17.068 1.00 98.62 361 THR A O 1
ATOM 2757 N N . ARG A 1 362 ? -0.599 -4.988 -15.026 1.00 98.69 362 ARG A N 1
ATOM 2758 C CA . ARG A 1 362 ? -0.196 -3.703 -14.447 1.00 98.69 362 ARG A CA 1
ATOM 2759 C C . ARG A 1 362 ? 0.474 -3.885 -13.090 1.00 98.69 362 ARG A C 1
ATOM 2761 O O . ARG A 1 362 ? -0.081 -4.536 -12.205 1.00 98.69 362 ARG A O 1
ATOM 2768 N N . ILE A 1 363 ? 1.640 -3.270 -12.925 1.00 98.62 363 ILE A N 1
ATOM 2769 C CA . ILE A 1 363 ? 2.279 -3.073 -11.620 1.00 98.62 363 ILE A CA 1
ATOM 2770 C C . ILE A 1 363 ? 1.941 -1.650 -11.182 1.00 98.62 363 ILE A C 1
ATOM 2772 O O . ILE A 1 363 ? 2.363 -0.697 -11.837 1.00 98.62 363 ILE A O 1
ATOM 2776 N N . ALA A 1 364 ? 1.121 -1.528 -10.138 1.00 98.25 364 ALA A N 1
ATOM 2777 C CA . ALA A 1 364 ? 0.565 -0.254 -9.704 1.00 98.25 364 ALA A CA 1
ATOM 2778 C C . ALA A 1 364 ? 1.612 0.660 -9.056 1.00 98.25 364 ALA A C 1
ATOM 2780 O O . ALA A 1 364 ? 2.728 0.247 -8.718 1.00 98.25 364 ALA A O 1
ATOM 2781 N N . GLN A 1 365 ? 1.207 1.917 -8.868 1.00 97.56 365 GLN A N 1
ATOM 2782 C CA . GLN A 1 365 ? 2.022 2.944 -8.239 1.00 97.56 365 GLN A CA 1
ATOM 2783 C C . GLN A 1 365 ? 2.570 2.458 -6.889 1.00 97.56 365 GLN A C 1
ATOM 2785 O O . GLN A 1 365 ? 1.822 1.930 -6.070 1.00 97.56 365 GLN A O 1
ATOM 2790 N N . ASN A 1 366 ? 3.875 2.629 -6.667 1.00 96.88 366 ASN A N 1
ATOM 2791 C CA . ASN A 1 366 ? 4.591 2.200 -5.457 1.00 96.88 366 ASN A CA 1
ATOM 2792 C C . ASN A 1 366 ? 4.476 0.713 -5.059 1.00 96.88 366 ASN A C 1
ATOM 2794 O O . ASN A 1 366 ? 4.874 0.380 -3.941 1.00 96.88 366 ASN A O 1
ATOM 2798 N N . ALA A 1 367 ? 4.002 -0.191 -5.927 1.00 97.31 367 ALA A N 1
ATOM 2799 C CA . ALA A 1 367 ? 3.737 -1.584 -5.549 1.00 97.31 367 ALA A CA 1
ATOM 2800 C C . ALA A 1 367 ? 4.913 -2.275 -4.830 1.00 97.31 367 ALA A C 1
ATOM 2802 O O . ALA A 1 367 ? 4.689 -3.052 -3.911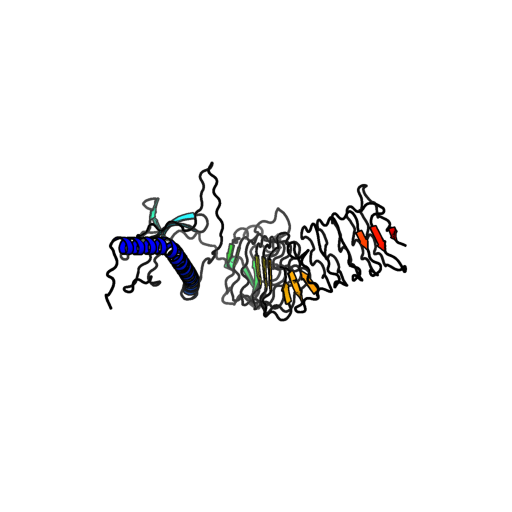 1.00 97.31 367 ALA A O 1
ATOM 2803 N N . PHE A 1 368 ? 6.158 -1.970 -5.199 1.00 97.31 368 PHE A N 1
ATOM 2804 C CA . PHE A 1 368 ? 7.374 -2.449 -4.536 1.00 97.31 368 PHE A CA 1
ATOM 2805 C C . PHE A 1 368 ? 8.271 -1.317 -4.016 1.00 97.31 368 PHE A C 1
ATOM 2807 O O . PHE A 1 368 ? 9.467 -1.517 -3.802 1.00 97.31 368 PHE A O 1
ATOM 2814 N N . SER A 1 369 ? 7.747 -0.112 -3.812 1.00 96.94 369 SER A N 1
ATOM 2815 C CA . SER A 1 369 ? 8.534 1.021 -3.310 1.00 96.94 369 SER A CA 1
ATOM 2816 C C . SER A 1 369 ? 9.070 0.734 -1.896 1.00 96.94 369 SER A C 1
ATOM 2818 O O . SER A 1 369 ? 8.365 0.139 -1.082 1.00 96.94 369 SER A O 1
ATOM 2820 N N . TYR A 1 370 ? 10.323 1.101 -1.600 1.00 96.12 370 TYR A N 1
ATOM 2821 C CA . TYR A 1 370 ? 10.972 0.901 -0.286 1.00 96.12 370 TYR A CA 1
ATOM 2822 C C . TYR A 1 370 ? 11.026 -0.561 0.224 1.00 96.12 370 TYR A C 1
ATOM 2824 O O . TYR A 1 370 ? 10.969 -0.812 1.426 1.00 96.12 370 TYR A O 1
ATOM 2832 N N . ASN A 1 371 ? 11.176 -1.551 -0.662 1.00 94.19 371 ASN A N 1
ATOM 2833 C CA . ASN A 1 371 ? 11.128 -2.975 -0.289 1.00 94.19 371 ASN A CA 1
ATOM 2834 C C . ASN A 1 371 ? 12.492 -3.668 -0.144 1.00 94.19 371 ASN A C 1
ATOM 2836 O O . ASN A 1 371 ? 12.549 -4.877 0.059 1.00 94.19 371 ASN A O 1
ATOM 2840 N N . ASN A 1 372 ? 13.609 -2.943 -0.254 1.00 94.44 372 ASN A N 1
ATOM 2841 C CA . ASN A 1 372 ? 14.960 -3.524 -0.219 1.00 94.44 372 ASN A CA 1
ATOM 2842 C C . ASN A 1 372 ? 15.225 -4.621 -1.278 1.00 94.44 372 ASN A C 1
ATOM 2844 O O . ASN A 1 372 ? 16.171 -5.395 -1.123 1.00 94.44 372 ASN A O 1
ATOM 2848 N N . LEU A 1 373 ? 14.448 -4.676 -2.368 1.00 95.94 373 LEU A N 1
ATOM 2849 C CA . LEU A 1 373 ? 14.564 -5.721 -3.388 1.00 95.94 373 LEU A CA 1
ATOM 2850 C C . LEU A 1 373 ? 15.940 -5.720 -4.046 1.00 95.94 373 LEU A C 1
ATOM 2852 O O . LEU A 1 373 ? 16.404 -4.675 -4.490 1.00 95.94 373 LEU A O 1
ATOM 2856 N N . THR A 1 374 ? 16.566 -6.889 -4.180 1.00 95.94 374 THR A N 1
ATOM 2857 C CA . THR A 1 374 ? 17.839 -7.063 -4.908 1.00 95.94 374 THR A CA 1
ATOM 2858 C C . THR A 1 374 ? 17.646 -7.581 -6.333 1.00 95.94 374 THR A C 1
ATOM 2860 O O . THR A 1 374 ? 18.489 -7.342 -7.203 1.00 95.94 374 THR A O 1
ATOM 2863 N N . THR A 1 375 ? 16.525 -8.264 -6.570 1.00 95.31 375 THR A N 1
ATOM 2864 C CA . THR A 1 375 ? 16.094 -8.837 -7.849 1.00 95.31 375 THR A CA 1
ATOM 2865 C C . THR A 1 375 ? 14.577 -8.725 -7.978 1.00 95.31 375 THR A C 1
ATOM 2867 O O . THR A 1 375 ? 13.870 -8.603 -6.976 1.00 95.31 375 THR A O 1
ATOM 2870 N N . VAL A 1 376 ? 14.090 -8.757 -9.214 1.00 96.75 376 VAL A N 1
ATOM 2871 C CA . VAL A 1 376 ? 12.666 -8.819 -9.548 1.00 96.75 376 VAL A CA 1
ATOM 2872 C C . VAL A 1 376 ? 12.510 -9.580 -10.860 1.00 96.75 376 VAL A C 1
ATOM 2874 O O . VAL A 1 376 ? 13.319 -9.410 -11.776 1.00 96.75 376 VAL A O 1
ATOM 2877 N N . THR A 1 377 ? 11.459 -10.390 -10.966 1.00 95.38 377 THR A N 1
ATOM 2878 C CA . THR A 1 377 ? 11.066 -11.044 -12.218 1.00 95.38 377 THR A CA 1
ATOM 2879 C C . THR A 1 377 ? 9.738 -10.465 -12.684 1.00 95.38 377 THR A C 1
ATOM 2881 O O . THR A 1 377 ? 8.699 -10.717 -12.078 1.00 95.38 377 THR A O 1
ATOM 2884 N N . ILE A 1 378 ? 9.771 -9.680 -13.763 1.00 96.50 378 ILE A N 1
ATOM 2885 C CA . ILE A 1 378 ? 8.574 -9.075 -14.357 1.00 96.50 378 ILE A CA 1
ATOM 2886 C C . ILE A 1 378 ? 8.022 -10.039 -15.423 1.00 96.50 378 ILE A C 1
ATOM 2888 O O . ILE A 1 378 ? 8.738 -10.339 -16.383 1.00 96.50 378 ILE A O 1
ATOM 2892 N N . PRO A 1 379 ? 6.784 -10.551 -15.285 1.00 96.88 379 PRO A N 1
ATOM 2893 C CA . PRO A 1 379 ? 6.234 -11.512 -16.231 1.00 96.88 379 PRO A CA 1
ATOM 2894 C C . PRO A 1 379 ? 5.891 -10.852 -17.571 1.00 96.88 379 PRO A C 1
ATOM 2896 O O . PRO A 1 379 ? 5.545 -9.673 -17.638 1.00 96.88 379 PRO A O 1
ATOM 2899 N N . SER A 1 380 ? 5.924 -11.639 -18.650 1.00 96.56 380 SER A N 1
ATOM 2900 C CA . SER A 1 380 ? 5.636 -11.189 -20.023 1.00 96.56 380 SER A CA 1
ATOM 2901 C C . SER A 1 380 ? 4.172 -10.815 -20.284 1.00 96.56 380 SER A C 1
ATOM 2903 O O . SER A 1 380 ? 3.809 -10.480 -21.407 1.00 96.56 380 SER A O 1
ATOM 2905 N N . SER A 1 381 ? 3.312 -10.903 -19.272 1.00 97.88 381 SER A N 1
ATOM 2906 C CA . SER A 1 381 ? 1.949 -10.378 -19.299 1.00 97.88 381 SER A CA 1
ATOM 2907 C C . SER A 1 381 ? 1.885 -8.887 -18.964 1.00 97.88 381 SER A C 1
ATOM 2909 O O . SER A 1 381 ? 0.889 -8.244 -19.287 1.00 97.88 381 SER A O 1
ATOM 2911 N N . VAL A 1 382 ? 2.919 -8.328 -18.319 1.00 98.50 382 VAL A N 1
ATOM 2912 C CA . VAL A 1 382 ? 2.928 -6.931 -17.866 1.00 98.50 382 VAL A CA 1
ATOM 2913 C C . VAL A 1 382 ? 3.072 -5.998 -19.059 1.00 98.50 382 VAL A C 1
ATOM 2915 O O . VAL A 1 382 ? 4.035 -6.095 -19.820 1.00 98.50 382 VAL A O 1
ATOM 2918 N N . THR A 1 383 ? 2.133 -5.064 -19.187 1.00 97.81 383 THR A N 1
ATOM 2919 C CA . THR A 1 383 ? 2.121 -4.017 -20.214 1.00 97.81 383 THR A CA 1
ATOM 2920 C C . THR A 1 383 ? 2.433 -2.639 -19.638 1.00 97.81 383 THR A C 1
ATOM 2922 O O . THR A 1 383 ? 2.986 -1.795 -20.342 1.00 97.81 383 THR A O 1
ATOM 2925 N N . ASN A 1 384 ? 2.121 -2.407 -18.358 1.00 98.12 384 ASN A N 1
ATOM 2926 C CA . ASN A 1 384 ? 2.280 -1.111 -17.701 1.00 98.12 384 ASN A CA 1
ATOM 2927 C C . ASN A 1 384 ? 2.979 -1.260 -16.345 1.00 98.12 384 ASN A C 1
ATOM 2929 O O . ASN A 1 384 ? 2.595 -2.096 -15.522 1.00 98.12 384 ASN A O 1
ATOM 2933 N N . ILE A 1 385 ? 3.992 -0.426 -16.120 1.00 98.50 385 ILE A N 1
ATOM 2934 C CA . ILE A 1 385 ? 4.656 -0.264 -14.827 1.00 98.50 385 ILE A CA 1
ATOM 2935 C C . ILE A 1 385 ? 4.490 1.200 -14.433 1.00 98.50 385 ILE A C 1
ATOM 2937 O O . ILE A 1 385 ? 5.024 2.078 -15.111 1.00 98.50 385 ILE A O 1
ATOM 2941 N N . ASP A 1 386 ? 3.712 1.448 -13.387 1.00 98.50 386 ASP A N 1
ATOM 2942 C CA . ASP A 1 386 ? 3.324 2.795 -12.975 1.00 98.50 386 ASP A CA 1
ATOM 2943 C C . ASP A 1 386 ? 4.421 3.513 -12.177 1.00 98.50 386 ASP A C 1
ATOM 2945 O O . ASP A 1 386 ? 5.446 2.936 -11.798 1.00 98.50 386 ASP A O 1
ATOM 2949 N N . ASP A 1 387 ? 4.166 4.790 -11.889 1.00 98.56 387 ASP A N 1
ATOM 2950 C CA . ASP A 1 387 ? 5.089 5.662 -11.178 1.00 98.56 387 ASP A CA 1
ATOM 2951 C C . ASP A 1 387 ? 5.548 5.057 -9.845 1.00 98.56 387 ASP A C 1
ATOM 2953 O O . ASP A 1 387 ? 4.783 4.452 -9.091 1.00 98.56 387 ASP A O 1
ATOM 2957 N N . PHE A 1 388 ? 6.825 5.245 -9.528 1.00 98.25 388 PHE A N 1
ATOM 2958 C CA . PHE A 1 388 ? 7.446 4.783 -8.286 1.00 98.25 388 PHE A CA 1
ATOM 2959 C C . PHE A 1 388 ? 7.357 3.267 -8.011 1.00 98.25 388 PHE A C 1
ATOM 2961 O O . PHE A 1 388 ? 7.736 2.839 -6.921 1.00 98.25 388 PHE A O 1
ATOM 2968 N N . ALA A 1 389 ? 6.895 2.428 -8.952 1.00 98.19 389 ALA A N 1
ATOM 2969 C CA . ALA A 1 389 ? 6.606 1.016 -8.679 1.00 98.19 389 ALA A CA 1
ATOM 2970 C C . ALA A 1 389 ? 7.779 0.241 -8.051 1.00 98.19 389 ALA A C 1
ATOM 2972 O O . ALA A 1 389 ? 7.544 -0.626 -7.219 1.00 98.19 389 ALA A O 1
ATOM 2973 N N . PHE A 1 390 ? 9.028 0.575 -8.389 1.00 98.44 390 PHE A N 1
ATOM 2974 C CA . PHE A 1 390 ? 10.254 -0.007 -7.827 1.00 98.44 390 PHE A CA 1
ATOM 2975 C C . PHE A 1 390 ? 11.178 1.051 -7.199 1.00 98.44 390 PHE A C 1
ATOM 2977 O O . PHE A 1 390 ? 12.394 0.845 -7.094 1.00 98.44 390 PHE A O 1
ATOM 2984 N N . TYR A 1 391 ? 10.616 2.181 -6.771 1.00 98.31 391 TYR A N 1
ATOM 2985 C CA . TYR A 1 391 ? 11.358 3.292 -6.185 1.00 98.31 391 TYR A CA 1
ATOM 2986 C C . TYR A 1 391 ? 12.106 2.870 -4.913 1.00 98.31 391 TYR A C 1
ATOM 2988 O O . TYR A 1 391 ? 11.582 2.139 -4.075 1.00 98.31 391 TYR A O 1
ATOM 2996 N N . ASN A 1 392 ? 13.342 3.350 -4.767 1.00 97.75 392 ASN A N 1
ATOM 2997 C CA . ASN A 1 392 ? 14.186 3.143 -3.590 1.00 97.75 392 ASN A CA 1
ATOM 2998 C C . ASN A 1 392 ? 14.337 1.667 -3.178 1.00 97.75 392 ASN A C 1
ATOM 3000 O O . ASN A 1 392 ? 13.974 1.253 -2.076 1.00 97.75 392 ASN A O 1
ATOM 3004 N N . ASN A 1 393 ? 14.899 0.870 -4.085 1.00 97.88 393 ASN A N 1
ATOM 3005 C CA . ASN A 1 393 ? 15.244 -0.531 -3.853 1.00 97.88 393 ASN A CA 1
ATOM 3006 C C . ASN A 1 393 ? 16.762 -0.758 -3.994 1.00 97.88 393 ASN A C 1
ATOM 3008 O O . ASN A 1 393 ? 17.571 0.170 -4.019 1.00 97.88 393 ASN A O 1
ATOM 3012 N N . LYS A 1 394 ? 17.183 -2.023 -4.027 1.00 97.38 394 LYS A N 1
ATOM 3013 C CA . LYS A 1 394 ? 18.582 -2.447 -4.165 1.00 97.38 394 LYS A CA 1
ATOM 3014 C C . LYS A 1 394 ? 18.791 -3.276 -5.439 1.00 97.38 394 LYS A C 1
ATOM 3016 O O . LYS A 1 394 ? 19.718 -4.085 -5.486 1.00 97.38 394 LYS A O 1
ATOM 3021 N N . LEU A 1 395 ? 17.939 -3.097 -6.458 1.00 97.62 395 LEU A N 1
ATOM 3022 C CA . LEU A 1 395 ? 17.963 -3.906 -7.678 1.00 97.62 395 LEU A CA 1
ATOM 3023 C C . LEU A 1 395 ? 19.302 -3.727 -8.388 1.00 97.62 395 LEU A C 1
ATOM 3025 O O . LEU A 1 395 ? 19.704 -2.599 -8.658 1.00 97.62 395 LEU A O 1
ATOM 3029 N N . THR A 1 396 ? 19.987 -4.829 -8.686 1.00 95.50 396 THR A N 1
ATOM 3030 C CA . THR A 1 396 ? 21.312 -4.817 -9.344 1.00 95.50 396 THR A CA 1
ATOM 3031 C C . THR A 1 396 ? 21.241 -5.091 -10.845 1.00 95.50 396 THR A C 1
ATOM 3033 O O . THR A 1 396 ? 22.106 -4.657 -11.613 1.00 95.50 396 THR A O 1
ATOM 3036 N N . SER A 1 397 ? 20.183 -5.783 -11.260 1.00 90.38 397 SER A N 1
ATOM 3037 C CA . SER A 1 397 ? 19.850 -6.106 -12.642 1.00 90.38 397 SER A CA 1
ATOM 3038 C C . SER A 1 397 ? 18.341 -6.012 -12.839 1.00 90.38 397 SER A C 1
ATOM 3040 O O . SER A 1 397 ? 17.570 -6.091 -11.879 1.00 90.38 397 SER A O 1
ATOM 3042 N N . LEU A 1 398 ? 17.934 -5.814 -14.088 1.00 91.25 398 LEU A N 1
ATOM 3043 C CA . LEU A 1 398 ? 16.542 -5.679 -14.480 1.00 91.25 398 LEU A CA 1
ATOM 3044 C C . LEU A 1 398 ? 16.377 -6.199 -15.903 1.00 91.25 398 LEU A C 1
ATOM 3046 O O . LEU A 1 398 ? 17.106 -5.789 -16.803 1.00 91.25 398 LEU A O 1
ATOM 3050 N N . THR A 1 399 ? 15.393 -7.070 -16.103 1.00 88.12 399 THR A N 1
ATOM 3051 C CA . THR A 1 399 ? 14.931 -7.461 -17.437 1.00 88.12 399 THR A CA 1
ATOM 3052 C C . THR A 1 399 ? 13.527 -6.910 -17.626 1.00 88.12 399 THR A C 1
ATOM 3054 O O . THR A 1 399 ? 12.610 -7.309 -16.910 1.00 88.12 399 THR A O 1
ATOM 3057 N N . ILE A 1 400 ? 13.365 -5.981 -18.568 1.00 91.44 400 ILE A N 1
ATOM 3058 C CA . ILE A 1 400 ? 12.051 -5.491 -18.987 1.00 91.44 400 ILE A CA 1
ATOM 3059 C C . ILE A 1 400 ? 11.538 -6.420 -20.093 1.00 91.44 400 ILE A C 1
ATOM 3061 O O . ILE A 1 400 ? 12.217 -6.562 -21.111 1.00 91.44 400 ILE A O 1
ATOM 3065 N N . PRO A 1 401 ? 10.382 -7.086 -19.924 1.00 92.25 401 PRO A N 1
ATOM 3066 C CA . PRO A 1 401 ? 9.861 -7.961 -20.962 1.00 92.25 401 PRO A CA 1
ATOM 3067 C C . PRO A 1 401 ? 9.338 -7.159 -22.161 1.00 92.25 401 PRO A C 1
ATOM 3069 O O . PRO A 1 401 ? 8.808 -6.059 -22.005 1.00 92.25 401 PRO A O 1
ATOM 3072 N N . ASN A 1 402 ? 9.392 -7.770 -23.351 1.00 91.06 402 ASN A N 1
ATOM 3073 C CA . ASN A 1 402 ? 8.929 -7.194 -24.628 1.00 91.06 402 ASN A CA 1
ATOM 3074 C C . ASN A 1 402 ? 7.420 -6.881 -24.685 1.00 91.06 402 ASN A C 1
ATOM 3076 O O . ASN A 1 402 ? 6.913 -6.446 -25.713 1.00 91.06 402 ASN A O 1
ATOM 3080 N N . SER A 1 403 ? 6.677 -7.169 -23.621 1.00 95.12 403 SER A N 1
ATOM 3081 C CA . SER A 1 403 ? 5.268 -6.816 -23.470 1.00 95.12 403 SER A CA 1
ATOM 3082 C C . SER A 1 403 ? 5.064 -5.418 -22.890 1.00 95.12 403 SER A C 1
ATOM 3084 O O . SER A 1 403 ? 3.980 -4.859 -23.041 1.00 95.12 403 SER A O 1
ATOM 3086 N N . VAL A 1 404 ? 6.072 -4.850 -22.218 1.00 96.00 404 VAL A N 1
ATOM 3087 C CA . VAL A 1 404 ? 5.951 -3.546 -21.560 1.00 96.00 404 VAL A CA 1
ATOM 3088 C C . VAL A 1 404 ? 5.869 -2.449 -22.612 1.00 96.00 404 VAL A C 1
ATOM 3090 O O . VAL A 1 404 ? 6.698 -2.377 -23.518 1.00 96.00 404 VAL A O 1
ATOM 3093 N N . VAL A 1 405 ? 4.869 -1.585 -22.459 1.00 94.94 405 VAL A N 1
ATOM 3094 C CA . VAL A 1 405 ? 4.594 -0.444 -23.337 1.00 94.94 405 VAL A CA 1
ATOM 3095 C C . VAL A 1 405 ? 4.979 0.869 -22.655 1.00 94.94 405 VAL A C 1
ATOM 3097 O O . VAL A 1 405 ? 5.548 1.753 -23.295 1.00 94.94 405 VAL A O 1
ATOM 3100 N N . SER A 1 406 ? 4.725 0.995 -21.348 1.00 95.38 406 SER A N 1
ATOM 3101 C CA . SER A 1 406 ? 4.998 2.221 -20.590 1.00 95.38 406 SER A CA 1
ATOM 3102 C C . SER A 1 406 ? 5.688 1.956 -19.252 1.00 95.38 406 SER A C 1
ATOM 3104 O O . SER A 1 406 ? 5.254 1.094 -18.482 1.00 95.38 406 SER A O 1
ATOM 3106 N N . ILE A 1 407 ? 6.706 2.766 -18.958 1.00 97.88 407 ILE A N 1
ATOM 3107 C CA . ILE A 1 407 ? 7.388 2.856 -17.662 1.00 97.88 407 ILE A CA 1
ATOM 3108 C C . ILE A 1 407 ? 7.117 4.251 -17.090 1.00 97.88 407 ILE A C 1
ATOM 3110 O O . ILE A 1 407 ? 7.437 5.238 -17.750 1.00 97.88 407 ILE A O 1
ATOM 3114 N N . GLY A 1 408 ? 6.535 4.329 -15.895 1.00 98.44 408 GLY A N 1
ATOM 3115 C CA . GLY A 1 408 ? 6.148 5.576 -15.234 1.00 98.44 408 GLY A CA 1
ATOM 3116 C C . GLY A 1 408 ? 7.311 6.400 -14.677 1.00 98.44 408 GLY A C 1
ATOM 3117 O O . GLY A 1 408 ? 8.488 6.009 -14.729 1.00 98.44 408 GLY A O 1
ATOM 3118 N N . ASP A 1 409 ? 6.974 7.551 -14.110 1.00 98.62 409 ASP A N 1
ATOM 3119 C CA . ASP A 1 409 ? 7.918 8.470 -13.483 1.00 98.62 409 ASP A CA 1
ATOM 3120 C C . ASP A 1 409 ? 8.544 7.833 -12.230 1.00 98.62 409 ASP A C 1
ATOM 3122 O O . ASP A 1 409 ? 7.903 7.103 -11.478 1.00 98.62 409 ASP A O 1
ATOM 3126 N N . TYR A 1 410 ? 9.839 8.067 -12.005 1.00 98.44 410 TYR A N 1
ATOM 3127 C CA . TYR A 1 410 ? 10.593 7.557 -10.847 1.00 98.44 410 TYR A CA 1
ATOM 3128 C C . TYR A 1 410 ? 10.579 6.024 -10.642 1.00 98.44 410 TYR A C 1
ATOM 3130 O O . TYR A 1 410 ? 11.056 5.551 -9.610 1.00 98.44 410 TYR A O 1
ATOM 3138 N N . THR A 1 411 ? 10.093 5.239 -11.613 1.00 98.38 411 THR A N 1
ATOM 3139 C CA . THR A 1 411 ? 9.831 3.794 -11.472 1.00 98.38 411 THR A CA 1
ATOM 3140 C C . THR A 1 411 ? 10.975 3.003 -10.834 1.00 98.38 411 THR A C 1
ATOM 3142 O O . THR A 1 411 ? 10.738 2.268 -9.889 1.00 98.38 411 THR A O 1
ATOM 3145 N N . PHE A 1 412 ? 12.211 3.159 -11.306 1.00 98.31 412 PHE A N 1
ATOM 3146 C CA . PHE A 1 412 ? 13.425 2.498 -10.803 1.00 98.31 412 PHE A CA 1
ATOM 3147 C C . PHE A 1 412 ? 14.414 3.495 -10.175 1.00 98.31 412 PHE A C 1
ATOM 3149 O O . PHE A 1 412 ? 15.619 3.224 -10.103 1.00 98.31 412 PHE A O 1
ATOM 3156 N N . TYR A 1 413 ? 13.935 4.651 -9.712 1.00 97.94 413 TYR A N 1
ATOM 3157 C CA . TYR A 1 413 ? 14.776 5.661 -9.074 1.00 97.94 413 TYR A CA 1
ATOM 3158 C C . TYR A 1 413 ? 15.444 5.119 -7.803 1.00 97.94 413 TYR A C 1
ATOM 3160 O O . TYR A 1 413 ? 14.821 4.397 -7.024 1.00 97.94 413 TYR A O 1
ATOM 3168 N N . ASN A 1 414 ? 16.698 5.512 -7.568 1.00 97.12 414 ASN A N 1
ATOM 3169 C CA . ASN A 1 414 ? 17.496 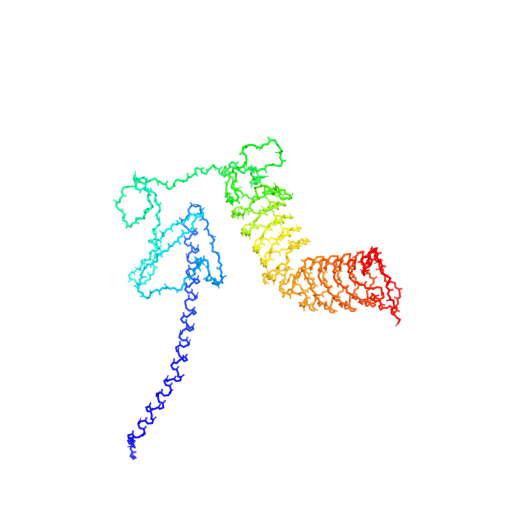5.130 -6.397 1.00 97.12 414 ASN A CA 1
ATOM 3170 C C . ASN A 1 414 ? 17.589 3.609 -6.197 1.00 97.12 414 ASN A C 1
ATOM 3172 O O . ASN A 1 414 ? 17.210 3.073 -5.160 1.00 97.12 414 ASN A O 1
ATOM 3176 N N . ASN A 1 415 ? 18.106 2.925 -7.215 1.00 97.75 415 ASN A N 1
ATOM 3177 C CA . ASN A 1 415 ? 18.416 1.497 -7.194 1.00 97.75 415 ASN A CA 1
ATOM 3178 C C . ASN A 1 415 ? 19.938 1.277 -7.331 1.00 97.75 415 ASN A C 1
ATOM 3180 O O . ASN A 1 415 ? 20.742 2.178 -7.069 1.00 97.75 415 ASN A O 1
ATOM 3184 N N . LYS A 1 416 ? 20.369 0.057 -7.671 1.00 96.88 416 LYS A N 1
ATOM 3185 C CA . LYS A 1 416 ? 21.780 -0.319 -7.875 1.00 96.88 416 LYS A CA 1
ATOM 3186 C C . LYS A 1 416 ? 22.016 -0.916 -9.265 1.00 96.88 416 LYS A C 1
ATOM 3188 O O . LYS A 1 416 ? 22.961 -1.683 -9.446 1.00 96.88 416 LYS A O 1
ATOM 3193 N N . LEU A 1 417 ? 21.162 -0.580 -10.238 1.00 95.88 417 LEU A N 1
ATOM 3194 C CA . LEU A 1 417 ? 21.209 -1.160 -11.577 1.00 95.88 417 LEU A CA 1
ATOM 3195 C C . LEU A 1 417 ? 22.531 -0.800 -12.244 1.00 95.88 417 LEU A C 1
ATOM 3197 O O . LEU A 1 417 ? 22.936 0.359 -12.233 1.00 95.88 417 LEU A O 1
ATOM 3201 N N . THR A 1 418 ? 23.190 -1.793 -12.829 1.00 93.62 418 THR A N 1
ATOM 3202 C CA . THR A 1 418 ? 24.465 -1.614 -13.550 1.00 93.62 418 THR A CA 1
ATOM 3203 C C . THR A 1 418 ? 24.302 -1.688 -15.065 1.00 93.62 418 THR A C 1
ATOM 3205 O O . THR A 1 418 ? 25.156 -1.227 -15.816 1.00 93.62 418 THR A O 1
ATOM 3208 N N . ASN A 1 419 ? 23.201 -2.268 -15.526 1.00 91.00 419 ASN A N 1
ATOM 3209 C CA . ASN A 1 419 ? 22.836 -2.396 -16.925 1.00 91.00 419 ASN A CA 1
ATOM 3210 C C . ASN A 1 419 ? 21.312 -2.439 -17.034 1.00 91.00 419 ASN A C 1
ATOM 3212 O O . ASN A 1 419 ? 20.636 -2.913 -16.118 1.00 91.00 419 ASN A O 1
ATOM 3216 N N . VAL A 1 420 ? 20.791 -1.917 -18.141 1.00 91.75 420 VAL A N 1
ATOM 3217 C CA . VAL A 1 420 ? 19.365 -1.955 -18.466 1.00 91.75 420 VAL A CA 1
ATOM 3218 C C . VAL A 1 420 ? 19.233 -2.159 -19.967 1.00 91.75 420 VAL A C 1
ATOM 3220 O O . VAL A 1 420 ? 19.898 -1.480 -20.750 1.00 91.75 420 VAL A O 1
ATOM 3223 N N . SER A 1 421 ? 18.361 -3.081 -20.365 1.00 90.06 421 SER A N 1
ATOM 3224 C CA . SER A 1 421 ? 17.940 -3.248 -21.752 1.00 90.06 421 SER A CA 1
ATOM 3225 C C . SER A 1 421 ? 16.441 -2.985 -21.855 1.00 90.06 421 SER A C 1
ATOM 3227 O O . SER A 1 421 ? 15.652 -3.538 -21.089 1.00 90.06 421 SER A O 1
ATOM 3229 N N . ILE A 1 422 ? 16.075 -2.100 -22.777 1.00 89.69 422 ILE A N 1
ATOM 3230 C CA . ILE A 1 422 ? 14.709 -1.704 -23.102 1.00 89.69 422 ILE A CA 1
ATOM 3231 C C . ILE A 1 422 ? 14.354 -2.297 -24.464 1.00 89.69 422 ILE A C 1
ATOM 3233 O O . ILE A 1 422 ? 15.083 -2.105 -25.438 1.00 89.69 422 ILE A O 1
ATOM 3237 N N . SER A 1 423 ? 13.234 -3.010 -24.520 1.00 85.31 423 SER A N 1
ATOM 3238 C CA . SER A 1 423 ? 12.692 -3.604 -25.739 1.00 85.31 423 SER A CA 1
ATOM 3239 C C . SER A 1 423 ? 12.056 -2.567 -26.666 1.00 85.31 423 SER A C 1
ATOM 3241 O O . SER A 1 423 ? 11.634 -1.491 -26.238 1.00 85.31 423 SER A O 1
ATOM 3243 N N . ASN A 1 424 ? 11.893 -2.941 -27.935 1.00 84.75 424 ASN A N 1
ATOM 3244 C CA . ASN A 1 424 ? 11.241 -2.119 -28.960 1.00 84.75 424 ASN A CA 1
ATOM 3245 C C . ASN A 1 424 ? 9.743 -1.851 -28.712 1.00 84.75 424 ASN A C 1
ATOM 3247 O O . ASN A 1 424 ? 9.151 -1.011 -29.386 1.00 84.75 424 ASN A O 1
ATOM 3251 N N . SER A 1 425 ? 9.125 -2.563 -27.769 1.00 89.12 425 SER A N 1
ATOM 3252 C CA . SER A 1 425 ? 7.731 -2.376 -27.367 1.00 89.12 425 SER A CA 1
ATOM 3253 C C . SER A 1 425 ? 7.507 -1.136 -26.501 1.00 89.12 425 SER A C 1
ATOM 3255 O O . SER A 1 425 ? 6.385 -0.635 -26.442 1.00 89.12 425 SER A O 1
ATOM 3257 N N . VAL A 1 426 ? 8.546 -0.647 -25.812 1.00 91.50 426 VAL A N 1
ATOM 3258 C CA . VAL A 1 426 ? 8.420 0.475 -24.878 1.00 91.50 426 VAL A CA 1
ATOM 3259 C C . VAL A 1 426 ? 8.319 1.781 -25.659 1.00 91.50 426 VAL A C 1
ATOM 3261 O O . VAL A 1 426 ? 9.272 2.220 -26.300 1.00 91.50 426 VAL A O 1
ATOM 3264 N N . THR A 1 427 ? 7.166 2.440 -25.567 1.00 91.69 427 THR A N 1
ATOM 3265 C CA . THR A 1 427 ? 6.902 3.717 -26.244 1.00 91.69 427 THR A CA 1
ATOM 3266 C C . THR A 1 427 ? 7.172 4.927 -25.353 1.00 91.69 427 THR A C 1
ATOM 3268 O O . THR A 1 427 ? 7.397 6.025 -25.861 1.00 91.69 427 THR A O 1
ATOM 3271 N N . SER A 1 428 ? 7.164 4.754 -24.027 1.00 93.19 428 SER A N 1
ATOM 3272 C CA . SER A 1 428 ? 7.369 5.849 -23.073 1.00 93.19 428 SER A CA 1
ATOM 3273 C C . SER A 1 428 ? 8.128 5.418 -21.818 1.00 93.19 428 SER A C 1
ATOM 3275 O O . SER A 1 428 ? 7.765 4.436 -21.167 1.00 93.19 428 SER A O 1
ATOM 3277 N N . ILE A 1 429 ? 9.131 6.212 -21.451 1.00 95.31 429 ILE A N 1
ATOM 3278 C CA . ILE A 1 429 ? 9.902 6.126 -20.211 1.00 95.31 429 ILE A CA 1
ATOM 3279 C C . ILE A 1 429 ? 9.699 7.431 -19.443 1.00 95.31 429 ILE A C 1
ATOM 3281 O O . ILE A 1 429 ? 10.022 8.499 -19.958 1.00 95.31 429 ILE A O 1
ATOM 3285 N N . GLY A 1 430 ? 9.192 7.347 -18.218 1.00 97.50 430 GLY A N 1
ATOM 3286 C CA . GLY A 1 430 ? 8.910 8.499 -17.371 1.00 97.50 430 GLY A CA 1
ATOM 3287 C C . GLY A 1 430 ? 10.150 9.253 -16.892 1.00 97.50 430 GLY A C 1
ATOM 3288 O O . GLY A 1 430 ? 11.289 8.766 -16.943 1.00 97.50 430 GLY A O 1
ATOM 3289 N N . SER A 1 431 ? 9.914 10.462 -16.397 1.00 97.38 431 SER A N 1
ATOM 3290 C CA . SER A 1 431 ? 10.915 11.344 -15.801 1.00 97.38 431 SER A CA 1
ATOM 3291 C C . SER A 1 431 ? 11.581 10.672 -14.602 1.00 97.38 431 SER A C 1
ATOM 3293 O O . SER A 1 431 ? 10.934 9.972 -13.829 1.00 97.38 431 SER A O 1
ATOM 3295 N N . PHE A 1 432 ? 12.895 10.855 -14.448 1.00 97.25 432 PHE A N 1
ATOM 3296 C CA . PHE A 1 432 ? 13.705 10.266 -13.364 1.00 97.25 432 PHE A CA 1
ATOM 3297 C C . PHE A 1 432 ? 13.627 8.732 -13.193 1.00 97.25 432 PHE A C 1
ATOM 3299 O O . PHE A 1 432 ? 14.185 8.200 -12.234 1.00 97.25 432 PHE A O 1
ATOM 3306 N N . SER A 1 433 ? 12.982 8.006 -14.110 1.00 97.19 433 SER A N 1
ATOM 3307 C CA . SER A 1 433 ? 12.654 6.580 -13.972 1.00 97.19 433 SER A CA 1
ATOM 3308 C C . SER A 1 433 ? 13.846 5.670 -13.690 1.00 97.19 433 SER A C 1
ATOM 3310 O O . SER A 1 433 ? 13.692 4.718 -12.945 1.00 97.19 433 SER A O 1
ATOM 3312 N N . PHE A 1 434 ? 15.037 5.959 -14.202 1.00 96.44 434 PHE A N 1
ATOM 3313 C CA . PHE A 1 434 ? 16.266 5.205 -13.936 1.00 96.44 434 PHE A CA 1
ATOM 3314 C C . PHE A 1 434 ? 17.337 6.061 -13.253 1.00 96.44 434 PHE A C 1
ATOM 3316 O O . PHE A 1 434 ? 18.514 5.691 -13.234 1.00 96.44 434 PHE A O 1
ATOM 3323 N N . ALA A 1 435 ? 16.968 7.207 -12.682 1.00 94.81 435 ALA A N 1
ATOM 3324 C CA . ALA A 1 435 ? 17.935 8.085 -12.046 1.00 94.81 435 ALA A CA 1
ATOM 3325 C C . ALA A 1 435 ? 18.467 7.503 -10.724 1.00 94.81 435 ALA A C 1
ATOM 3327 O O . ALA A 1 435 ? 17.803 6.703 -10.063 1.00 94.81 435 ALA A O 1
ATOM 3328 N N . ARG A 1 436 ? 19.677 7.916 -10.325 1.00 94.44 436 ARG A N 1
ATOM 3329 C CA . ARG A 1 436 ? 20.381 7.407 -9.129 1.00 94.44 436 ARG A CA 1
ATOM 3330 C C . ARG A 1 436 ? 20.555 5.886 -9.138 1.00 94.44 436 ARG A C 1
ATOM 3332 O O . ARG A 1 436 ? 20.302 5.213 -8.141 1.00 94.44 436 ARG A O 1
ATOM 3339 N N . ASN A 1 437 ? 20.992 5.353 -10.270 1.00 94.56 437 ASN A N 1
ATOM 3340 C CA . ASN A 1 437 ? 21.477 3.983 -10.385 1.00 94.56 437 ASN A CA 1
ATOM 3341 C C . ASN A 1 437 ? 23.002 3.976 -10.596 1.00 94.56 437 ASN A C 1
ATOM 3343 O O . ASN A 1 437 ? 23.677 4.996 -10.467 1.00 94.56 437 ASN A O 1
ATOM 3347 N N . LEU A 1 438 ? 23.570 2.806 -10.877 1.00 93.19 438 LEU A N 1
ATOM 3348 C CA . LEU A 1 438 ? 25.002 2.606 -11.105 1.00 93.19 438 LEU A CA 1
ATOM 3349 C C . LEU A 1 438 ? 25.288 2.263 -12.574 1.00 93.19 438 LEU A C 1
ATOM 3351 O O . LEU A 1 438 ? 26.248 1.551 -12.855 1.00 93.19 438 LEU A O 1
ATOM 3355 N N . ILE A 1 439 ? 24.454 2.746 -13.505 1.00 91.56 439 ILE A N 1
ATOM 3356 C CA . ILE A 1 439 ? 24.514 2.384 -14.926 1.00 91.56 439 ILE A CA 1
ATOM 3357 C C . ILE A 1 439 ? 25.671 3.150 -15.594 1.00 91.56 439 ILE A C 1
ATOM 3359 O O . ILE A 1 439 ? 25.614 4.378 -15.674 1.00 91.56 439 ILE A O 1
ATOM 3363 N N . PRO A 1 440 ? 26.731 2.482 -16.086 1.00 89.44 440 PRO A N 1
ATOM 3364 C CA . PRO A 1 440 ? 27.808 3.151 -16.809 1.00 89.44 440 PRO A CA 1
ATOM 3365 C C . PRO A 1 440 ? 27.360 3.639 -18.193 1.00 89.44 440 PRO A C 1
ATOM 3367 O O . PRO A 1 440 ? 26.392 3.138 -18.773 1.00 89.44 440 PRO A O 1
ATOM 3370 N N . GLN A 1 441 ? 28.110 4.586 -18.763 1.00 87.81 441 GLN A N 1
ATOM 3371 C CA . GLN A 1 441 ? 27.897 5.031 -20.141 1.00 87.81 441 GLN A CA 1
ATOM 3372 C C . GLN A 1 441 ? 27.963 3.837 -21.107 1.00 87.81 441 GLN A C 1
ATOM 3374 O O . GLN A 1 441 ? 28.890 3.034 -21.049 1.00 87.81 441 GLN A O 1
ATOM 3379 N N . GLY A 1 442 ? 26.982 3.739 -22.008 1.00 85.81 442 GLY A N 1
ATOM 3380 C CA . GLY A 1 442 ? 26.881 2.653 -22.986 1.00 85.81 442 GLY A CA 1
ATOM 3381 C C . GLY A 1 442 ? 26.109 1.414 -22.514 1.00 85.81 442 GLY A C 1
ATOM 3382 O O . GLY A 1 442 ? 25.719 0.618 -23.363 1.00 85.81 442 GLY A O 1
ATOM 3383 N N . SER A 1 443 ? 25.825 1.276 -21.211 1.00 90.12 443 SER A N 1
ATOM 3384 C CA . SER A 1 443 ? 25.137 0.107 -20.626 1.00 90.12 443 SER A CA 1
ATOM 3385 C C . SER A 1 443 ? 23.612 0.242 -20.527 1.00 90.12 443 SER A C 1
ATOM 3387 O O . SER A 1 443 ? 22.949 -0.644 -19.983 1.00 90.12 443 SER A O 1
ATOM 3389 N N . PHE A 1 444 ? 23.052 1.345 -21.026 1.00 90.00 444 PHE A N 1
ATOM 3390 C CA . PHE A 1 444 ? 21.613 1.510 -21.218 1.00 90.00 444 PHE A CA 1
ATOM 3391 C C . PHE A 1 444 ? 21.290 1.277 -22.693 1.00 90.00 444 PHE A C 1
ATOM 3393 O O . PHE A 1 444 ? 21.591 2.125 -23.537 1.00 90.00 444 PHE A O 1
ATOM 3400 N N . LEU A 1 445 ? 20.736 0.108 -23.001 1.00 90.31 445 LEU A N 1
ATOM 3401 C CA . LEU A 1 445 ? 20.494 -0.359 -24.364 1.00 90.31 445 LEU A CA 1
ATOM 3402 C C . LEU A 1 445 ? 19.014 -0.220 -24.715 1.00 90.31 445 LEU A C 1
ATOM 3404 O O . LEU A 1 445 ? 18.163 -0.649 -23.941 1.00 90.31 445 LEU A O 1
ATOM 3408 N N . ILE A 1 446 ? 18.710 0.326 -25.889 1.00 88.44 446 ILE A N 1
ATOM 3409 C CA . ILE A 1 446 ? 17.352 0.381 -26.441 1.00 88.44 446 ILE A CA 1
ATOM 3410 C C . ILE A 1 446 ? 17.349 -0.387 -27.763 1.00 88.44 446 ILE A C 1
ATOM 3412 O O . ILE A 1 446 ? 18.052 -0.003 -28.699 1.00 88.44 446 ILE A O 1
ATOM 3416 N N . ASP A 1 447 ? 16.568 -1.462 -27.837 1.00 85.12 447 ASP A N 1
ATOM 3417 C CA . ASP A 1 447 ? 16.263 -2.164 -29.086 1.00 85.12 447 ASP A CA 1
ATOM 3418 C C . ASP A 1 447 ? 15.288 -1.298 -29.895 1.00 85.12 447 ASP A C 1
ATOM 3420 O O . ASP A 1 447 ? 14.146 -1.098 -29.485 1.00 85.12 447 ASP A O 1
ATOM 3424 N N . ASN A 1 448 ? 15.746 -0.688 -30.991 1.00 68.31 448 ASN A N 1
ATOM 3425 C CA . ASN A 1 448 ? 14.959 0.304 -31.719 1.00 68.31 448 ASN A CA 1
ATOM 3426 C C . ASN A 1 448 ? 14.920 0.018 -33.220 1.00 68.31 448 ASN A C 1
ATOM 3428 O O . ASN A 1 448 ? 15.646 0.623 -34.007 1.00 68.31 448 ASN A O 1
ATOM 3432 N N . ASN A 1 449 ? 13.991 -0.850 -33.620 1.00 63.41 449 ASN A N 1
ATOM 3433 C CA . ASN A 1 449 ? 13.699 -1.105 -35.029 1.00 63.41 449 ASN A CA 1
ATOM 3434 C C . ASN A 1 449 ? 12.800 -0.025 -35.691 1.00 63.41 449 ASN A C 1
ATOM 3436 O O . ASN A 1 449 ? 12.617 -0.059 -36.906 1.00 63.41 449 ASN A O 1
ATOM 3440 N N . SER A 1 450 ? 12.219 0.943 -34.958 1.00 53.97 450 SER A N 1
ATOM 3441 C CA . SER A 1 450 ? 11.381 2.033 -35.518 1.00 53.97 450 SER A CA 1
ATOM 3442 C C . SER A 1 450 ? 11.220 3.186 -34.512 1.00 53.97 450 SER A C 1
ATOM 3444 O O . SER A 1 450 ? 10.353 3.171 -33.645 1.00 53.97 450 SER A O 1
ATOM 3446 N N . SER A 1 451 ? 12.078 4.194 -34.628 1.00 62.16 451 SER A N 1
ATOM 3447 C CA . SER A 1 451 ? 12.282 5.299 -33.684 1.00 62.16 451 SER A CA 1
ATOM 3448 C C . SER A 1 451 ? 11.046 6.161 -33.393 1.00 62.16 451 SER A C 1
ATOM 3450 O O . SER A 1 451 ? 10.609 6.869 -34.297 1.00 62.16 451 SER A O 1
ATOM 3452 N N . ASN A 1 452 ? 10.562 6.149 -32.137 1.00 75.06 452 ASN A N 1
ATOM 3453 C CA . ASN A 1 452 ? 9.966 7.287 -31.398 1.00 75.06 452 ASN A CA 1
ATOM 3454 C C . ASN A 1 452 ? 9.647 6.913 -29.927 1.00 75.06 452 ASN A C 1
ATOM 3456 O O . ASN A 1 452 ? 8.506 7.011 -29.479 1.00 75.06 452 ASN A O 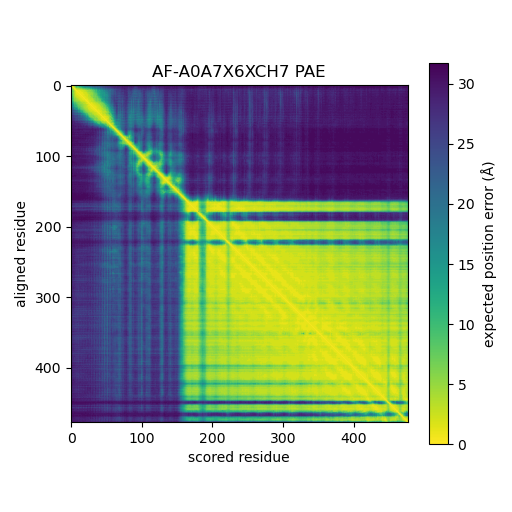1
ATOM 3460 N N . ILE A 1 453 ? 10.648 6.474 -29.154 1.00 87.31 453 ILE A N 1
ATOM 3461 C CA . ILE A 1 453 ? 10.484 6.342 -27.697 1.00 87.31 453 ILE A CA 1
ATOM 3462 C C . ILE A 1 453 ? 10.491 7.732 -27.048 1.00 87.31 453 ILE A C 1
ATOM 3464 O O . ILE A 1 453 ? 11.417 8.517 -27.256 1.00 87.31 453 ILE A O 1
ATOM 3468 N N . SER A 1 454 ? 9.466 8.046 -26.255 1.00 91.44 454 SER A N 1
ATOM 3469 C CA . SER A 1 454 ? 9.447 9.259 -25.436 1.00 91.44 454 SER A CA 1
ATOM 3470 C C . SER A 1 454 ? 10.232 9.012 -24.152 1.00 91.44 454 SER A C 1
ATOM 3472 O O . SER A 1 454 ? 9.830 8.180 -23.342 1.00 91.44 454 SER A O 1
ATOM 3474 N N . ILE A 1 455 ? 11.339 9.728 -23.953 1.00 92.00 455 ILE A N 1
ATOM 3475 C CA . ILE A 1 455 ? 12.158 9.638 -22.738 1.00 92.00 455 ILE A CA 1
ATOM 3476 C C . ILE A 1 455 ? 11.958 10.914 -21.923 1.00 92.00 455 ILE A C 1
ATOM 3478 O O . ILE A 1 455 ? 12.292 12.008 -22.377 1.00 92.00 455 ILE A O 1
ATOM 3482 N N . GLY A 1 456 ? 11.406 10.763 -20.723 1.00 94.25 456 GLY A N 1
ATOM 3483 C CA . GLY A 1 456 ? 11.126 11.848 -19.796 1.00 94.25 456 GLY A CA 1
ATOM 3484 C C . GLY A 1 456 ? 12.386 12.533 -19.271 1.00 94.25 456 GLY A C 1
ATOM 3485 O O . GLY A 1 456 ? 13.504 12.003 -19.308 1.00 94.25 456 GLY A O 1
ATOM 3486 N N . SER A 1 457 ? 12.194 13.738 -18.743 1.00 94.06 457 SER A N 1
ATOM 3487 C CA . SER A 1 457 ? 13.270 14.568 -18.209 1.00 94.06 457 SER A CA 1
ATOM 3488 C C . SER A 1 457 ? 14.047 13.829 -17.122 1.00 94.06 457 SER A C 1
ATOM 3490 O O . SER A 1 457 ? 13.471 13.216 -16.224 1.00 94.06 457 SER A O 1
ATOM 3492 N N . TYR A 1 458 ? 15.378 13.886 -17.197 1.00 93.81 458 TYR A N 1
ATOM 3493 C CA . TYR A 1 458 ? 16.275 13.291 -16.202 1.00 93.81 458 TYR A CA 1
ATOM 3494 C C . TYR A 1 458 ? 16.091 11.781 -15.976 1.00 93.81 458 TYR A C 1
ATOM 3496 O O . TYR A 1 458 ? 16.601 11.266 -14.983 1.00 93.81 458 TYR A O 1
ATOM 3504 N N . ALA A 1 459 ? 15.428 11.049 -16.886 1.00 93.69 459 ALA A N 1
ATOM 3505 C CA . ALA A 1 459 ? 15.201 9.605 -16.760 1.00 93.69 459 ALA A CA 1
ATOM 3506 C C . ALA A 1 459 ? 16.483 8.825 -16.434 1.00 93.69 459 A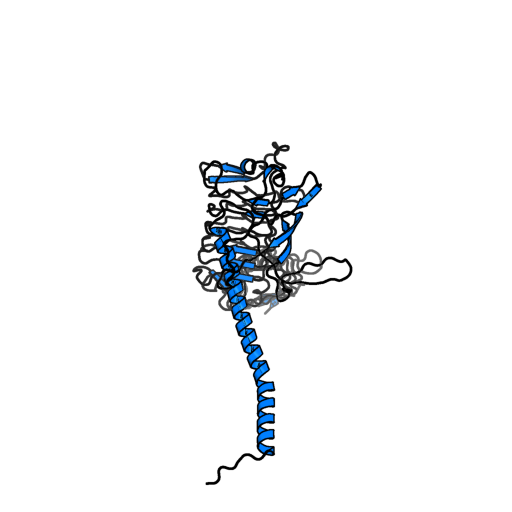LA A C 1
ATOM 3508 O O . ALA A 1 459 ? 16.440 7.855 -15.693 1.00 93.69 459 ALA A O 1
ATOM 3509 N N . LEU A 1 460 ? 17.632 9.288 -16.927 1.00 91.31 460 LEU A N 1
ATOM 3510 C CA . LEU A 1 460 ? 18.932 8.633 -16.784 1.00 91.31 460 LEU A CA 1
ATOM 3511 C C . LEU A 1 460 ? 19.934 9.441 -15.948 1.00 91.31 460 LEU A C 1
ATOM 3513 O O . LEU A 1 460 ? 21.144 9.243 -16.060 1.00 91.31 460 LEU A O 1
ATOM 3517 N N . TYR A 1 461 ? 19.455 10.360 -15.115 1.00 90.25 461 TYR A N 1
ATOM 3518 C CA . TYR A 1 461 ? 20.303 11.272 -14.350 1.00 90.25 461 TYR A CA 1
ATOM 3519 C C . TYR A 1 461 ? 20.994 10.602 -13.147 1.00 90.25 461 TYR A C 1
ATOM 3521 O O . TYR A 1 461 ? 20.470 9.659 -12.564 1.00 90.25 461 TYR A O 1
ATOM 3529 N N . TYR A 1 462 ? 22.170 11.094 -12.745 1.00 84.75 462 TYR A N 1
ATOM 3530 C CA . TYR A 1 462 ? 22.981 10.511 -11.662 1.00 84.75 462 TYR A CA 1
ATOM 3531 C C . TYR A 1 462 ? 23.281 9.010 -11.849 1.00 84.75 462 TYR A C 1
ATOM 3533 O O . TYR A 1 462 ? 23.081 8.216 -10.931 1.00 84.75 462 TYR A O 1
ATOM 3541 N N . ASN A 1 463 ? 23.743 8.621 -13.038 1.00 84.56 463 ASN A N 1
ATOM 3542 C CA . ASN A 1 463 ? 24.146 7.249 -13.346 1.00 84.56 463 ASN A CA 1
ATOM 3543 C C . ASN A 1 463 ? 25.661 7.156 -13.593 1.00 84.56 463 ASN A C 1
ATOM 3545 O O . ASN A 1 463 ? 26.227 8.003 -14.287 1.00 84.56 463 ASN A O 1
ATOM 3549 N N . GLY A 1 464 ? 26.316 6.134 -13.027 1.00 77.25 464 GLY A N 1
ATOM 3550 C CA . GLY A 1 464 ? 27.771 5.921 -13.110 1.00 77.25 464 GLY A CA 1
ATOM 3551 C C . GLY A 1 464 ? 28.556 6.461 -11.902 1.00 77.25 464 GLY A C 1
ATOM 3552 O O . GLY A 1 464 ? 27.980 6.965 -10.942 1.00 77.25 464 GLY A O 1
ATOM 3553 N N . THR A 1 465 ? 29.889 6.334 -11.910 1.00 64.38 465 THR A N 1
ATOM 3554 C CA . THR A 1 465 ? 30.730 6.562 -10.711 1.00 64.38 465 THR A CA 1
ATOM 3555 C C . THR A 1 465 ? 31.255 7.990 -10.519 1.00 64.38 465 THR A C 1
ATOM 3557 O O . THR A 1 465 ? 31.885 8.251 -9.499 1.00 64.38 465 THR A O 1
ATOM 3560 N N . ASN A 1 466 ? 31.009 8.933 -11.440 1.00 59.66 466 ASN A N 1
ATOM 3561 C CA . ASN A 1 466 ? 31.723 10.224 -11.464 1.00 59.66 466 ASN A CA 1
ATOM 3562 C C . ASN A 1 466 ? 30.804 11.463 -11.409 1.00 59.66 466 ASN A C 1
ATOM 3564 O O . ASN A 1 466 ? 30.941 12.393 -12.198 1.00 59.66 466 ASN A O 1
ATOM 3568 N N . GLY A 1 467 ? 29.886 11.500 -10.443 1.00 57.59 467 GLY A N 1
ATOM 3569 C CA . GLY A 1 467 ? 29.491 12.760 -9.798 1.00 57.59 467 GLY A CA 1
ATOM 3570 C C . GLY A 1 467 ? 28.675 13.801 -10.576 1.00 57.59 467 GLY A C 1
ATOM 3571 O O . GLY A 1 467 ? 28.624 14.918 -10.080 1.00 57.59 467 GLY A O 1
ATOM 3572 N N . ASN A 1 468 ? 28.073 13.485 -11.738 1.00 62.75 468 ASN A N 1
ATOM 3573 C CA . ASN A 1 468 ? 26.855 14.111 -12.324 1.00 62.75 468 ASN A CA 1
ATOM 3574 C C . ASN A 1 468 ? 26.696 13.767 -13.817 1.00 62.75 468 ASN A C 1
ATOM 3576 O O . ASN A 1 468 ? 26.610 14.651 -14.669 1.00 62.75 468 ASN A O 1
ATOM 3580 N N . THR A 1 469 ? 26.652 12.486 -14.172 1.00 68.62 469 THR A N 1
ATOM 3581 C CA . THR A 1 469 ? 26.506 12.085 -15.576 1.00 68.62 469 THR A CA 1
ATOM 3582 C C . THR A 1 469 ? 25.093 11.580 -15.841 1.00 68.62 469 THR A C 1
ATOM 3584 O O . THR A 1 469 ? 24.708 10.499 -15.401 1.00 68.62 469 THR A O 1
ATOM 3587 N N . THR A 1 470 ? 24.293 12.380 -16.552 1.00 79.62 470 THR A N 1
ATOM 3588 C CA . THR A 1 470 ? 23.224 11.815 -17.386 1.00 79.62 470 THR A CA 1
ATOM 3589 C C . THR A 1 470 ? 23.902 10.914 -18.409 1.00 79.62 470 THR A C 1
ATOM 3591 O O . THR A 1 470 ? 24.841 11.359 -19.070 1.00 79.62 470 THR A O 1
ATOM 3594 N N . ILE A 1 471 ? 23.458 9.667 -18.535 1.00 81.56 471 ILE A N 1
ATOM 3595 C CA . ILE A 1 471 ? 23.971 8.771 -19.576 1.00 81.56 471 ILE A CA 1
ATOM 3596 C C . ILE A 1 471 ? 23.138 8.900 -20.853 1.00 81.56 471 ILE A C 1
ATOM 3598 O O . ILE A 1 471 ? 21.915 9.042 -20.802 1.00 81.56 471 ILE A O 1
ATOM 3602 N N . THR A 1 472 ? 23.800 8.833 -22.007 1.00 83.56 472 THR A N 1
ATOM 3603 C CA . THR A 1 472 ? 23.123 8.769 -23.312 1.00 83.56 472 THR A CA 1
ATOM 3604 C C . THR A 1 472 ? 22.796 7.308 -23.642 1.00 83.56 472 THR A C 1
ATOM 3606 O O . THR A 1 472 ? 23.728 6.497 -23.610 1.00 83.56 472 THR A O 1
ATOM 3609 N N . PRO A 1 473 ? 21.536 6.956 -23.978 1.00 84.12 473 PRO A N 1
ATOM 3610 C CA . PRO A 1 473 ? 21.175 5.612 -24.431 1.00 84.12 473 PRO A CA 1
ATOM 3611 C C . PRO A 1 473 ? 21.964 5.156 -25.662 1.00 84.12 473 PRO A C 1
ATOM 3613 O O . PRO A 1 473 ? 22.188 5.941 -26.586 1.00 84.12 473 PRO A O 1
ATOM 3616 N N . THR A 1 474 ? 22.306 3.869 -25.713 1.00 85.19 474 THR A N 1
ATOM 3617 C CA . THR A 1 474 ? 22.812 3.208 -26.922 1.00 85.19 474 THR A CA 1
ATOM 3618 C C . THR A 1 474 ? 21.646 2.550 -27.654 1.00 85.19 474 THR A C 1
ATOM 3620 O O . THR A 1 474 ? 20.975 1.682 -27.098 1.00 85.19 474 THR A O 1
ATOM 3623 N N . TYR A 1 475 ? 21.426 2.924 -28.912 1.00 82.75 475 TYR A N 1
ATOM 3624 C CA . TYR A 1 475 ? 20.397 2.316 -29.756 1.00 82.75 475 TYR A CA 1
ATOM 3625 C C . TYR A 1 475 ? 20.988 1.146 -30.543 1.00 82.75 475 TYR A C 1
ATOM 3627 O O . TYR A 1 475 ? 21.943 1.327 -31.302 1.00 82.75 475 TYR A O 1
ATOM 3635 N N . LEU A 1 476 ? 20.429 -0.045 -30.343 1.00 81.56 476 LEU A N 1
ATOM 3636 C CA . LEU A 1 476 ? 20.773 -1.238 -31.108 1.00 81.56 476 LEU A CA 1
ATOM 3637 C C . LEU A 1 476 ? 20.039 -1.189 -32.458 1.00 81.56 476 LEU A C 1
ATOM 3639 O O . LEU A 1 476 ? 18.889 -0.749 -32.517 1.00 81.56 476 LEU A O 1
ATOM 3643 N N . ARG A 1 477 ? 20.747 -1.566 -33.529 1.00 65.31 477 ARG A N 1
ATOM 3644 C CA . ARG A 1 477 ? 20.223 -1.633 -34.901 1.00 65.31 477 ARG A CA 1
ATOM 3645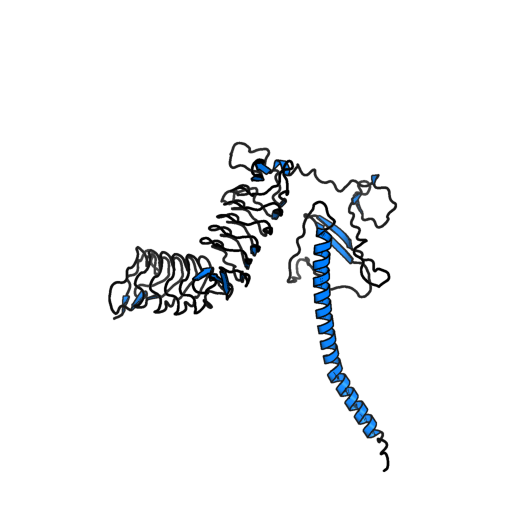 C C . ARG A 1 477 ? 19.686 -3.010 -35.233 1.00 65.31 477 ARG A C 1
ATOM 3647 O O . ARG A 1 477 ? 20.285 -3.986 -34.725 1.00 65.31 477 ARG A O 1
#

Secondary structure (DSSP, 8-state):
----PPPHHHHHHHHHHHHHHHHHHHHHHHHHHHHHHHHHHHHHHHHHHHHHHHHHHHS-SS---------------SS------S----TT-SEEEEEEEETTEEEEEEEE--B-TTSPBPTT------EEETTTTEEE----TT--GGGSB---------GGGGEEEETTTTEEEEES--S-TT-TTT-TTS-SEEE--SEETTEE--EE-TTTT---SSTT-----SEEE--TT--EE-TTTTTT---S--PPPTT--EE-TTTT-SS---EEEE-TT--EE-TTTT-SS--SEEEE-TT--EE-S-TTTT-TT--EEEE-TT-SSEEEETTEEEETTS-EEEE--TTTTT---TT--EE-TTTTTT---S-----TT--EE-TTTT-S------B--TT--EE-TTTT-S---S-EEE-TT--EE-TTTT-SS---TT-EEEE-SS---EE-TTTT-S-SSSSS-PPPPEEE-

Mean predicted aligned error: 16.99 Å

Radius of gyration: 31.83 Å; Cα contacts (8 Å, |Δi|>4): 1021; chains: 1; bounding box: 54×115×96 Å

pLDDT: mean 72.37, std 26.44, range [23.02, 98.69]